Protein 2ZG6 (pdb70)

Structure (mmCIF, N/CA/C/O backbone):
data_2ZG6
#
_entry.id   2ZG6
#
_cell.length_a   104.790
_cell.length_b   104.790
_cell.length_c   70.260
_cell.angle_alpha   90.00
_cell.angle_beta   90.00
_cell.angle_gamma   120.00
#
_symmetry.space_group_name_H-M   'P 32'
#
loop_
_entity.id
_entity.type
_entity.pdbx_description
1 polymer 'Putative uncharacterized protein ST2620'
2 water water
#
loop_
_atom_site.group_PDB
_atom_site.id
_atom_site.type_symbol
_atom_site.label_atom_id
_atom_site.label_alt_id
_atom_site.label_comp_id
_atom_site.label_asym_id
_atom_site.label_entity_id
_atom_site.label_seq_id
_atom_site.pdbx_PDB_ins_code
_atom_site.Cartn_x
_atom_site.Cartn_y
_atom_site.Cartn_z
_atom_site.occupancy
_atom_site.B_iso_or_equiv
_atom_site.auth_seq_id
_atom_site.auth_comp_id
_atom_site.auth_asym_id
_atom_site.auth_atom_id
_atom_site.pdbx_PDB_model_num
ATOM 9 N N . LYS A 1 2 ? 11.966 21.967 57.506 1.00 72.62 2 LYS A N 1
ATOM 10 C CA . LYS A 1 2 ? 11.377 23.212 57.069 1.00 69.28 2 LYS A CA 1
ATOM 11 C C . LYS A 1 2 ? 9.911 22.977 56.564 1.00 66.98 2 LYS A C 1
ATOM 12 O O . LYS A 1 2 ? 8.979 23.639 57.025 1.00 65.84 2 LYS A O 1
ATOM 18 N N . TYR A 1 3 ? 9.711 22.014 55.665 1.00 63.82 3 TYR A N 1
ATOM 19 C CA . TYR A 1 3 ? 8.404 21.817 55.020 1.00 61.54 3 TYR A CA 1
ATOM 20 C C . TYR A 1 3 ? 7.616 20.679 55.638 1.00 61.62 3 TYR A C 1
ATOM 21 O O . TYR A 1 3 ? 8.007 19.513 55.562 1.00 62.14 3 TYR A O 1
ATOM 30 N N . LYS A 1 4 ? 6.488 21.021 56.236 1.00 60.39 4 LYS A N 1
ATOM 31 C CA . LYS A 1 4 ? 5.658 20.042 56.894 1.00 59.64 4 LYS A CA 1
ATOM 32 C C . LYS A 1 4 ? 4.779 19.209 55.960 1.00 57.12 4 LYS A C 1
ATOM 33 O O . LYS A 1 4 ? 4.310 18.127 56.349 1.00 57.86 4 LYS A O 1
ATOM 39 N N . ALA A 1 5 ? 4.492 19.757 54.783 1.00 53.62 5 ALA A N 1
ATOM 40 C CA . ALA A 1 5 ? 3.360 19.338 53.971 1.00 51.43 5 ALA A CA 1
ATOM 41 C C . ALA A 1 5 ? 3.629 19.561 52.486 1.00 50.11 5 ALA A C 1
ATOM 42 O O . ALA A 1 5 ? 4.346 20.452 52.092 1.00 50.35 5 ALA A O 1
ATOM 44 N N . VAL A 1 6 ? 3.036 18.726 51.675 1.00 49.28 6 VAL A N 1
ATOM 45 C CA . VAL A 1 6 ? 3.102 18.808 50.237 1.00 48.67 6 VAL A CA 1
ATOM 46 C C . VAL A 1 6 ? 1.678 18.815 49.736 1.00 49.28 6 VAL A C 1
ATOM 47 O O . VAL A 1 6 ? 0.870 17.963 50.146 1.00 49.36 6 VAL A O 1
ATOM 51 N N . LEU A 1 7 ? 1.385 19.806 48.889 1.00 47.92 7 LEU A N 1
ATOM 52 C CA . LEU A 1 7 ? 0.142 19.891 48.187 1.00 48.23 7 LEU A CA 1
ATOM 53 C C . LEU A 1 7 ? 0.358 19.471 46.762 1.00 47.85 7 LEU A C 1
ATOM 54 O O . LEU A 1 7 ? 1.301 19.885 46.141 1.00 47.66 7 LEU A O 1
ATOM 59 N N . VAL A 1 8 ? -0.545 18.663 46.235 1.00 47.81 8 VAL A N 1
ATOM 60 C CA . VAL A 1 8 ? -0.358 18.135 44.918 1.00 48.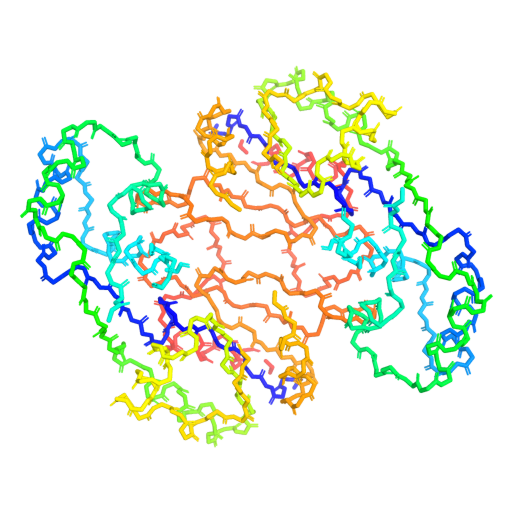91 8 VAL A CA 1
ATOM 61 C C . VAL A 1 8 ? -1.646 18.342 44.108 1.00 49.46 8 VAL A C 1
ATOM 62 O O . VAL A 1 8 ? -2.769 18.170 44.624 1.00 49.27 8 VAL A O 1
ATOM 66 N N . ASP A 1 9 ? -1.457 18.714 42.841 1.00 49.84 9 ASP A N 1
ATOM 67 C CA . ASP A 1 9 ? -2.530 18.789 41.871 1.00 50.80 9 ASP A CA 1
ATOM 68 C C . ASP A 1 9 ? -2.928 17.383 41.414 1.00 51.01 9 ASP A C 1
ATOM 69 O O . ASP A 1 9 ? -2.297 16.393 41.783 1.00 51.56 9 ASP A O 1
ATOM 74 N N . PHE A 1 10 ? -3.955 17.291 40.572 1.00 50.91 10 PHE A N 1
ATOM 75 C CA . PHE A 1 10 ? -4.473 16.002 40.152 1.00 49.77 10 PHE A CA 1
ATOM 76 C C . PHE A 1 10 ? -4.098 15.776 38.689 1.00 49.97 10 PHE A C 1
ATOM 77 O O . PHE A 1 10 ? -3.135 15.049 38.414 1.00 50.80 10 PHE A O 1
ATOM 85 N N . GLY A 1 11 ? -4.780 16.420 37.750 1.00 49.81 11 GLY A N 1
ATOM 86 C CA . GLY A 1 11 ? -4.469 16.204 36.328 1.00 50.16 11 GLY A CA 1
ATOM 87 C C . GLY A 1 11 ? -3.067 16.636 35.954 1.00 51.43 11 GLY A C 1
ATOM 88 O O . GLY A 1 11 ? -2.546 17.621 36.502 1.00 52.58 11 GLY A O 1
ATOM 89 N N . ASN A 1 12 ? -2.452 15.889 35.034 1.00 51.30 12 ASN A N 1
ATOM 90 C CA . ASN A 1 12 ? -1.082 16.085 34.603 1.00 50.46 12 ASN A CA 1
ATOM 91 C C . ASN A 1 12 ? -0.071 15.972 35.727 1.00 50.03 12 ASN A C 1
ATOM 92 O O . ASN A 1 12 ? 1.134 16.092 35.499 1.00 49.76 12 ASN A O 1
ATOM 97 N N . THR A 1 13 ? -0.551 15.683 36.929 1.00 49.48 13 THR A N 1
ATOM 98 C CA . THR A 1 13 ? 0.347 15.493 38.067 1.00 49.34 13 THR A CA 1
ATOM 99 C C . THR A 1 13 ? 0.376 14.048 38.552 1.00 48.45 13 THR A C 1
ATOM 100 O O . THR A 1 13 ? 1.355 13.343 38.393 1.00 47.80 13 THR A O 1
ATOM 104 N N . LEU A 1 14 ? -0.739 13.610 39.105 1.00 48.70 14 LEU A N 1
ATOM 105 C CA . LEU A 1 14 ? -0.915 12.264 39.575 1.00 47.87 14 LEU A CA 1
ATOM 106 C C . LEU A 1 14 ? -1.509 11.395 38.479 1.00 48.01 14 LEU A C 1
ATOM 107 O O . LEU A 1 14 ? -1.084 10.274 38.286 1.00 48.89 14 LEU A O 1
ATOM 112 N N . VAL A 1 15 ? -2.502 11.928 37.782 1.00 47.67 15 VAL A N 1
ATOM 113 C CA . VAL A 1 15 ? -3.314 11.197 36.829 1.00 48.19 15 VAL A CA 1
ATOM 114 C C . VAL A 1 15 ? -3.321 11.984 35.478 1.00 48.89 15 VAL A C 1
ATOM 115 O O . VAL A 1 15 ? -3.430 13.209 35.462 1.00 47.82 15 VAL A O 1
ATOM 119 N N . GLY A 1 16 ? -3.160 11.258 34.371 1.00 49.74 16 GLY A N 1
ATOM 120 C CA . GLY A 1 16 ? -3.258 11.794 33.011 1.00 49.00 16 GLY A CA 1
ATOM 121 C C . GLY A 1 16 ? -4.589 11.463 32.377 1.00 49.39 16 GLY A C 1
ATOM 122 O O . GLY A 1 16 ? -5.337 10.611 32.856 1.00 49.93 16 GLY A O 1
ATOM 123 N N . PHE A 1 17 ? -4.888 12.146 31.291 1.00 49.22 17 PHE A N 1
ATOM 124 C CA . PHE A 1 17 ? -6.078 11.924 30.515 1.00 48.91 17 PHE A CA 1
ATOM 125 C C . PHE A 1 17 ? -5.664 11.976 29.058 1.00 49.42 17 PHE A C 1
ATOM 126 O O . PHE A 1 17 ? -4.793 12.788 28.650 1.00 49.19 17 PHE A O 1
ATOM 134 N N . LYS A 1 18 ? -6.306 11.131 28.273 1.00 48.02 18 LYS A N 1
ATOM 135 C CA . LYS A 1 18 ? -6.129 11.159 26.867 1.00 48.70 18 LYS A CA 1
ATOM 136 C C . LYS A 1 18 ? -7.442 10.829 26.164 1.00 49.09 18 LYS A C 1
ATOM 137 O O . LYS A 1 18 ? -8.278 10.110 26.730 1.00 50.01 18 LYS A O 1
ATOM 143 N N . PRO A 1 19 ? -7.596 11.276 24.903 1.00 48.48 19 PRO A N 1
ATOM 144 C CA . PRO A 1 19 ? -8.782 10.774 24.210 1.00 48.60 19 PRO A CA 1
ATOM 145 C C . PRO A 1 19 ? -8.630 9.240 23.989 1.00 48.58 19 PRO A C 1
ATOM 146 O O . PRO A 1 19 ? -7.493 8.707 23.871 1.00 47.27 19 PRO A O 1
ATOM 150 N N . VAL A 1 20 ? -9.767 8.524 23.995 1.00 48.68 20 VAL A N 1
ATOM 151 C CA . VAL A 1 20 ? -9.716 7.060 23.846 1.00 47.06 20 VAL A CA 1
ATOM 152 C C . VAL A 1 20 ? -9.074 6.764 22.492 1.00 47.49 20 VAL A C 1
ATOM 153 O O . VAL A 1 20 ? -8.192 5.951 22.408 1.00 47.81 20 VAL A O 1
ATOM 157 N N . PHE A 1 21 ? -9.503 7.461 21.448 1.00 47.51 21 PHE A N 1
ATOM 158 C CA . PHE A 1 21 ? -8.896 7.301 20.148 1.00 49.33 21 PHE A CA 1
ATOM 159 C C . PHE A 1 21 ? -7.858 8.382 19.851 1.00 50.33 21 PHE A C 1
ATOM 160 O O . PHE A 1 21 ? -8.015 9.159 18.937 1.00 49.50 21 PHE A O 1
ATOM 168 N N . TYR A 1 22 ? -6.791 8.394 20.648 1.00 52.10 22 TYR A N 1
ATOM 169 C CA . TYR A 1 22 ? -5.741 9.410 20.597 1.00 53.06 22 TYR A CA 1
ATOM 170 C C . TYR A 1 22 ? -4.975 9.413 19.286 1.00 54.06 22 TYR A C 1
ATOM 171 O O . TYR A 1 22 ? -4.534 10.452 18.835 1.00 53.87 22 TYR A O 1
ATOM 180 N N . GLU A 1 23 ? -4.831 8.254 18.660 1.00 55.48 23 GLU A N 1
ATOM 181 C CA . GLU A 1 23 ? -4.039 8.184 17.444 1.00 56.42 23 GLU A CA 1
ATOM 182 C C . GLU A 1 23 ? -4.831 8.813 16.306 1.00 55.79 23 GLU A C 1
ATOM 183 O O . GLU A 1 23 ? -4.289 9.481 15.463 1.00 55.82 23 GLU A O 1
ATOM 189 N N . LYS A 1 24 ? -6.143 8.674 16.372 1.00 55.58 24 LYS A N 1
ATOM 190 C CA . LYS A 1 24 ? -7.056 9.317 15.463 1.00 54.97 24 LYS A CA 1
ATOM 191 C C . LYS A 1 24 ? -7.111 10.837 15.644 1.00 55.23 24 LYS A C 1
ATOM 192 O O . LYS A 1 24 ? -7.112 11.577 14.670 1.00 56.71 24 LYS A O 1
ATOM 198 N N . VAL A 1 25 ? -7.198 11.306 16.882 1.00 54.76 25 VAL A N 1
ATOM 199 C CA . VAL A 1 25 ? -7.102 12.731 17.205 1.00 53.50 25 VAL A CA 1
ATOM 200 C C . VAL A 1 25 ? -5.751 13.295 16.705 1.00 54.25 25 VAL A C 1
ATOM 201 O O . VAL A 1 25 ? -5.694 14.330 16.055 1.00 52.79 25 VAL A O 1
ATOM 205 N N . TYR A 1 26 ? -4.682 12.557 16.967 1.00 55.45 26 TYR A N 1
ATOM 206 C CA . TYR A 1 26 ? -3.365 12.916 16.490 1.00 57.16 26 TYR A CA 1
ATOM 207 C C . TYR A 1 26 ? -3.375 13.081 14.965 1.00 58.28 26 TYR A C 1
ATOM 208 O O . TYR A 1 26 ? -2.824 14.070 14.423 1.00 58.65 26 TYR A O 1
ATOM 217 N N . GLN A 1 27 ? -4.003 12.128 14.276 1.00 58.10 27 GLN A N 1
ATOM 218 C CA . GLN A 1 27 ? -4.006 12.131 12.828 1.00 58.25 27 GLN A CA 1
ATOM 219 C C . GLN A 1 27 ? -4.847 13.277 12.258 1.00 57.17 27 GLN A C 1
ATOM 220 O O . GLN A 1 27 ? -4.522 13.825 11.191 1.00 57.07 27 GLN A O 1
ATOM 226 N N . VAL A 1 28 ? -5.891 13.670 12.970 1.00 55.30 28 VAL A N 1
ATOM 227 C CA . VAL A 1 28 ? -6.727 14.774 12.520 1.00 54.71 28 VAL A CA 1
ATOM 228 C C . VAL A 1 28 ? -6.014 16.142 12.618 1.00 55.89 28 VAL A C 1
ATOM 229 O O . VAL A 1 28 ? -6.096 16.973 11.717 1.00 56.18 28 VAL A O 1
ATOM 233 N N . LEU A 1 29 ? -5.320 16.371 13.724 1.00 55.63 29 LEU A N 1
ATOM 234 C CA . LEU A 1 29 ? -4.551 17.566 13.912 1.00 55.58 29 LEU A CA 1
ATOM 235 C C . LEU A 1 29 ? -3.494 17.683 12.807 1.00 56.94 29 LEU A C 1
ATOM 236 O O . LEU A 1 29 ? -3.364 18.722 12.163 1.00 55.03 29 LEU A O 1
ATOM 241 N N . LYS A 1 30 ? -2.743 16.594 12.626 1.00 57.84 30 LYS A N 1
ATOM 242 C CA . LYS A 1 30 ? -1.730 16.529 11.632 1.00 59.37 30 LYS A CA 1
ATOM 243 C C . LYS A 1 30 ? -2.316 16.822 10.247 1.00 61.32 30 LYS A C 1
ATOM 244 O O . LYS A 1 30 ? -1.800 17.696 9.553 1.00 62.15 30 LYS A O 1
ATOM 250 N N . ASP A 1 31 ? -3.404 16.146 9.868 1.00 62.10 31 ASP A N 1
ATOM 251 C CA . ASP A 1 31 ? -4.048 16.430 8.598 1.00 63.42 31 ASP A CA 1
ATOM 252 C C . ASP A 1 31 ? -4.401 17.882 8.399 1.00 63.47 31 ASP A C 1
ATOM 253 O O . ASP A 1 31 ? -4.420 18.348 7.254 1.00 64.58 31 ASP A O 1
ATOM 258 N N . ASN A 1 32 ? -4.715 18.602 9.468 1.00 63.08 32 ASN A N 1
ATOM 259 C CA . ASN A 1 32 ? -5.048 20.028 9.334 1.00 62.58 32 ASN A CA 1
ATOM 260 C C . ASN A 1 32 ? -3.822 20.904 9.530 1.00 61.93 32 ASN A C 1
ATOM 261 O O . ASN A 1 32 ? -3.950 22.064 9.829 1.00 62.19 32 ASN A O 1
ATOM 266 N N . GLY A 1 33 ? -2.637 20.334 9.383 1.00 62.01 33 GLY A N 1
ATOM 267 C CA . GLY A 1 33 ? -1.394 21.087 9.525 1.00 63.29 33 GLY A CA 1
ATOM 268 C C . GLY A 1 33 ? -0.835 21.339 10.928 1.00 64.54 33 GLY A C 1
ATOM 269 O O . GLY A 1 33 ? -0.019 22.241 11.113 1.00 65.13 33 GLY A O 1
ATOM 270 N N . TYR A 1 34 ? -1.229 20.553 11.928 1.00 64.60 34 TYR A N 1
ATOM 271 C CA . TYR A 1 34 ? -0.597 20.678 13.231 1.00 64.46 34 TYR A CA 1
ATOM 272 C C . TYR A 1 34 ? -0.015 19.348 13.569 1.00 65.02 34 TYR A C 1
ATOM 273 O O . TYR A 1 34 ? -0.724 18.480 14.065 1.00 66.10 34 TYR A O 1
ATOM 282 N N . ASP A 1 35 ? 1.268 19.173 13.319 1.00 65.46 35 ASP A N 1
ATOM 283 C CA . ASP A 1 35 ? 1.917 17.933 13.687 1.00 66.70 35 ASP A CA 1
ATOM 284 C C . ASP A 1 35 ? 2.463 18.120 15.102 1.00 66.30 35 ASP A C 1
ATOM 285 O O . ASP A 1 35 ? 3.494 18.805 15.335 1.00 66.92 35 ASP A O 1
ATOM 290 N N . LEU A 1 36 ? 1.743 17.524 16.046 1.00 64.66 36 LEU A N 1
ATOM 291 C CA . LEU A 1 36 ? 2.082 17.559 17.465 1.00 62.28 36 LEU A CA 1
ATOM 292 C C . LEU A 1 36 ? 2.215 16.134 17.845 1.00 61.03 36 LEU A C 1
ATOM 293 O O . LEU A 1 36 ? 1.426 15.289 17.406 1.00 61.65 36 LEU A O 1
ATOM 298 N N . ASP A 1 37 ? 3.161 15.838 18.697 1.00 58.55 37 ASP A N 1
ATOM 299 C CA . ASP A 1 37 ? 3.192 14.504 19.161 1.00 57.20 37 ASP A CA 1
ATOM 300 C C . ASP A 1 37 ? 2.144 14.245 20.305 1.00 55.93 37 ASP A C 1
ATOM 301 O O . ASP A 1 37 ? 1.407 15.150 20.742 1.00 55.60 37 ASP A O 1
ATOM 306 N N . LEU A 1 38 ? 2.071 13.008 20.762 1.00 53.76 38 LEU A N 1
ATOM 307 C CA . LEU A 1 38 ? 0.971 12.550 21.584 1.00 51.98 38 LEU A CA 1
ATOM 308 C C . LEU A 1 38 ? 1.029 13.111 23.023 1.00 51.81 38 LEU A C 1
ATOM 309 O O . LEU A 1 38 ? -0.022 13.284 23.663 1.00 51.43 38 LEU A O 1
ATOM 314 N N . ARG A 1 39 ? 2.242 13.401 23.517 1.00 50.67 39 ARG A N 1
ATOM 315 C CA . ARG A 1 39 ? 2.439 14.092 24.784 1.00 51.20 39 ARG A CA 1
ATOM 316 C C . ARG A 1 39 ? 1.697 15.427 24.779 1.00 50.64 39 ARG A C 1
ATOM 317 O O . ARG A 1 39 ? 1.076 15.796 25.783 1.00 49.88 39 ARG A O 1
ATOM 325 N N . LYS A 1 40 ? 1.749 16.139 23.641 1.00 49.22 40 LYS A N 1
ATOM 326 C CA . LYS A 1 40 ? 1.112 17.458 23.533 1.00 47.91 40 LYS A CA 1
ATOM 327 C C . LYS A 1 40 ? -0.397 17.342 23.496 1.00 47.84 40 LYS A C 1
ATOM 328 O O . LYS A 1 40 ? -1.123 18.173 24.044 1.00 47.00 40 LYS A O 1
ATOM 334 N N . VAL A 1 41 ? -0.865 16.294 22.828 1.00 47.55 41 VAL A N 1
ATOM 335 C CA . VAL A 1 41 ? -2.273 15.967 22.816 1.00 47.10 41 VAL A CA 1
ATOM 336 C C . VAL A 1 41 ? -2.744 15.680 24.228 1.00 46.50 41 VAL A C 1
ATOM 337 O O . VAL A 1 41 ? -3.741 16.232 24.643 1.00 47.56 41 VAL A O 1
ATOM 341 N N . PHE A 1 42 ? -2.020 14.846 24.961 1.00 46.08 42 PHE A N 1
ATOM 342 C CA . PHE A 1 42 ? -2.458 14.419 26.292 1.00 46.12 42 PHE A CA 1
ATOM 343 C C . PHE A 1 42 ? -2.434 15.594 27.250 1.00 46.81 42 PHE A C 1
ATOM 344 O O . PHE A 1 42 ? -3.287 15.671 28.115 1.00 47.40 42 PHE A O 1
ATOM 352 N N . ARG A 1 43 ? -1.427 16.475 27.132 1.00 46.99 43 ARG A N 1
ATOM 353 C CA . ARG A 1 43 ? -1.349 17.633 28.014 1.00 47.03 43 ARG A CA 1
ATOM 354 C C . ARG A 1 43 ? -2.614 18.472 27.957 1.00 46.22 43 ARG A C 1
ATOM 355 O O . ARG A 1 43 ? -3.226 18.776 29.000 1.00 45.89 43 ARG A O 1
ATOM 363 N N . ALA A 1 44 ? -2.994 18.818 26.729 1.00 45.83 44 ALA A N 1
ATOM 364 C CA . ALA A 1 44 ? -4.129 19.692 26.421 1.00 45.85 44 ALA A CA 1
ATOM 365 C C . ALA A 1 44 ? -5.435 19.041 26.772 1.00 47.03 44 ALA A C 1
ATOM 366 O O . ALA A 1 44 ? -6.393 19.700 27.225 1.00 48.76 44 ALA A O 1
ATOM 368 N N . TYR A 1 45 ? -5.513 17.742 26.521 1.00 47.50 45 TYR A N 1
ATOM 369 C CA . TYR A 1 45 ? -6.734 17.035 26.786 1.00 47.38 45 TYR A CA 1
ATOM 370 C C . TYR A 1 45 ? -7.033 16.969 28.292 1.00 48.07 45 TYR A C 1
ATOM 371 O O . TYR A 1 45 ? -8.206 17.096 28.697 1.00 48.05 45 TYR A O 1
ATOM 380 N N . ALA A 1 46 ? -6.018 16.772 29.129 1.00 48.01 46 ALA A N 1
ATOM 381 C CA . ALA A 1 46 ? -6.281 16.824 30.581 1.00 49.75 46 ALA A CA 1
ATOM 382 C C . ALA A 1 46 ? -6.753 18.234 31.012 1.00 51.67 46 ALA A C 1
ATOM 383 O O . ALA A 1 46 ? -7.639 18.351 31.842 1.00 52.39 46 ALA A O 1
ATOM 385 N N . LYS A 1 47 ? -6.197 19.304 30.421 1.00 53.43 47 LYS A N 1
ATOM 386 C CA . LYS A 1 47 ? -6.690 20.669 30.700 1.00 55.31 47 LYS A CA 1
ATOM 387 C C . LYS A 1 47 ? -8.112 20.853 30.208 1.00 56.81 47 LYS A C 1
ATOM 388 O O . LYS A 1 47 ? -8.928 21.449 30.887 1.00 57.05 47 LYS A O 1
ATOM 394 N N . ALA A 1 48 ? -8.423 20.361 29.009 1.00 59.12 48 ALA A N 1
ATOM 395 C CA . ALA A 1 48 ? -9.790 20.444 28.535 1.00 60.93 48 ALA A CA 1
ATOM 396 C C . ALA A 1 48 ? -10.755 19.715 29.487 1.00 63.51 48 ALA A C 1
ATOM 397 O O . ALA A 1 48 ? -11.909 20.141 29.648 1.00 63.15 48 ALA A O 1
ATOM 407 N N . GLY A 1 50 ? -11.075 19.916 32.499 1.00 75.95 50 GLY A N 1
ATOM 408 C CA . GLY A 1 50 ? -11.517 20.862 33.556 1.00 79.14 50 GLY A CA 1
ATOM 409 C C . GLY A 1 50 ? -12.548 21.930 33.168 1.00 81.97 50 GLY A C 1
ATOM 410 O O . GLY A 1 50 ? -13.118 22.618 34.024 1.00 82.34 50 GLY A O 1
ATOM 419 N N . ILE A 1 52 ? -15.350 21.312 31.341 1.00 88.83 52 ILE A N 1
ATOM 420 C CA . ILE A 1 52 ? -16.585 20.625 30.907 1.00 90.14 52 ILE A CA 1
ATOM 421 C C . ILE A 1 52 ? -17.679 20.868 31.956 1.00 91.03 52 ILE A C 1
ATOM 422 O O . ILE A 1 52 ? -17.467 20.572 33.135 1.00 91.67 52 ILE A O 1
ATOM 424 N N . ASN A 1 53 ? -18.831 21.411 31.553 1.00 91.79 53 ASN A N 1
ATOM 425 C CA . ASN A 1 53 ? -19.825 21.889 32.533 1.00 92.85 53 ASN A CA 1
ATOM 426 C C . ASN A 1 53 ? -20.581 20.745 33.224 1.00 93.55 53 ASN A C 1
ATOM 427 O O . ASN A 1 53 ? -21.817 20.773 33.297 1.00 93.88 53 ASN A O 1
ATOM 429 N N . TYR A 1 54 ? -19.819 19.793 33.784 1.00 94.19 54 TYR A N 1
ATOM 430 C CA . TYR A 1 54 ? -20.295 18.436 34.142 1.00 94.70 54 TYR A CA 1
ATOM 431 C C . TYR A 1 54 ? -21.451 17.968 33.245 1.00 95.22 54 TYR A C 1
ATOM 432 O O . TYR A 1 54 ? -22.636 18.309 33.508 1.00 95.86 54 TYR A O 1
ATOM 434 N N . LEU A 1 60 ? -19.833 10.527 32.936 1.00 89.59 60 LEU A N 1
ATOM 435 C CA . LEU A 1 60 ? -20.254 11.726 32.215 1.00 89.41 60 LEU A CA 1
ATOM 436 C C . LEU A 1 60 ? -19.145 12.784 32.303 1.00 89.12 60 LEU A C 1
ATOM 437 O O . LEU A 1 60 ? -19.317 13.855 32.899 1.00 89.93 60 LEU A O 1
ATOM 439 N N . GLU A 1 61 ? -17.998 12.470 31.714 1.00 88.33 61 GLU A N 1
ATOM 440 C CA . GLU A 1 61 ? -16.822 13.349 31.753 1.00 86.61 61 GLU A CA 1
ATOM 441 C C . GLU A 1 61 ? -16.753 14.216 30.486 1.00 85.80 61 GLU A C 1
ATOM 442 O O . GLU A 1 61 ? -16.985 15.439 30.539 1.00 86.92 61 GLU A O 1
ATOM 448 N N . HIS A 1 62 ? -16.389 13.582 29.371 1.00 83.31 62 HIS A N 1
ATOM 449 C CA . HIS A 1 62 ? -16.645 14.049 27.980 1.00 81.09 62 HIS A CA 1
ATOM 450 C C . HIS A 1 62 ? -16.226 15.434 27.445 1.00 78.79 62 HIS A C 1
ATOM 451 O O . HIS A 1 62 ? -17.081 16.314 27.257 1.00 77.79 62 HIS A O 1
ATOM 458 N N . VAL A 1 63 ? -14.928 15.598 27.124 1.00 75.19 63 VAL A N 1
ATOM 459 C CA . VAL A 1 63 ? -14.447 16.914 26.695 1.00 72.12 63 VAL A CA 1
ATOM 460 C C . VAL A 1 63 ? -15.100 17.480 25.416 1.00 70.19 63 VAL A C 1
ATOM 461 O O . VAL A 1 63 ? -15.450 16.761 24.491 1.00 69.09 63 VAL A O 1
ATOM 465 N N . ASP A 1 64 ? -15.223 18.801 25.392 1.00 68.11 64 ASP A N 1
ATOM 466 C CA . ASP A 1 64 ? -15.659 19.534 24.228 1.00 65.92 64 ASP A CA 1
ATOM 467 C C . ASP A 1 64 ? -14.443 19.822 23.340 1.00 63.70 64 ASP A C 1
ATOM 468 O O . ASP A 1 64 ? -13.412 20.280 23.834 1.00 63.05 64 ASP A O 1
ATOM 473 N N . PRO A 1 65 ? -14.553 19.576 22.024 1.00 62.24 65 PRO A N 1
ATOM 474 C CA . PRO A 1 65 ? -13.392 19.762 21.118 1.00 61.51 65 PRO A CA 1
ATOM 475 C C . PRO A 1 65 ? -12.920 21.211 20.938 1.00 61.07 65 PRO A C 1
ATOM 476 O O . PRO A 1 65 ? -11.770 21.433 20.546 1.00 60.57 65 PRO A O 1
ATOM 480 N N . LYS A 1 66 ? -13.797 22.178 21.200 1.00 60.61 66 LYS A N 1
ATOM 481 C CA . LYS A 1 66 ? -13.406 23.577 21.105 1.00 60.30 66 LYS A CA 1
ATOM 482 C C . LYS A 1 66 ? -12.542 23.969 22.293 1.00 59.66 66 LYS A C 1
ATOM 483 O O . LYS A 1 66 ? -11.564 24.698 22.112 1.00 59.78 66 LYS A O 1
ATOM 489 N N . ASP A 1 67 ? -12.903 23.507 23.499 1.00 58.25 67 ASP A N 1
ATOM 490 C CA . ASP A 1 67 ? -12.027 23.643 24.664 1.00 57.84 67 ASP A CA 1
ATOM 491 C C . ASP A 1 67 ? -10.641 23.032 24.429 1.00 56.49 67 ASP A C 1
ATOM 492 O O . ASP A 1 67 ? -9.638 23.584 24.847 1.00 57.12 67 ASP A O 1
ATOM 497 N N . PHE A 1 68 ? -10.577 21.904 23.737 1.00 53.94 68 PHE A N 1
ATOM 498 C CA . PHE A 1 68 ? -9.298 21.246 23.545 1.00 52.75 68 PHE A CA 1
ATOM 499 C C . PHE A 1 68 ? -8.412 22.052 22.577 1.00 52.30 68 PHE A C 1
ATOM 500 O O . PHE A 1 68 ? -7.238 22.232 22.819 1.00 51.71 68 PHE A O 1
ATOM 508 N N . LEU A 1 69 ? -9.006 22.568 21.517 1.00 53.45 69 LEU A N 1
ATOM 509 C CA . LEU A 1 69 ? -8.343 23.508 20.591 1.00 54.82 69 LEU A CA 1
ATOM 510 C C . LEU A 1 69 ? -7.922 24.833 21.257 1.00 55.03 69 LEU A C 1
ATOM 511 O O . LEU A 1 69 ? -6.823 25.321 21.049 1.00 56.08 69 LEU A O 1
ATOM 516 N N . TYR A 1 70 ? -8.797 25.385 22.082 1.00 55.47 70 TYR A N 1
ATOM 517 C CA . TYR A 1 70 ? -8.506 26.578 22.858 1.00 56.33 70 TYR A CA 1
ATOM 518 C C . TYR A 1 70 ? -7.235 26.357 23.653 1.00 56.24 70 TYR A C 1
ATOM 519 O O . TYR A 1 70 ? -6.308 27.117 23.559 1.00 57.10 70 TYR A O 1
ATOM 528 N N . ILE A 1 71 ? -7.173 25.294 24.440 1.00 55.86 71 ILE A N 1
ATOM 529 C CA . ILE A 1 71 ? -5.967 25.050 25.223 1.00 54.66 71 ILE A CA 1
ATOM 530 C C . ILE A 1 71 ? -4.747 24.909 24.313 1.00 54.39 71 ILE A C 1
ATOM 531 O O . ILE A 1 71 ? -3.620 25.234 24.690 1.00 54.31 71 ILE A O 1
ATOM 536 N N . LEU A 1 72 ? -4.974 24.431 23.102 1.00 54.31 72 LEU A N 1
ATOM 537 C CA . LEU A 1 72 ? -3.864 24.193 22.217 1.00 54.71 72 LEU A CA 1
ATOM 538 C C . LEU A 1 72 ? -3.442 25.505 21.530 1.00 55.36 72 LEU A C 1
ATOM 539 O O . LEU A 1 72 ? -2.382 25.580 20.959 1.00 56.15 72 LEU A O 1
ATOM 544 N N . GLY A 1 73 ? -4.266 26.544 21.613 1.00 56.28 73 GLY A N 1
ATOM 545 C CA . GLY A 1 73 ? -3.968 27.782 20.930 1.00 57.07 73 GLY A CA 1
ATOM 546 C C . GLY A 1 73 ? -4.328 27.699 19.457 1.00 58.64 73 GLY A C 1
ATOM 547 O O . GLY A 1 73 ? -3.801 28.468 18.649 1.00 58.20 73 GLY A O 1
ATOM 548 N N . ILE A 1 74 ? -5.262 26.801 19.113 1.00 59.37 74 ILE A N 1
ATOM 549 C CA . ILE A 1 74 ? -5.617 26.540 17.723 1.00 60.44 74 ILE A CA 1
ATOM 550 C C . ILE A 1 74 ? -7.028 27.025 17.448 1.00 63.41 74 ILE A C 1
ATOM 551 O O . ILE A 1 74 ? -7.954 26.899 18.296 1.00 64.53 74 ILE A O 1
ATOM 556 N N . TYR A 1 75 ? -7.212 27.560 16.250 1.00 65.56 75 TYR A N 1
ATOM 557 C CA . TYR A 1 75 ? -8.470 28.188 15.938 1.00 68.01 75 TYR A CA 1
ATOM 558 C C . TYR A 1 75 ? -9.500 27.118 15.557 1.00 67.78 75 TYR A C 1
ATOM 559 O O . TYR A 1 75 ? -9.222 26.269 14.722 1.00 67.81 75 TYR A O 1
ATOM 568 N N . PRO A 1 76 ? -10.693 27.169 16.161 1.00 68.22 76 PRO A N 1
ATOM 569 C CA . PRO A 1 76 ? -11.769 26.212 15.906 1.00 69.18 76 PRO A CA 1
ATOM 570 C C . PRO A 1 76 ? -12.337 26.109 14.465 1.00 70.16 76 PRO A C 1
ATOM 571 O O . PRO A 1 76 ? -13.560 26.198 14.302 1.00 70.29 76 PRO A O 1
ATOM 575 N N . SER A 1 77 ? -11.497 25.889 13.446 1.00 71.09 77 SER A N 1
ATOM 576 C CA . SER A 1 77 ? -11.987 25.558 12.108 1.00 72.53 77 SER A CA 1
ATOM 577 C C . SER A 1 77 ? -13.296 24.793 12.195 1.00 73.72 77 SER A C 1
ATOM 578 O O . SER A 1 77 ? -13.380 23.721 12.827 1.00 73.88 77 SER A O 1
ATOM 581 N N . GLU A 1 78 ? -14.317 25.358 11.570 1.00 74.28 78 GLU A N 1
ATOM 582 C CA . GLU A 1 78 ? -15.505 24.618 11.127 1.00 74.30 78 GLU A CA 1
ATOM 583 C C . GLU A 1 78 ? -15.190 23.111 10.984 1.00 73.43 78 GLU A C 1
ATOM 584 O O . GLU A 1 78 ? -15.775 22.266 11.673 1.00 72.68 78 GLU A O 1
ATOM 590 N N . ARG A 1 79 ? -14.205 22.817 10.131 1.00 72.85 79 ARG A N 1
ATOM 591 C CA . ARG A 1 79 ? -13.804 21.460 9.730 1.00 72.26 79 ARG A CA 1
ATOM 592 C C . ARG A 1 79 ? -13.055 20.679 10.806 1.00 71.02 79 ARG A C 1
ATOM 593 O O . ARG A 1 79 ? -13.397 19.520 11.067 1.00 72.01 79 ARG A O 1
ATOM 601 N N . LEU A 1 80 ? -12.014 21.277 11.386 1.00 68.54 80 LEU A N 1
ATOM 602 C CA . LEU A 1 80 ? -11.269 20.636 12.476 1.00 66.50 80 LEU A CA 1
ATOM 603 C C . LEU A 1 80 ? -12.215 20.120 13.551 1.00 65.12 80 LEU A C 1
ATOM 604 O O . LEU A 1 80 ? -12.107 18.985 13.984 1.00 63.87 80 LEU A O 1
ATOM 609 N N . VAL A 1 81 ? -13.135 20.973 13.981 1.00 64.18 81 VAL A N 1
ATOM 610 C CA . VAL A 1 81 ? -14.075 20.601 15.004 1.00 64.48 81 VAL A CA 1
ATOM 611 C C . VAL A 1 81 ? -14.921 19.416 14.554 1.00 65.47 81 VAL A C 1
ATOM 612 O O . VAL A 1 81 ? -15.190 18.513 15.346 1.00 66.20 81 VAL A O 1
ATOM 616 N N . LYS A 1 82 ? -15.280 19.386 13.273 1.00 65.81 82 LYS A N 1
ATOM 617 C CA . LYS A 1 82 ? -16.098 18.308 12.726 1.00 66.49 82 LYS A CA 1
ATOM 618 C C . LYS A 1 82 ? -15.311 17.022 12.762 1.00 64.52 82 LYS A C 1
ATOM 619 O O . LYS A 1 82 ? -15.792 16.006 13.202 1.00 63.53 82 LYS A O 1
ATOM 625 N N . GLU A 1 83 ? -14.088 17.079 12.284 1.00 63.64 83 GLU A N 1
ATOM 626 C CA . GLU A 1 83 ? -13.279 15.900 12.221 1.00 63.96 83 GLU A CA 1
ATOM 627 C C . GLU A 1 83 ? -12.916 15.355 13.620 1.00 62.13 83 GLU A C 1
ATOM 628 O O . GLU A 1 83 ? -12.756 14.162 13.783 1.00 62.72 83 GLU A O 1
ATOM 634 N N . LEU A 1 84 ? -12.830 16.222 14.621 1.00 60.98 84 LEU A N 1
ATOM 635 C CA . LEU A 1 84 ? -12.493 15.826 15.993 1.00 59.47 84 LEU A CA 1
ATOM 636 C C . LEU A 1 84 ? -13.671 15.138 16.649 1.00 59.62 84 LEU A C 1
ATOM 637 O O . LEU A 1 84 ? -13.484 14.147 17.389 1.00 58.89 84 LEU A O 1
ATOM 642 N N . LYS A 1 85 ? -14.875 15.685 16.415 1.00 59.47 85 LYS A N 1
ATOM 643 C CA . LYS A 1 85 ? -16.129 15.009 16.784 1.00 60.19 85 LYS A CA 1
ATOM 644 C C . LYS A 1 85 ? -16.197 13.620 16.134 1.00 60.23 85 LYS A C 1
ATOM 645 O O . LYS A 1 85 ? -16.556 12.647 16.804 1.00 59.90 85 LYS A O 1
ATOM 651 N N . GLU A 1 86 ? -15.811 13.520 14.865 1.00 60.25 86 GLU A N 1
ATOM 652 C CA . GLU A 1 86 ? -15.822 12.230 14.188 1.00 62.85 86 GLU A CA 1
AT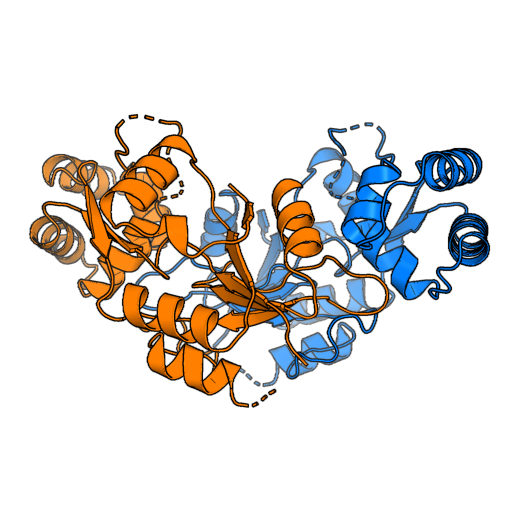OM 653 C C . GLU A 1 86 ? -14.854 11.284 14.851 1.00 62.34 86 GLU A C 1
ATOM 654 O O . GLU A 1 86 ? -15.113 10.080 14.955 1.00 63.06 86 GLU A O 1
ATOM 660 N N . ALA A 1 87 ? -13.745 11.852 15.321 1.00 61.65 87 ALA A N 1
ATOM 661 C CA . ALA A 1 87 ? -12.666 11.121 15.963 1.00 60.49 87 ALA A CA 1
ATOM 662 C C . ALA A 1 87 ? -13.061 10.725 17.391 1.00 60.04 87 ALA A C 1
ATOM 663 O O . ALA A 1 87 ? -12.278 10.098 18.097 1.00 58.92 87 ALA A O 1
ATOM 665 N N . ASP A 1 88 ? -14.262 11.126 17.810 1.00 59.71 88 ASP A N 1
ATOM 666 C CA . ASP A 1 88 ? -14.815 10.753 19.114 1.00 60.27 88 ASP A CA 1
ATOM 667 C C . ASP A 1 88 ? -14.044 11.393 20.264 1.00 59.70 88 ASP A C 1
ATOM 668 O O . ASP A 1 88 ? -13.924 10.823 21.355 1.00 59.85 88 ASP A O 1
ATOM 673 N N . ILE A 1 89 ? -13.555 12.613 20.041 1.00 59.45 89 ILE A N 1
ATOM 674 C CA . ILE A 1 89 ? -12.715 13.278 21.042 1.00 57.86 89 ILE A CA 1
ATOM 675 C C . ILE A 1 89 ? -13.380 13.430 22.414 1.00 57.08 89 ILE A C 1
ATOM 676 O O . ILE A 1 89 ? -12.692 13.473 23.439 1.00 57.95 89 ILE A O 1
ATOM 681 N N . ARG A 1 90 ? -14.704 13.469 22.449 1.00 55.45 90 ARG A N 1
ATOM 682 C CA . ARG A 1 90 ? -15.375 13.618 23.718 1.00 54.95 90 ARG A CA 1
ATOM 683 C C . ARG A 1 90 ? -15.164 12.419 24.658 1.00 53.09 90 ARG A C 1
ATOM 684 O O . ARG A 1 90 ? -15.403 12.527 25.874 1.00 52.66 90 ARG A O 1
ATOM 692 N N . ASP A 1 91 ? -14.754 11.275 24.118 1.00 51.45 91 ASP A N 1
ATOM 693 C CA . ASP A 1 91 ? -14.517 10.084 24.963 1.00 50.46 91 ASP A CA 1
ATOM 694 C C . ASP A 1 91 ? -13.078 10.010 25.422 1.00 48.65 91 ASP A C 1
ATOM 695 O O . ASP A 1 91 ? -12.156 9.808 24.623 1.00 48.22 91 ASP A O 1
ATOM 700 N N . GLY A 1 92 ? -12.882 10.142 26.707 1.00 47.63 92 GLY A N 1
ATOM 701 C CA . GLY A 1 92 ? -11.544 10.106 27.231 1.00 49.01 92 GLY A CA 1
ATOM 702 C C . GLY A 1 92 ? -11.303 8.956 28.160 1.00 49.47 92 GLY A C 1
ATOM 703 O O . GLY A 1 92 ? -12.221 8.225 28.466 1.00 49.56 92 GLY A O 1
ATOM 704 N N . GLU A 1 93 ? -10.065 8.832 28.632 1.00 49.23 93 GLU A N 1
ATOM 705 C CA . GLU A 1 93 ? -9.747 7.912 29.709 1.00 49.08 93 GLU A CA 1
ATOM 706 C C . GLU A 1 93 ? -8.709 8.518 30.682 1.00 49.59 93 GLU A C 1
ATOM 707 O O . GLU A 1 93 ? -7.881 9.333 30.276 1.00 50.42 93 GLU A O 1
ATOM 713 N N . ALA A 1 94 ? -8.753 8.094 31.938 1.00 47.66 94 ALA A N 1
ATOM 714 C CA . ALA A 1 94 ? -7.740 8.423 32.897 1.00 48.71 94 ALA A CA 1
ATOM 715 C C . ALA A 1 94 ? -6.676 7.348 32.951 1.00 48.93 94 ALA A C 1
ATOM 716 O O . ALA A 1 94 ? -6.951 6.193 32.821 1.00 50.83 94 ALA A O 1
ATOM 718 N N . PHE A 1 95 ? -5.440 7.717 33.167 1.00 50.08 95 PHE A N 1
ATOM 719 C CA . PHE A 1 95 ? -4.414 6.705 33.431 1.00 49.90 95 PHE A CA 1
ATOM 720 C C . PHE A 1 95 ? -3.547 7.188 34.599 1.00 49.48 95 PHE A C 1
ATOM 721 O O . PHE A 1 95 ? -3.380 8.365 34.750 1.00 51.20 95 PHE A O 1
ATOM 729 N N . LEU A 1 96 ? -3.029 6.293 35.424 1.00 49.78 96 LEU A N 1
ATOM 730 C CA . LEU A 1 96 ? -2.162 6.671 36.529 1.00 50.08 96 LEU A CA 1
ATOM 731 C C . LEU A 1 96 ? -0.711 6.743 36.060 1.00 50.54 96 LEU A C 1
ATOM 732 O O . LEU A 1 96 ? -0.274 5.874 35.334 1.00 51.46 96 LEU A O 1
ATOM 737 N N . TYR A 1 97 ? 0.040 7.794 36.418 1.00 50.78 97 TYR A N 1
ATOM 738 C CA . TYR A 1 97 ? 1.460 7.804 36.081 1.00 49.63 97 TYR A CA 1
ATOM 739 C C . TYR A 1 97 ? 2.128 6.688 36.880 1.00 50.18 97 TYR A C 1
ATOM 740 O O . TYR A 1 97 ? 1.718 6.377 37.989 1.00 50.45 97 TYR A O 1
ATOM 749 N N . ASP A 1 98 ? 3.114 6.059 36.262 1.00 50.91 98 ASP A N 1
ATOM 750 C CA . ASP A 1 98 ? 4.034 5.068 36.868 1.00 51.58 98 ASP A CA 1
ATOM 751 C C . ASP A 1 98 ? 4.605 5.359 38.210 1.00 50.15 98 ASP A C 1
ATOM 752 O O . ASP A 1 98 ? 4.978 4.455 38.929 1.00 48.53 98 ASP A O 1
ATOM 757 N N . ASP A 1 99 ? 4.768 6.638 38.498 1.00 48.17 99 ASP A N 1
ATOM 758 C CA . ASP A 1 99 ? 5.576 7.013 39.626 1.00 47.00 99 ASP A CA 1
ATOM 759 C C . ASP A 1 99 ? 4.674 7.522 40.737 1.00 45.81 99 ASP A C 1
ATOM 760 O O . ASP A 1 99 ? 5.113 7.732 41.853 1.00 46.00 99 ASP A O 1
ATOM 765 N N . THR A 1 100 ? 3.381 7.579 40.463 1.00 45.52 100 THR A N 1
ATOM 766 C CA . THR A 1 100 ? 2.448 8.203 41.427 1.00 46.22 100 THR A CA 1
ATOM 767 C C . THR A 1 100 ? 2.343 7.538 42.806 1.00 47.63 100 THR A C 1
ATOM 768 O O . THR A 1 100 ? 2.539 8.225 43.806 1.00 48.89 100 THR A O 1
ATOM 772 N N . LEU A 1 101 ? 1.941 6.256 42.862 1.00 48.26 101 LEU A N 1
ATOM 773 C CA . LEU A 1 101 ? 1.850 5.522 44.144 1.00 49.59 101 LEU A CA 1
ATOM 774 C C . LEU A 1 101 ? 3.179 5.613 44.923 1.00 49.83 101 LEU A C 1
ATOM 775 O O . LEU A 1 101 ? 3.189 5.917 46.129 1.00 50.01 101 LEU A O 1
ATOM 780 N N . GLU A 1 102 ? 4.291 5.408 44.210 1.00 49.28 102 GLU A N 1
ATOM 781 C CA . GLU A 1 102 ? 5.607 5.419 44.830 1.00 49.83 102 GLU A CA 1
ATOM 782 C C . GLU A 1 102 ? 5.896 6.755 45.438 1.00 49.29 102 GLU A C 1
ATOM 783 O O . GLU A 1 102 ? 6.432 6.813 46.533 1.00 50.76 102 GLU A O 1
ATOM 789 N N . PHE A 1 103 ? 5.523 7.831 44.737 1.00 48.50 103 PHE A N 1
ATOM 790 C CA . PHE A 1 103 ? 5.799 9.186 45.182 1.00 46.63 103 PHE A CA 1
ATOM 791 C C . PHE A 1 103 ? 5.029 9.481 46.464 1.00 45.84 103 PHE A C 1
ATOM 792 O O . PHE A 1 103 ? 5.595 9.996 47.427 1.00 44.54 103 PHE A O 1
ATOM 800 N N . LEU A 1 104 ? 3.741 9.145 46.454 1.00 45.20 104 LEU A N 1
ATOM 801 C CA . LEU A 1 104 ? 2.833 9.485 47.528 1.00 46.08 104 LEU A CA 1
ATOM 802 C C . LEU A 1 104 ? 3.213 8.710 48.768 1.00 47.61 104 LEU A C 1
ATOM 803 O O . LEU A 1 104 ? 3.470 9.296 49.806 1.00 48.34 104 LEU A O 1
ATOM 808 N N . GLU A 1 105 ? 3.340 7.397 48.624 1.00 48.83 105 GLU A N 1
ATOM 809 C CA . GLU A 1 105 ? 3.862 6.521 49.697 1.00 51.61 105 GLU A CA 1
ATOM 810 C C . GLU A 1 105 ? 5.190 7.027 50.276 1.00 50.52 105 GLU A C 1
ATOM 811 O O . GLU A 1 105 ? 5.350 7.057 51.486 1.00 51.33 105 GLU A O 1
ATOM 817 N N . GLY A 1 106 ? 6.101 7.465 49.414 1.00 50.23 106 GLY A N 1
ATOM 818 C CA . GLY A 1 106 ? 7.396 7.941 49.844 1.00 50.55 106 GLY A CA 1
ATOM 819 C C . GLY A 1 106 ? 7.334 9.165 50.700 1.00 51.79 106 GLY A C 1
ATOM 820 O O . GLY A 1 106 ? 7.994 9.246 51.721 1.00 53.08 106 GLY A O 1
ATOM 821 N N . LEU A 1 107 ? 6.530 10.137 50.284 1.00 52.38 107 LEU A N 1
ATOM 822 C CA . LEU A 1 107 ? 6.380 11.372 51.022 1.00 52.36 107 LEU A CA 1
ATOM 823 C C . LEU A 1 107 ? 5.723 11.097 52.388 1.00 52.57 107 LEU A C 1
ATOM 824 O O . LEU A 1 107 ? 6.212 11.539 53.428 1.00 51.37 107 LEU A O 1
ATOM 829 N N . LYS A 1 108 ? 4.629 10.339 52.347 1.00 52.52 108 LYS A N 1
ATOM 830 C CA . LYS A 1 108 ? 3.875 9.963 53.522 1.00 54.57 108 LYS A CA 1
ATOM 831 C C . LYS A 1 108 ? 4.743 9.227 54.527 1.00 55.18 108 LYS A C 1
ATOM 832 O O . LYS A 1 108 ? 4.733 9.495 55.713 1.00 56.28 108 LYS A O 1
ATOM 838 N N . SER A 1 109 ? 5.536 8.300 54.051 1.00 55.57 109 SER A N 1
ATOM 839 C CA . SER A 1 109 ? 6.273 7.501 54.993 1.00 56.20 109 SER A CA 1
ATOM 840 C C . SER A 1 109 ? 7.562 8.236 55.421 1.00 55.96 109 SER A C 1
ATOM 841 O O . SER A 1 109 ? 8.285 7.754 56.261 1.00 57.03 109 SER A O 1
ATOM 844 N N . ASN A 1 110 ? 7.805 9.427 54.876 1.00 56.08 110 ASN A N 1
ATOM 845 C CA . ASN A 1 110 ? 8.948 10.264 55.274 1.00 55.88 110 ASN A CA 1
ATOM 846 C C . ASN A 1 110 ? 8.507 11.512 56.020 1.00 54.96 110 ASN A C 1
ATOM 847 O O . ASN A 1 110 ? 9.250 12.483 56.152 1.00 55.11 110 ASN A O 1
ATOM 852 N N . GLY A 1 111 ? 7.273 11.469 56.493 1.00 54.32 111 GLY A N 1
ATOM 853 C CA . GLY A 1 111 ? 6.800 12.399 57.481 1.00 54.42 111 GLY A CA 1
ATOM 854 C C . GLY A 1 111 ? 6.079 13.617 56.978 1.00 55.11 111 GLY A C 1
ATOM 855 O O . GLY A 1 111 ? 5.888 14.549 57.737 1.00 55.78 111 GLY A O 1
ATOM 856 N N . TYR A 1 112 ? 5.687 13.641 55.702 1.00 54.81 112 TYR A N 1
ATOM 857 C CA . TYR A 1 112 ? 4.996 14.799 55.119 1.00 53.22 112 TYR A CA 1
ATOM 858 C C . TYR A 1 112 ? 3.540 14.572 55.300 1.00 52.60 112 TYR A C 1
ATOM 859 O O . TYR A 1 112 ? 3.108 13.439 55.171 1.00 53.31 112 TYR A O 1
ATOM 868 N N . LYS A 1 113 ? 2.778 15.617 55.597 1.00 51.61 113 LYS A N 1
ATOM 869 C CA . LYS A 1 113 ? 1.311 15.537 55.438 1.00 52.35 113 LYS A CA 1
ATOM 870 C C . LYS A 1 113 ? 0.985 15.898 53.969 1.00 51.53 113 LYS A C 1
ATOM 871 O O . LYS A 1 113 ? 1.722 16.670 53.359 1.00 50.65 113 LYS A O 1
ATOM 877 N N . LEU A 1 114 ? -0.088 15.337 53.417 1.00 49.89 114 LEU A N 1
ATOM 878 C CA . LEU A 1 114 ? -0.410 15.520 52.009 1.00 49.41 114 LEU A CA 1
ATOM 879 C C . LEU A 1 114 ? -1.815 16.002 51.835 1.00 49.41 114 LEU A C 1
ATOM 880 O O . LEU A 1 114 ? -2.702 15.468 52.433 1.00 49.48 114 LEU A O 1
ATOM 885 N N . ALA A 1 115 ? -1.991 17.005 50.979 1.00 50.14 115 ALA A N 1
ATOM 886 C CA . ALA A 1 115 ? -3.288 17.485 50.541 1.00 49.86 115 ALA A CA 1
ATOM 887 C C . ALA A 1 115 ? -3.411 17.361 49.043 1.00 49.73 115 ALA A C 1
ATOM 888 O O . ALA A 1 115 ? -2.459 17.588 48.297 1.00 49.56 115 ALA A O 1
ATOM 890 N N . LEU A 1 116 ? -4.604 17.020 48.611 1.00 50.47 116 LEU A N 1
ATOM 891 C CA . LEU A 1 116 ? -4.918 17.002 47.217 1.00 53.23 116 LEU A CA 1
ATOM 892 C C . LEU A 1 116 ? -5.712 18.291 46.871 1.00 55.92 116 LEU A C 1
ATOM 893 O O . LEU A 1 116 ? -6.616 18.706 47.618 1.00 55.96 116 LEU A O 1
ATOM 898 N N . VAL A 1 117 ? -5.330 18.931 45.770 1.00 58.30 117 VAL A N 1
ATOM 899 C CA . VAL A 1 117 ? -5.948 20.169 45.340 1.00 61.42 117 VAL A CA 1
ATOM 900 C C . VAL A 1 117 ? -6.536 19.920 43.951 1.00 62.75 117 VAL A C 1
ATOM 901 O O . VAL A 1 117 ? -5.803 19.609 43.015 1.00 62.57 117 VAL A O 1
ATOM 905 N N . SER A 1 118 ? -7.856 20.050 43.820 1.00 65.29 118 SER A N 1
ATOM 906 C CA . SER A 1 118 ? -8.533 19.626 42.601 1.00 68.03 118 SER A CA 1
ATOM 907 C C . SER A 1 118 ? -9.902 20.259 42.386 1.00 69.19 118 SER A C 1
ATOM 908 O O . SER A 1 118 ? -10.472 20.784 43.311 1.00 68.61 118 SER A O 1
ATOM 911 N N . ASN A 1 119 ? -10.444 20.154 41.167 1.00 72.49 119 ASN A N 1
ATOM 912 C CA . ASN A 1 119 ? -11.832 20.596 40.871 1.00 75.57 119 ASN A CA 1
ATOM 913 C C . ASN A 1 119 ? -12.937 19.563 41.045 1.00 76.64 119 ASN A C 1
ATOM 914 O O . ASN A 1 119 ? -13.395 19.338 42.169 1.00 78.22 119 ASN A O 1
ATOM 919 N N . ALA A 1 120 ? -13.343 18.933 39.941 1.00 77.69 120 ALA A N 1
ATOM 920 C CA . ALA A 1 120 ? -14.672 18.277 39.773 1.00 78.18 120 ALA A CA 1
ATOM 921 C C . ALA A 1 120 ? -14.938 17.124 40.729 1.00 78.62 120 ALA A C 1
ATOM 922 O O . ALA A 1 120 ? -14.730 15.959 40.347 1.00 79.19 120 ALA A O 1
ATOM 924 N N . SER A 1 121 ? -15.420 17.404 41.942 1.00 78.60 121 SER A N 1
ATOM 925 C CA . SER A 1 121 ? -15.289 16.382 42.995 1.00 79.18 121 SER A CA 1
ATOM 926 C C . SER A 1 121 ? -15.879 14.969 42.689 1.00 78.83 121 SER A C 1
ATOM 927 O O . SER A 1 121 ? -15.184 13.962 42.928 1.00 78.97 121 SER A O 1
ATOM 930 N N . PRO A 1 122 ? -17.120 14.873 42.131 1.00 78.28 122 PRO A N 1
ATOM 931 C CA . PRO A 1 122 ? -17.627 13.491 41.918 1.00 77.44 122 PRO A CA 1
ATOM 932 C C . PRO A 1 122 ? -16.691 12.639 41.020 1.00 76.40 122 PRO A C 1
ATOM 933 O O . PRO A 1 122 ? -16.259 11.550 41.450 1.00 76.53 122 PRO A O 1
ATOM 937 N N . ARG A 1 123 ? -16.342 13.132 39.824 1.00 74.38 123 ARG A N 1
ATOM 938 C CA . ARG A 1 123 ? -15.342 12.441 38.962 1.00 72.78 123 ARG A CA 1
ATOM 939 C C . ARG A 1 123 ? -13.990 12.154 39.640 1.00 71.37 123 ARG A C 1
ATOM 940 O O . ARG A 1 123 ? -13.420 11.051 39.520 1.00 70.93 123 ARG A O 1
ATOM 948 N N . VAL A 1 124 ? -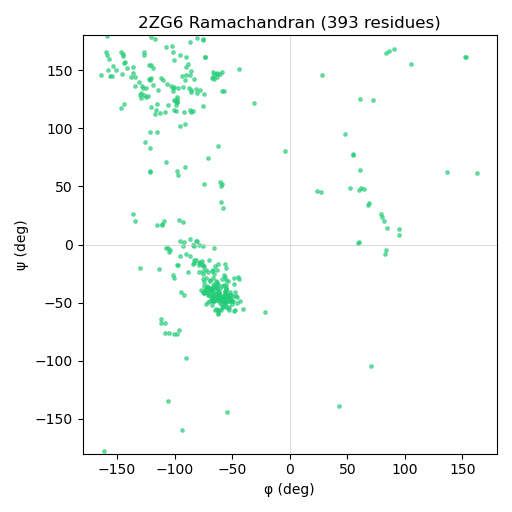13.474 13.152 40.341 1.00 69.65 124 VAL A N 1
ATOM 949 C CA . VAL A 1 124 ? -12.176 13.024 40.953 1.00 68.50 124 VAL A CA 1
ATOM 950 C C . VAL A 1 124 ? -12.240 12.004 42.077 1.00 68.87 124 VAL A C 1
ATOM 951 O O . VAL A 1 124 ? -11.298 11.196 42.225 1.00 69.01 124 VAL A O 1
ATOM 955 N N . LYS A 1 125 ? -13.362 11.991 42.827 1.00 68.87 125 LYS A N 1
ATOM 956 C CA . LYS A 1 125 ? -13.612 10.980 43.899 1.00 68.64 125 LYS A CA 1
ATOM 957 C C . LYS A 1 125 ? -13.605 9.538 43.380 1.00 67.38 125 LYS A C 1
ATOM 958 O O . LYS A 1 125 ? -12.861 8.674 43.876 1.00 66.32 125 LYS A O 1
ATOM 964 N N . THR A 1 126 ? -14.420 9.297 42.361 1.00 66.60 126 THR A N 1
ATOM 965 C CA . THR A 1 126 ? -14.384 8.026 41.627 1.00 66.21 126 THR A CA 1
ATOM 966 C C . THR A 1 126 ? -12.951 7.571 41.347 1.00 64.99 126 THR A C 1
ATOM 967 O O . THR A 1 126 ? -12.620 6.402 41.606 1.00 65.28 126 THR A O 1
ATOM 971 N N . LEU A 1 127 ? -12.114 8.486 40.829 1.00 63.04 127 LEU A N 1
ATOM 972 C CA . LEU A 1 127 ? -10.783 8.107 40.318 1.00 61.29 127 LEU A CA 1
ATOM 973 C C . LEU A 1 127 ? -9.818 7.888 41.442 1.00 60.00 127 LEU A C 1
ATOM 974 O O . LEU A 1 127 ? -8.994 7.008 41.382 1.00 59.58 127 LEU A O 1
ATOM 979 N N . LEU A 1 128 ? -9.905 8.728 42.455 1.00 59.83 128 LEU A N 1
ATOM 980 C CA . LEU A 1 128 ? -9.270 8.466 43.758 1.00 60.23 128 LEU A CA 1
ATOM 981 C C . LEU A 1 128 ? -9.578 7.043 44.312 1.00 60.65 128 LEU A C 1
ATOM 982 O O . LEU A 1 128 ? -8.680 6.320 44.771 1.00 59.93 128 LEU A O 1
ATOM 987 N N . GLU A 1 129 ? -10.846 6.647 44.220 1.00 61.86 129 GLU A N 1
ATOM 988 C CA . GLU A 1 129 ? -11.291 5.289 44.589 1.00 63.80 129 GLU A CA 1
ATOM 989 C C . GLU A 1 129 ? -10.650 4.274 43.672 1.00 62.90 129 GLU A C 1
ATOM 990 O O . GLU A 1 129 ? -9.964 3.355 44.118 1.00 63.19 129 GLU A O 1
ATOM 996 N N . LYS A 1 130 ? -10.859 4.474 42.373 1.00 61.13 130 LYS A N 1
ATOM 997 C CA . LYS A 1 130 ? -10.346 3.570 41.382 1.00 59.24 130 LYS A CA 1
ATOM 998 C C . LYS A 1 130 ? -8.853 3.316 41.515 1.00 58.34 130 LYS A C 1
ATOM 999 O O . LYS A 1 130 ? -8.455 2.182 41.541 1.00 58.04 130 LYS A O 1
ATOM 1005 N N . PHE A 1 131 ? -8.025 4.352 41.657 1.00 57.36 131 PHE A N 1
ATOM 1006 C CA . PHE A 1 131 ? -6.569 4.138 41.680 1.00 56.50 131 PHE A CA 1
ATOM 1007 C C . PHE A 1 131 ? -6.021 3.934 43.102 1.00 57.64 131 PHE A C 1
ATOM 1008 O O . PHE A 1 131 ? -4.821 3.743 43.331 1.00 56.02 131 PHE A O 1
ATOM 1016 N N . ASP A 1 132 ? -6.939 3.937 44.057 1.00 59.41 132 ASP A N 1
ATOM 1017 C CA . ASP A 1 132 ? -6.590 3.668 45.434 1.00 60.94 132 ASP A CA 1
ATOM 1018 C C . ASP A 1 132 ? -5.619 4.749 45.922 1.00 60.40 132 ASP A C 1
ATOM 1019 O O . ASP A 1 132 ? -4.580 4.451 46.523 1.00 61.32 132 ASP A O 1
ATOM 1024 N N . LEU A 1 133 ? -5.972 6.005 45.665 1.00 59.67 133 LEU A N 1
ATOM 1025 C CA . LEU A 1 133 ? -5.099 7.127 46.020 1.00 58.61 133 LEU A CA 1
ATOM 1026 C C . LEU A 1 133 ? -5.552 7.841 47.290 1.00 57.79 133 LEU A C 1
ATOM 1027 O O . LEU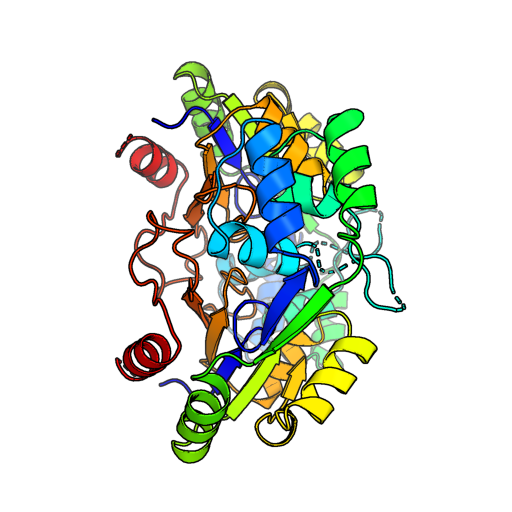 A 1 133 ? -4.759 8.449 47.999 1.00 56.93 133 LEU A O 1
ATOM 1032 N N . LYS A 1 134 ? -6.834 7.761 47.565 1.00 57.26 134 LYS A N 1
ATOM 1033 C CA . LYS A 1 134 ? -7.398 8.400 48.736 1.00 58.78 134 LYS A CA 1
ATOM 1034 C C . LYS A 1 134 ? -6.648 8.202 50.072 1.00 58.25 134 LYS A C 1
ATOM 1035 O O . LYS A 1 134 ? -6.497 9.148 50.814 1.00 58.08 134 LYS A O 1
ATOM 1041 N N . LYS A 1 135 ? -6.212 6.979 50.375 1.00 57.75 135 LYS A N 1
ATOM 1042 C CA . LYS A 1 135 ? -5.550 6.665 51.649 1.00 57.90 135 LYS A CA 1
ATOM 1043 C C . LYS A 1 135 ? -4.330 7.531 51.943 1.00 56.28 135 LYS A C 1
ATOM 1044 O O . LYS A 1 135 ? -3.893 7.653 53.071 1.00 55.60 135 LYS A O 1
ATOM 1050 N N . TYR A 1 136 ? -3.768 8.141 50.922 1.00 55.30 136 TYR A N 1
ATOM 1051 C CA . TYR A 1 136 ? -2.542 8.874 51.151 1.00 54.51 136 TYR A CA 1
ATOM 1052 C C . TYR A 1 136 ? -2.769 10.293 51.675 1.00 53.16 136 TYR A C 1
ATOM 1053 O O . TYR A 1 136 ? -1.861 10.886 52.181 1.00 51.94 136 TYR A O 1
ATOM 1062 N N . PHE A 1 137 ? -3.982 10.819 51.550 1.00 52.54 137 PHE A N 1
ATOM 1063 C CA . PHE A 1 137 ? -4.204 12.241 51.743 1.00 52.76 137 PHE A CA 1
ATOM 1064 C C . PHE A 1 137 ? -4.725 12.619 53.118 1.00 54.04 137 PHE A C 1
ATOM 1065 O O . PHE A 1 137 ? -5.734 12.115 53.564 1.00 54.79 137 PHE A O 1
ATOM 1073 N N . ASP A 1 138 ? -4.035 13.517 53.798 1.00 54.94 138 ASP A N 1
ATOM 1074 C CA . ASP A 1 138 ? -4.585 14.100 55.009 1.00 56.11 138 ASP A CA 1
ATOM 1075 C C . ASP A 1 138 ? -5.662 15.154 54.763 1.00 56.38 138 ASP A C 1
ATOM 1076 O O . ASP A 1 138 ? -6.417 15.490 55.677 1.00 56.56 138 ASP A O 1
ATOM 1081 N N . ALA A 1 139 ? -5.745 15.678 53.547 1.00 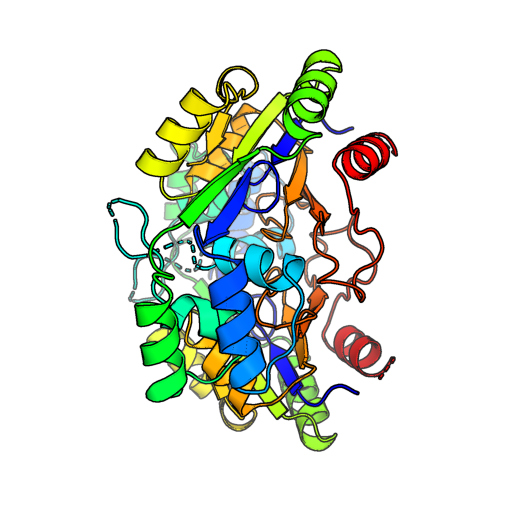56.47 139 ALA A N 1
ATOM 1082 C CA . ALA A 1 139 ? -6.807 16.646 53.226 1.00 57.41 139 ALA A CA 1
ATOM 1083 C C . ALA A 1 139 ? -7.018 16.603 51.754 1.00 58.10 139 ALA A C 1
ATOM 1084 O O . ALA A 1 139 ? -6.070 16.384 51.005 1.00 57.45 139 ALA A O 1
ATOM 1086 N N . LEU A 1 140 ? -8.278 16.777 51.371 1.00 59.97 140 LEU A N 1
ATOM 1087 C CA . LEU A 1 140 ? -8.724 16.934 49.999 1.00 62.20 140 LEU A CA 1
ATOM 1088 C C . LEU A 1 140 ? -9.315 18.327 49.865 1.00 63.10 140 LEU A C 1
ATOM 1089 O O . LEU A 1 140 ? -10.315 18.636 50.514 1.00 64.00 140 LEU A O 1
ATOM 1094 N N . ALA A 1 141 ? -8.694 19.175 49.052 1.00 63.11 141 ALA A N 1
ATOM 1095 C CA . ALA A 1 141 ? -9.243 20.502 48.779 1.00 62.98 141 ALA A CA 1
ATOM 1096 C C . ALA A 1 141 ? -10.103 20.449 47.512 1.00 63.15 141 ALA A C 1
ATOM 1097 O O . ALA A 1 141 ? -9.608 20.746 46.404 1.00 63.07 141 ALA A O 1
ATOM 1099 N N . PRO A 1 153 ? -10.970 29.035 44.133 1.00 84.94 153 PRO A N 1
ATOM 1100 C CA . PRO A 1 153 ? -11.439 28.093 45.149 1.00 85.00 153 PRO A CA 1
ATOM 1101 C C . PRO A 1 153 ? -10.879 28.390 46.583 1.00 84.86 153 PRO A C 1
ATOM 1102 O O . PRO A 1 153 ? -9.816 29.034 46.744 1.00 85.82 153 PRO A O 1
ATOM 1104 N N . LYS A 1 154 ? -11.610 27.945 47.607 1.00 83.20 154 LYS A N 1
ATOM 1105 C CA . LYS A 1 154 ? -11.424 28.420 48.991 1.00 81.73 154 LYS A CA 1
ATOM 1106 C C . LYS A 1 154 ? -11.289 27.278 50.026 1.00 80.07 154 LYS A C 1
ATOM 1107 O O . LYS A 1 154 ? -10.779 27.473 51.150 1.00 79.37 154 LYS A O 1
ATOM 1113 N N . ILE A 1 155 ? -11.757 26.089 49.655 1.00 78.43 155 ILE A N 1
ATOM 1114 C CA . ILE A 1 155 ? -11.431 24.898 50.436 1.00 77.15 155 ILE A CA 1
ATOM 1115 C C . ILE A 1 155 ? -9.895 24.781 50.513 1.00 74.87 155 ILE A C 1
ATOM 1116 O O . ILE A 1 155 ? -9.380 24.132 51.412 1.00 75.64 155 ILE A O 1
ATOM 1121 N N . PHE A 1 156 ? -9.188 25.497 49.634 1.00 72.31 156 PHE A N 1
ATOM 1122 C CA . PHE A 1 156 ? -7.720 25.601 49.634 1.00 69.76 156 PHE A CA 1
ATOM 1123 C C . PHE A 1 156 ? -7.064 25.909 50.954 1.00 68.45 156 PHE A C 1
ATOM 1124 O O . PHE A 1 156 ? -6.186 25.171 51.414 1.00 68.50 156 PHE A O 1
ATOM 1132 N N . GLY A 1 157 ? -7.446 27.014 51.552 1.00 67.06 157 GLY A N 1
ATOM 1133 C CA . GLY A 1 157 ? -6.833 27.419 52.808 1.00 65.72 157 GLY A CA 1
ATOM 1134 C C . GLY A 1 157 ? -7.301 26.613 53.991 1.00 65.42 157 GLY A C 1
ATOM 1135 O O . GLY A 1 157 ? -6.664 26.619 55.047 1.00 65.70 157 GLY A O 1
ATOM 1136 N N . PHE A 1 158 ? -8.432 25.928 53.867 1.00 65.29 158 PHE A N 1
ATOM 1137 C CA . PHE A 1 158 ? -8.809 25.061 54.965 1.00 65.69 158 PHE A CA 1
ATOM 1138 C C . PHE A 1 158 ? -7.828 23.902 54.945 1.00 63.89 158 PHE A C 1
ATOM 1139 O O . PHE A 1 158 ? -7.222 23.607 55.968 1.00 64.19 158 PHE A O 1
ATOM 1147 N N . ALA A 1 159 ? -7.638 23.306 53.761 1.00 62.37 159 ALA A N 1
ATOM 1148 C CA . ALA A 1 159 ? -6.721 22.189 53.535 1.00 61.32 159 ALA A CA 1
ATOM 1149 C C . ALA A 1 159 ? -5.302 22.502 54.001 1.00 61.63 159 ALA A C 1
ATOM 1150 O O . ALA A 1 159 ? -4.656 21.722 54.727 1.00 61.10 159 ALA A O 1
ATOM 1152 N N . LEU A 1 160 ? -4.829 23.669 53.584 1.00 61.65 160 LEU A N 1
ATOM 1153 C CA . LEU A 1 160 ? -3.531 24.160 53.970 1.00 61.12 160 LEU A CA 1
ATOM 1154 C C . LEU A 1 160 ? -3.385 24.281 55.461 1.00 61.25 160 LEU A C 1
ATOM 1155 O O . LEU A 1 160 ? -2.385 23.846 56.023 1.00 62.35 160 LEU A O 1
ATOM 1160 N N . ALA A 1 161 ? -4.364 24.902 56.104 1.00 61.01 161 ALA A N 1
ATOM 1161 C CA . ALA A 1 161 ? -4.350 25.056 57.562 1.00 61.41 161 ALA A CA 1
ATOM 1162 C C . ALA A 1 161 ? -4.261 23.667 58.234 1.00 61.30 161 ALA A C 1
ATOM 1163 O O . ALA A 1 161 ? -3.396 23.451 59.095 1.00 61.96 161 ALA A O 1
ATOM 1165 N N . LYS A 1 162 ? -5.105 22.732 57.800 1.00 60.33 162 LYS A N 1
ATOM 1166 C CA . LYS A 1 162 ? -5.028 21.338 58.249 1.00 60.29 162 LYS A CA 1
ATOM 1167 C C . LYS A 1 162 ? -3.648 20.686 58.096 1.00 60.06 162 LYS A C 1
ATOM 1168 O O . LYS A 1 162 ? -3.082 20.203 59.080 1.00 61.62 162 LYS A O 1
ATOM 1174 N N . VAL A 1 163 ? -3.071 20.663 56.900 1.00 57.97 163 VAL A N 1
ATOM 1175 C CA . VAL A 1 163 ? -1.814 19.922 56.729 1.00 55.33 163 VAL A CA 1
ATOM 1176 C C . VAL A 1 163 ? -0.584 20.672 57.261 1.00 55.43 163 VAL A C 1
ATOM 1177 O O . VAL A 1 163 ? 0.491 20.092 57.421 1.00 54.80 163 VAL A O 1
ATOM 1181 N N . GLY A 1 164 ? -0.735 21.964 57.509 1.00 55.17 164 GLY A N 1
ATOM 1182 C CA . GLY A 1 164 ? 0.343 22.765 58.052 1.00 55.44 164 GLY A CA 1
ATOM 1183 C C . GLY A 1 164 ? 1.232 23.408 56.992 1.00 56.29 164 GLY A C 1
ATOM 1184 O O . GLY A 1 164 ? 1.176 23.062 55.811 1.00 56.39 164 GLY A O 1
ATOM 1185 N N . TYR A 1 165 ? 2.070 24.339 57.423 1.00 56.14 165 TYR A N 1
ATOM 1186 C CA . TYR A 1 165 ? 2.951 25.078 56.538 1.00 56.75 165 TYR A CA 1
ATOM 1187 C C . TYR A 1 165 ? 4.256 25.380 57.302 1.00 56.47 165 TYR A C 1
ATOM 1188 O O . TYR A 1 165 ? 4.323 25.202 58.510 1.00 56.47 165 TYR A O 1
ATOM 1197 N N . PRO A 1 166 ? 5.315 25.786 56.599 1.00 56.21 166 PRO A N 1
ATOM 1198 C CA . PRO A 1 166 ? 5.386 25.983 55.136 1.00 55.78 166 PRO A CA 1
ATOM 1199 C C . PRO A 1 166 ? 5.058 24.672 54.392 1.00 55.72 166 PRO A C 1
ATOM 1200 O O . PRO A 1 166 ? 5.310 23.552 54.923 1.00 56.16 166 PRO A O 1
ATOM 1204 N N . ALA A 1 167 ? 4.459 24.809 53.215 1.00 53.45 167 ALA A N 1
ATOM 1205 C CA . ALA A 1 167 ? 4.171 23.675 52.388 1.00 52.97 167 ALA A CA 1
ATOM 1206 C C . ALA A 1 167 ? 4.740 23.868 50.960 1.00 53.27 167 ALA A C 1
ATOM 1207 O O . ALA A 1 167 ? 5.091 25.000 50.543 1.00 53.50 167 ALA A O 1
ATOM 1209 N N . VAL A 1 168 ? 4.837 22.758 50.235 1.00 51.90 168 VAL A N 1
ATOM 1210 C CA . VAL A 1 168 ? 5.310 22.742 48.861 1.00 50.81 168 VAL A CA 1
ATOM 1211 C C . VAL A 1 168 ? 4.146 22.308 48.005 1.00 49.63 168 VAL A C 1
ATOM 1212 O O . VAL A 1 168 ? 3.461 21.335 48.326 1.00 49.90 168 VAL A O 1
ATOM 1216 N N . HIS A 1 169 ? 3.930 23.031 46.922 1.00 48.49 169 HIS A N 1
ATOM 1217 C CA . HIS A 1 169 ? 2.880 22.749 45.984 1.00 47.36 169 HIS A CA 1
ATOM 1218 C C . HIS A 1 169 ? 3.526 22.208 44.721 1.00 46.71 169 HIS A C 1
ATOM 1219 O O . HIS A 1 169 ? 4.274 22.884 44.038 1.00 46.97 169 HIS A O 1
ATOM 1226 N N . VAL A 1 170 ? 3.257 20.950 44.443 1.00 46.85 170 VAL A N 1
ATOM 1227 C CA . VAL A 1 170 ? 3.690 20.303 43.224 1.00 45.87 170 VAL A CA 1
ATOM 1228 C C . VAL A 1 170 ? 2.511 20.335 42.266 1.00 46.72 170 VAL A C 1
ATOM 1229 O O . VAL A 1 170 ? 1.434 19.827 42.576 1.00 46.07 170 VAL A O 1
ATOM 1233 N N . GLY A 1 171 ? 2.739 20.929 41.107 1.00 47.51 171 GLY A N 1
ATOM 1234 C CA . GLY A 1 171 ? 1.688 21.099 40.136 1.00 50.46 171 GLY A CA 1
ATOM 1235 C C . GLY A 1 171 ? 2.161 21.302 38.733 1.00 52.16 171 GLY A C 1
ATOM 1236 O O . GLY A 1 171 ? 3.326 21.562 38.469 1.00 52.18 171 GLY A O 1
ATOM 1237 N N . ASP A 1 172 ? 1.248 21.112 37.820 1.00 55.14 172 ASP A N 1
ATOM 1238 C CA . ASP A 1 172 ? 1.596 21.074 36.423 1.00 59.63 172 ASP A CA 1
ATOM 1239 C C . ASP A 1 172 ? 1.382 22.446 35.837 1.00 62.10 172 ASP A C 1
ATOM 1240 O O . ASP A 1 172 ? 1.756 22.678 34.699 1.00 63.64 172 ASP A O 1
ATOM 1245 N N . ILE A 1 173 ? 0.746 23.317 36.631 1.00 64.72 173 ILE A N 1
ATOM 1246 C CA . ILE A 1 173 ? 0.382 24.692 36.314 1.00 67.71 173 ILE A CA 1
ATOM 1247 C C . ILE A 1 173 ? -0.677 25.093 37.349 1.00 69.86 173 ILE A C 1
ATOM 1248 O O . ILE A 1 173 ? -1.834 25.344 36.979 1.00 70.11 173 ILE A O 1
ATOM 1250 N N . TYR A 1 174 ? -0.298 25.082 38.634 1.00 72.25 174 TYR A N 1
ATOM 1251 C CA . TYR A 1 174 ? -1.107 25.665 39.759 1.00 73.76 174 TYR A CA 1
ATOM 1252 C C . TYR A 1 174 ? -0.297 26.875 40.307 1.00 74.58 174 TYR A C 1
ATOM 1253 O O . TYR A 1 174 ? -0.813 27.805 40.955 1.00 73.94 174 TYR A O 1
ATOM 1255 N N . GLU A 1 175 ? 1.002 26.807 40.000 1.00 75.25 175 GLU A N 1
ATOM 1256 C CA . GLU A 1 175 ? 1.852 27.960 39.870 1.00 75.14 175 GLU A CA 1
ATOM 1257 C C . GLU A 1 175 ? 2.085 28.581 41.232 1.00 75.26 175 GLU A C 1
ATOM 1258 O O . GLU A 1 175 ? 2.871 28.038 41.992 1.00 77.39 175 GLU A O 1
ATOM 1264 N N . LEU A 1 176 ? 1.457 29.704 41.583 1.00 73.82 176 LEU A N 1
ATOM 1265 C CA . LEU A 1 176 ? 1.888 30.431 42.831 1.00 71.69 176 LEU A CA 1
ATOM 1266 C C . LEU A 1 176 ? 0.739 30.752 43.742 1.00 69.22 176 LEU A C 1
ATOM 1267 O O . LEU A 1 176 ? -0.229 31.325 43.289 1.00 69.65 176 LEU A O 1
ATOM 1272 N N . ASP A 1 177 ? 0.825 30.350 45.003 1.00 66.77 177 ASP A N 1
ATOM 1273 C CA . ASP A 1 177 ? -0.288 30.531 45.918 1.00 64.90 177 ASP A CA 1
ATOM 1274 C C . ASP A 1 177 ? -0.071 31.717 46.809 1.00 63.44 177 ASP A C 1
ATOM 1275 O O . ASP A 1 177 ? 1.059 32.203 46.998 1.00 62.38 177 ASP A O 1
ATOM 1280 N N . TYR A 1 178 ? -1.176 32.213 47.336 1.00 62.12 178 TYR A N 1
ATOM 1281 C CA . TYR A 1 178 ? -1.157 33.550 47.894 1.00 61.06 178 TYR A CA 1
ATOM 1282 C C . TYR A 1 178 ? -1.832 33.692 49.270 1.00 58.82 178 TYR A C 1
ATOM 1283 O O . TYR A 1 178 ? -2.188 34.810 49.686 1.00 58.29 178 TYR A O 1
ATOM 1292 N N . ILE A 1 179 ? -1.984 32.570 49.971 1.00 55.66 179 ILE A N 1
ATOM 1293 C CA . ILE A 1 179 ? -2.297 32.602 51.382 1.00 54.28 179 ILE A CA 1
ATOM 1294 C C . ILE A 1 179 ? -1.049 32.929 52.245 1.00 53.85 179 ILE A C 1
ATOM 1295 O O . ILE A 1 179 ? 0.035 32.334 52.039 1.00 54.06 179 ILE A O 1
ATOM 1300 N N . GLY A 1 180 ? -1.174 33.852 53.199 1.00 52.52 180 GLY A N 1
ATOM 1301 C CA . GLY A 1 180 ? -0.049 34.096 54.112 1.00 52.44 180 GLY A CA 1
ATOM 1302 C C . GLY A 1 180 ? -0.087 35.489 54.631 1.00 52.86 180 GLY A C 1
ATOM 1303 O O . GLY A 1 180 ? -0.754 36.336 54.061 1.00 53.08 180 GLY A O 1
ATOM 1304 N N . ALA A 1 181 ? 0.618 35.742 55.725 1.00 53.15 181 ALA A N 1
ATOM 1305 C CA . ALA A 1 181 ? 0.640 37.083 56.328 1.00 51.87 181 ALA A CA 1
ATOM 1306 C C . ALA A 1 181 ? 1.862 37.859 55.899 1.00 52.08 181 ALA A C 1
ATOM 1307 O O . ALA A 1 181 ? 1.748 38.731 55.050 1.00 53.25 181 ALA A O 1
ATOM 1309 N N . LYS A 1 182 ? 3.039 37.581 56.455 1.00 51.95 182 LYS A N 1
ATOM 1310 C CA . LYS A 1 182 ? 4.239 38.256 55.941 1.00 51.48 182 LYS A CA 1
ATOM 1311 C C . LYS A 1 182 ? 4.797 37.694 54.651 1.00 50.97 182 LYS A C 1
ATOM 1312 O O . LYS A 1 182 ? 5.615 38.348 54.017 1.00 51.28 182 LYS A O 1
ATOM 1318 N N . ARG A 1 183 ? 4.385 36.494 54.273 1.00 51.06 183 ARG A N 1
ATOM 1319 C CA . ARG A 1 183 ? 5.150 35.667 53.350 1.00 52.35 183 ARG A CA 1
ATOM 1320 C C . ARG A 1 183 ? 4.228 34.612 52.873 1.00 51.75 183 ARG A C 1
ATOM 1321 O O . ARG A 1 183 ? 3.373 34.133 53.632 1.00 51.26 183 ARG A O 1
ATOM 1329 N N . SER A 1 184 ? 4.412 34.215 51.623 1.00 51.81 184 SER A N 1
ATOM 1330 C CA . SER A 1 184 ? 3.668 33.067 51.097 1.00 52.24 184 SER A CA 1
ATOM 1331 C C . SER A 1 184 ? 3.909 31.813 51.956 1.00 51.94 184 SER A C 1
ATOM 1332 O O . SER A 1 184 ? 5.042 31.495 52.290 1.00 51.62 184 SER A O 1
ATOM 1335 N N . TYR A 1 185 ? 2.836 31.128 52.320 1.00 52.92 185 TYR A N 1
ATOM 1336 C CA . TYR A 1 185 ? 2.936 29.837 53.054 1.00 54.19 185 TYR A CA 1
ATOM 1337 C C . TYR A 1 185 ? 3.232 28.577 52.214 1.00 53.55 185 TYR A C 1
ATOM 1338 O O . TYR A 1 185 ? 3.241 27.475 52.762 1.00 54.14 185 TYR A O 1
ATOM 1347 N N . VAL A 1 186 ? 3.444 28.736 50.910 1.00 52.75 186 VAL A N 1
ATOM 1348 C CA . VAL A 1 186 ? 3.468 27.635 49.965 1.00 52.31 186 VAL A CA 1
ATOM 1349 C C . VAL A 1 186 ? 4.471 27.976 48.895 1.00 52.87 186 VAL A C 1
ATOM 1350 O O . VAL A 1 186 ? 4.290 28.970 48.204 1.00 53.70 186 VAL A O 1
ATOM 1354 N N . ASP A 1 187 ? 5.527 27.170 48.782 1.00 51.79 187 ASP A N 1
ATOM 1355 C CA . ASP A 1 187 ? 6.482 27.274 47.718 1.00 51.75 187 ASP A CA 1
ATOM 1356 C C . ASP A 1 187 ? 6.173 26.271 46.588 1.00 51.12 187 ASP A C 1
ATOM 1357 O O . ASP A 1 187 ? 5.862 25.131 46.843 1.00 51.31 187 ASP A O 1
ATOM 1362 N N . PRO A 1 188 ? 6.214 26.711 45.333 1.00 49.93 188 PRO A N 1
ATOM 1363 C CA . PRO A 1 188 ? 5.862 25.795 44.247 1.00 49.14 188 PRO A CA 1
ATOM 1364 C C . PRO A 1 188 ? 6.994 24.940 43.652 1.00 48.78 188 PRO A C 1
ATOM 1365 O O . PRO A 1 188 ? 8.171 25.307 43.682 1.00 48.77 188 PRO A O 1
ATOM 1369 N N . ILE A 1 189 ? 6.603 23.817 43.080 1.00 47.92 189 ILE A N 1
ATOM 1370 C CA . ILE A 1 189 ? 7.450 23.085 42.163 1.00 47.87 189 ILE A CA 1
ATOM 1371 C C . ILE A 1 189 ? 6.641 22.917 40.897 1.00 46.55 189 ILE A C 1
ATOM 1372 O O . ILE A 1 189 ? 5.526 22.483 40.924 1.00 48.42 189 ILE A O 1
ATOM 1377 N N . LEU A 1 190 ? 7.189 23.299 39.777 1.00 46.24 190 LEU A N 1
ATOM 1378 C CA . LEU A 1 190 ? 6.538 23.032 38.528 1.00 44.59 190 LEU A CA 1
ATOM 1379 C C . LEU A 1 190 ? 6.899 21.659 38.006 1.00 44.05 190 LEU A C 1
ATOM 1380 O O . LEU A 1 190 ? 8.067 21.389 37.661 1.00 43.48 190 LEU A O 1
ATOM 1385 N N . LEU A 1 191 ? 5.898 20.793 37.918 1.00 43.76 191 LEU A N 1
ATOM 1386 C CA . LEU A 1 191 ? 6.129 19.482 37.292 1.00 43.10 191 LEU A CA 1
ATOM 1387 C C . LEU A 1 191 ? 5.595 19.521 35.858 1.00 44.24 191 LEU A C 1
ATOM 1388 O O . LEU A 1 191 ? 4.417 19.812 35.625 1.00 44.51 191 LEU A O 1
ATOM 1393 N N . ASP A 1 192 ? 6.453 19.215 34.907 1.00 45.99 192 ASP A N 1
ATOM 1394 C CA . ASP A 1 192 ? 6.169 19.401 33.497 1.00 47.81 192 ASP A CA 1
ATOM 1395 C C . ASP A 1 192 ? 6.394 18.068 32.804 1.00 49.08 192 ASP A C 1
ATOM 1396 O O . ASP A 1 192 ? 7.510 17.787 32.357 1.00 48.33 192 ASP A O 1
ATOM 1401 N N . ARG A 1 193 ? 5.371 17.217 32.743 1.00 49.67 193 ARG A N 1
ATOM 1402 C CA . ARG A 1 193 ? 5.662 15.852 32.271 1.00 50.97 193 ARG A CA 1
ATOM 1403 C C . ARG A 1 193 ? 5.874 15.842 30.761 1.00 52.05 193 ARG A C 1
ATOM 1404 O O . ARG A 1 193 ? 6.546 14.972 30.220 1.00 51.43 193 ARG A O 1
ATOM 1412 N N . TYR A 1 194 ? 5.277 16.824 30.085 1.00 52.69 194 TYR A N 1
ATOM 1413 C CA . TYR A 1 194 ? 5.191 16.752 28.649 1.00 53.27 194 TYR A CA 1
ATOM 1414 C C . TYR A 1 194 ? 6.097 17.762 27.917 1.00 53.24 194 TYR A C 1
ATOM 1415 O O . TYR A 1 194 ? 5.872 18.061 26.750 1.00 53.37 194 TYR A O 1
ATOM 1424 N N . ASP A 1 195 ? 7.124 18.265 28.595 1.00 52.82 195 ASP A N 1
ATOM 1425 C CA . ASP A 1 195 ? 8.079 19.215 27.982 1.00 52.76 195 ASP A CA 1
ATOM 1426 C C . ASP A 1 195 ? 7.384 20.407 27.338 1.00 51.91 195 ASP A C 1
ATOM 1427 O O . ASP A 1 195 ? 7.634 20.758 26.189 1.00 52.71 195 ASP A O 1
ATOM 1432 N N . PHE A 1 196 ? 6.470 21.008 28.092 1.00 51.00 196 PHE A N 1
ATOM 1433 C CA . PHE A 1 196 ? 5.707 22.129 27.649 1.00 48.83 196 PHE A CA 1
ATOM 1434 C C . PHE A 1 196 ? 6.252 23.491 28.118 1.00 49.42 196 PHE A C 1
ATOM 1435 O O . PHE A 1 196 ? 5.843 24.542 27.625 1.00 49.38 196 PHE A O 1
ATOM 1443 N N . TYR A 1 197 ? 7.098 23.474 29.132 1.00 50.35 197 TYR A N 1
ATOM 1444 C CA . TYR A 1 197 ? 7.606 24.695 29.722 1.00 52.41 197 TYR A CA 1
ATOM 1445 C C . TYR A 1 197 ? 9.115 24.708 29.640 1.00 54.46 197 TYR A C 1
ATOM 1446 O O . TYR A 1 197 ? 9.794 24.747 30.669 1.00 54.87 197 TYR A O 1
ATOM 1455 N N . PRO A 1 198 ? 9.647 24.705 28.413 1.00 56.59 198 PRO A N 1
ATOM 1456 C CA . PRO A 1 198 ? 11.095 24.649 28.326 1.00 58.76 198 PRO A CA 1
ATOM 1457 C C . PRO A 1 198 ? 11.733 25.942 28.853 1.00 60.81 198 PRO A C 1
ATOM 1458 O O . PRO A 1 198 ? 12.892 25.889 29.237 1.00 62.42 198 PRO A O 1
ATOM 1462 N N . ASP A 1 199 ? 11.017 27.069 28.882 1.00 62.09 199 ASP A N 1
ATOM 1463 C CA . ASP A 1 199 ? 11.636 28.321 29.347 1.00 64.28 199 ASP A CA 1
ATOM 1464 C C . ASP A 1 199 ? 11.556 28.519 30.869 1.00 65.45 199 ASP A C 1
ATOM 1465 O O . ASP A 1 199 ? 11.942 29.569 31.375 1.00 65.30 199 ASP A O 1
ATOM 1470 N N . VAL A 1 200 ? 11.049 27.535 31.609 1.00 67.24 200 VAL A N 1
ATOM 1471 C CA . VAL A 1 200 ? 11.077 27.584 33.089 1.00 68.46 200 VAL A CA 1
ATOM 1472 C C . VAL A 1 200 ? 12.137 26.603 33.540 1.00 69.57 200 VAL A C 1
ATOM 1473 O O . VAL A 1 200 ? 12.056 25.426 33.208 1.00 70.38 200 VAL A O 1
ATOM 1477 N N . ARG A 1 201 ? 13.169 27.052 34.250 1.00 71.35 201 ARG A N 1
ATOM 1478 C CA . ARG A 1 201 ? 14.055 26.030 34.881 1.00 71.84 201 ARG A CA 1
ATOM 1479 C C . ARG A 1 201 ? 13.843 25.991 36.389 1.00 70.33 201 ARG A C 1
ATOM 1480 O O . ARG A 1 201 ? 13.131 26.836 36.968 1.00 69.94 201 ARG A O 1
ATOM 1488 N N . ASP A 1 202 ? 14.423 24.988 37.029 1.00 69.43 202 ASP A N 1
ATOM 1489 C CA . ASP A 1 202 ? 13.979 24.644 38.378 1.00 68.41 202 ASP A CA 1
ATOM 1490 C C . ASP A 1 202 ? 12.752 23.731 38.177 1.00 65.56 202 ASP A C 1
ATOM 1491 O O . ASP A 1 202 ? 12.202 23.232 39.158 1.00 66.21 202 ASP A O 1
ATOM 1496 N N . ARG A 1 203 ? 12.295 23.519 36.931 1.00 61.83 203 ARG A N 1
ATOM 1497 C CA . ARG A 1 203 ? 11.190 22.564 36.728 1.00 58.63 203 ARG A CA 1
ATOM 1498 C C . ARG A 1 203 ? 11.660 21.110 36.888 1.00 56.24 203 ARG A C 1
ATOM 1499 O O . ARG A 1 203 ? 12.859 20.844 36.835 1.00 56.20 203 ARG A O 1
ATOM 1507 N N . VAL A 1 204 ? 10.729 20.192 37.116 1.00 53.30 204 VAL A N 1
ATOM 1508 C CA . VAL A 1 204 ? 11.053 18.765 37.170 1.00 49.61 204 VAL A CA 1
ATOM 1509 C C . VAL A 1 204 ? 10.258 18.052 36.116 1.00 49.66 204 VAL A C 1
ATOM 1510 O O . VAL A 1 204 ? 9.191 18.536 35.721 1.00 49.36 204 VAL A O 1
ATOM 1514 N N . LYS A 1 205 ? 10.735 16.913 35.633 1.00 48.43 205 LYS A N 1
ATOM 1515 C CA . LYS A 1 205 ? 9.953 16.246 34.598 1.00 49.08 205 LYS A CA 1
ATOM 1516 C C . LYS A 1 205 ? 9.156 14.987 35.045 1.00 48.06 205 LYS A C 1
ATOM 1517 O O . LYS A 1 205 ? 8.326 14.489 34.327 1.00 48.44 205 LYS A O 1
ATOM 1523 N N . ASN A 1 206 ? 9.338 14.534 36.266 1.00 46.88 206 ASN A N 1
ATOM 1524 C CA . ASN A 1 206 ? 8.592 13.400 36.763 1.00 46.27 206 ASN A CA 1
ATOM 1525 C C . ASN A 1 206 ? 8.636 13.478 38.277 1.00 45.80 206 ASN A C 1
ATOM 1526 O O . ASN A 1 206 ? 9.273 14.370 38.806 1.00 46.16 206 ASN A O 1
ATOM 1531 N N . LEU A 1 207 ? 7.996 12.544 38.973 1.00 46.15 207 LEU A N 1
ATOM 1532 C CA . LEU A 1 207 ? 7.887 12.676 40.429 1.00 46.82 207 LEU A CA 1
ATOM 1533 C C . LEU A 1 207 ? 9.132 12.161 41.188 1.00 48.28 207 LEU A C 1
ATOM 1534 O O . LEU A 1 207 ? 9.274 12.422 42.370 1.00 48.22 207 LEU A O 1
ATOM 1539 N N . ARG A 1 208 ? 10.015 11.434 40.502 1.00 48.59 208 ARG A N 1
ATOM 1540 C CA . ARG A 1 208 ? 11.343 11.148 41.030 1.00 50.56 208 ARG A CA 1
ATOM 1541 C C . ARG A 1 208 ? 12.104 12.428 41.218 1.00 50.29 208 ARG A C 1
ATOM 1542 O O . ARG A 1 208 ? 12.576 12.697 42.313 1.00 51.06 208 ARG A O 1
ATOM 1550 N N . GLU A 1 209 ? 12.240 13.207 40.141 1.00 50.37 209 GLU A N 1
ATOM 1551 C CA . GLU A 1 209 ? 12.808 14.552 40.227 1.00 50.51 209 GLU A CA 1
ATOM 1552 C C . GLU A 1 209 ? 12.097 15.433 41.226 1.00 50.80 209 GLU A C 1
ATOM 1553 O O . GLU A 1 209 ? 12.776 16.106 42.033 1.00 51.35 209 GLU A O 1
ATOM 1559 N N . ALA A 1 210 ? 10.752 15.396 41.218 1.00 49.73 210 ALA A N 1
ATOM 1560 C CA . ALA A 1 210 ? 9.982 16.186 42.195 1.00 49.23 210 ALA A CA 1
ATOM 1561 C C . ALA A 1 210 ? 10.372 15.803 43.620 1.00 49.65 210 ALA A C 1
ATOM 1562 O O . ALA A 1 210 ? 10.562 16.682 44.445 1.00 49.34 210 ALA A O 1
ATOM 1564 N N . LEU A 1 211 ? 10.501 14.504 43.912 1.00 50.46 211 LEU A N 1
ATOM 1565 C CA . LEU A 1 211 ? 10.892 14.105 45.258 1.00 51.85 211 LEU A CA 1
ATOM 1566 C C . LEU A 1 211 ? 12.303 14.611 45.589 1.00 52.52 211 LEU A C 1
ATOM 1567 O O . LEU A 1 211 ? 12.561 15.025 46.698 1.00 52.94 211 LEU A O 1
ATOM 1572 N N . GLN A 1 212 ? 13.212 14.611 44.621 1.00 53.02 212 GLN A N 1
ATOM 1573 C CA . GLN A 1 212 ? 14.578 15.090 44.917 1.00 54.03 212 GLN A CA 1
ATOM 1574 C C . GLN A 1 212 ? 14.613 16.563 45.172 1.00 53.59 212 GLN A C 1
ATOM 1575 O O . GLN A 1 212 ? 15.349 16.991 46.061 1.00 55.04 212 GLN A O 1
ATOM 1581 N N . LYS A 1 213 ? 13.847 17.331 44.401 1.00 52.44 213 LYS A N 1
ATOM 1582 C CA . LYS A 1 213 ? 13.722 18.766 44.652 1.00 52.75 213 LYS A CA 1
ATOM 1583 C C . LYS A 1 213 ? 13.092 19.018 46.034 1.00 51.80 213 LYS A C 1
ATOM 1584 O O . LYS A 1 213 ? 13.581 19.841 46.811 1.00 51.08 213 LYS A O 1
ATOM 1590 N N . ILE A 1 214 ? 12.040 18.293 46.360 1.00 51.30 214 ILE A N 1
ATOM 1591 C CA . ILE A 1 214 ? 11.473 18.449 47.710 1.00 52.40 214 ILE A CA 1
ATOM 1592 C C . ILE A 1 214 ? 12.554 18.231 48.770 1.00 54.13 214 ILE A C 1
ATOM 1593 O O . ILE A 1 214 ? 12.675 18.985 49.732 1.00 54.03 214 ILE A O 1
ATOM 1598 N N . GLU A 1 215 ? 13.373 17.214 48.566 1.00 56.33 215 GLU A N 1
ATOM 1599 C CA . GLU A 1 215 ? 14.351 16.869 49.583 1.00 58.12 215 GLU A CA 1
ATOM 1600 C C . GLU A 1 215 ? 15.453 17.898 49.677 1.00 58.62 215 GLU A C 1
ATOM 1601 O O . GLU A 1 215 ? 15.893 18.229 50.766 1.00 57.75 215 GLU A O 1
ATOM 1607 N N . GLU A 1 216 ? 15.858 18.432 48.531 1.00 60.31 216 GLU A N 1
ATOM 1608 C CA . GLU A 1 216 ? 16.761 19.541 48.510 1.00 62.50 216 GLU A CA 1
ATOM 1609 C C . GLU A 1 216 ? 16.146 20.751 49.257 1.00 63.43 216 GLU A C 1
ATOM 1610 O O . GLU A 1 216 ? 16.769 21.287 50.159 1.00 63.55 216 GLU A O 1
ATOM 1624 N N . ASN A 1 218 ? 14.320 21.197 51.817 1.00 65.82 218 ASN A N 1
ATOM 1625 C CA . ASN A 1 218 ? 14.665 21.348 53.219 1.00 66.59 218 ASN A CA 1
ATOM 1626 C C . ASN A 1 218 ? 15.830 20.488 53.690 1.00 67.07 218 ASN A C 1
ATOM 1627 O O . ASN A 1 218 ? 17.007 20.718 53.316 1.00 66.85 218 ASN A O 1
ATOM 1640 N N . LYS B 1 2 ? 11.976 38.477 19.977 1.00 74.45 2 LYS B N 1
ATOM 1641 C CA . LYS B 1 2 ? 11.370 37.252 20.437 1.00 70.56 2 LYS B CA 1
ATOM 1642 C C . LYS B 1 2 ? 9.926 37.517 20.926 1.00 68.00 2 LYS B C 1
ATOM 1643 O O . LYS B 1 2 ? 8.996 36.899 20.430 1.00 66.88 2 LYS B O 1
ATOM 1649 N N . TYR B 1 3 ? 9.739 38.457 21.853 1.00 65.09 3 TYR B N 1
ATOM 1650 C CA . TYR B 1 3 ? 8.433 38.663 22.487 1.00 62.75 3 TYR B CA 1
ATOM 1651 C C . TYR B 1 3 ? 7.701 39.814 21.876 1.00 62.45 3 TYR B C 1
ATOM 1652 O O . TYR B 1 3 ? 8.200 40.927 21.841 1.00 63.29 3 TYR B O 1
ATOM 1661 N N . LYS B 1 4 ? 6.497 39.535 21.399 1.00 61.19 4 LYS B N 1
ATOM 1662 C CA . LYS B 1 4 ? 5.696 40.483 20.694 1.00 59.59 4 LYS B CA 1
ATOM 1663 C C . LYS B 1 4 ? 4.840 41.285 21.642 1.00 57.50 4 LYS B C 1
ATOM 1664 O O . LYS B 1 4 ? 4.350 42.364 21.295 1.00 57.52 4 LYS B O 1
ATOM 1670 N N . ALA B 1 5 ? 4.574 40.718 22.814 1.00 54.67 5 ALA B N 1
ATOM 1671 C CA . ALA B 1 5 ? 3.438 41.162 23.593 1.00 52.18 5 ALA B CA 1
ATOM 1672 C C . ALA B 1 5 ? 3.632 40.912 25.066 1.00 50.72 5 ALA B C 1
ATOM 1673 O O . ALA B 1 5 ? 4.326 40.003 25.470 1.00 50.68 5 ALA B O 1
ATOM 1675 N N . VAL B 1 6 ? 2.974 41.721 25.863 1.00 50.06 6 VAL B N 1
ATOM 1676 C CA . VAL B 1 6 ? 3.040 41.654 27.316 1.00 49.05 6 VAL B CA 1
ATOM 1677 C C . VAL B 1 6 ? 1.629 41.658 27.839 1.00 49.79 6 VAL B C 1
ATOM 1678 O O . VAL B 1 6 ? 0.826 42.500 27.433 1.00 50.29 6 VAL B O 1
ATOM 1682 N N . LEU B 1 7 ? 1.336 40.681 28.700 1.00 48.54 7 LEU B N 1
ATOM 1683 C CA . LEU B 1 7 ? 0.087 40.603 29.377 1.00 48.26 7 LEU B CA 1
ATOM 1684 C C . LEU B 1 7 ? 0.341 40.995 30.792 1.00 47.63 7 LEU B C 1
ATOM 1685 O O . LEU B 1 7 ? 1.303 40.586 31.366 1.00 47.35 7 LEU B O 1
ATOM 1690 N N . VAL B 1 8 ? -0.556 41.784 31.356 1.00 47.76 8 VAL B N 1
ATOM 1691 C CA . VAL B 1 8 ? -0.340 42.342 32.651 1.00 48.74 8 VAL B CA 1
ATOM 1692 C C . VAL B 1 8 ? -1.627 42.182 33.467 1.00 49.45 8 VAL B C 1
ATOM 1693 O O . VAL B 1 8 ? -2.747 42.366 32.945 1.00 48.97 8 VAL B O 1
ATOM 1697 N N . ASP B 1 9 ? -1.453 41.776 34.729 1.00 49.27 9 ASP B N 1
ATOM 1698 C CA . ASP B 1 9 ? -2.545 41.699 35.683 1.00 50.38 9 ASP B CA 1
ATOM 1699 C C . ASP B 1 9 ? -2.935 43.100 36.160 1.00 50.39 9 ASP B C 1
ATOM 1700 O O . ASP B 1 9 ? -2.286 44.072 35.815 1.00 51.16 9 ASP B O 1
ATOM 1705 N N . PHE B 1 10 ? -3.981 43.203 36.969 1.00 50.04 10 PHE B N 1
ATOM 1706 C CA . PHE B 1 10 ? -4.484 44.489 37.398 1.00 49.62 10 PHE B CA 1
ATOM 1707 C C . PHE B 1 10 ? -4.059 44.718 38.835 1.00 49.78 10 PHE B C 1
ATOM 1708 O O . PHE B 1 10 ? -3.096 45.468 39.094 1.00 50.63 10 PHE B O 1
ATOM 1716 N N . GLY B 1 11 ? -4.728 44.049 39.770 1.00 50.15 11 GLY B N 1
ATOM 1717 C CA . GLY B 1 11 ? -4.469 44.264 41.203 1.00 50.96 11 GLY B CA 1
ATOM 1718 C C . GLY B 1 11 ? -3.081 43.825 41.620 1.00 52.22 11 GLY B C 1
ATOM 1719 O O . GLY B 1 11 ? -2.569 42.829 41.118 1.00 53.64 11 GLY B O 1
ATOM 1720 N N . ASN B 1 12 ? -2.465 44.586 42.520 1.00 52.08 12 ASN B N 1
ATOM 1721 C CA . ASN B 1 12 ? -1.095 44.394 42.955 1.00 51.07 12 ASN B CA 1
ATOM 1722 C C . ASN B 1 12 ? -0.056 44.489 41.861 1.00 50.68 12 ASN B C 1
ATOM 1723 O O . ASN B 1 12 ? 1.149 44.381 42.127 1.00 51.06 12 ASN B O 1
ATOM 1728 N N . THR B 1 13 ? -0.512 44.772 40.650 1.00 50.28 13 THR B N 1
ATOM 1729 C CA . THR B 1 13 ? 0.401 45.026 39.530 1.00 50.37 13 THR B CA 1
ATOM 1730 C C . THR B 1 13 ? 0.396 46.481 39.027 1.00 49.35 13 THR B C 1
ATOM 1731 O O . THR B 1 13 ? 1.376 47.188 39.121 1.00 48.98 13 THR B O 1
ATOM 1735 N N . LEU B 1 14 ? -0.737 46.906 38.502 1.00 49.36 14 LEU B N 1
ATOM 1736 C CA . LEU B 1 14 ? -0.929 48.260 38.017 1.00 48.45 14 LEU B CA 1
ATOM 1737 C C . LEU B 1 14 ? -1.558 49.159 39.080 1.00 48.72 14 LEU B C 1
ATOM 1738 O O . LEU B 1 14 ? -1.188 50.319 39.217 1.00 48.99 14 LEU B O 1
ATOM 1743 N N . VAL B 1 15 ? -2.527 48.603 39.806 1.00 48.42 15 VAL B N 1
ATOM 1744 C CA . VAL B 1 15 ? -3.344 49.325 40.775 1.00 49.23 15 VAL B CA 1
ATOM 1745 C C . VAL B 1 15 ? -3.345 48.554 42.115 1.00 49.32 15 VAL B C 1
ATOM 1746 O O . VAL B 1 15 ? -3.550 47.353 42.142 1.00 49.21 15 VAL B O 1
ATOM 1750 N N . GLY B 1 16 ? -3.078 49.256 43.203 1.00 49.83 16 GLY B N 1
ATOM 1751 C CA . GLY B 1 16 ? -3.203 48.716 44.560 1.00 48.98 16 GLY B CA 1
ATOM 1752 C C . GLY B 1 16 ? -4.538 49.049 45.170 1.00 49.15 16 GLY B C 1
ATOM 1753 O O . GLY B 1 16 ? -5.252 49.927 44.691 1.00 50.38 16 GLY B O 1
ATOM 1754 N N . PHE B 1 17 ? -4.894 48.331 46.219 1.00 48.96 17 PHE B N 1
ATOM 1755 C CA . PHE B 1 17 ? -6.087 48.580 46.977 1.00 48.36 17 PHE B CA 1
ATOM 1756 C C . PHE B 1 17 ? -5.673 48.512 48.439 1.00 49.41 17 PHE B C 1
ATOM 1757 O O . PHE B 1 17 ? -4.827 47.675 48.841 1.00 48.71 17 PHE B O 1
ATOM 1765 N N . LYS B 1 18 ? -6.296 49.373 49.233 1.00 48.57 18 LYS B N 1
ATOM 1766 C CA . LYS B 1 18 ? -6.139 49.343 50.649 1.00 49.30 18 LYS B CA 1
ATOM 1767 C C . LYS B 1 18 ? -7.457 49.674 51.334 1.00 49.53 18 LYS B C 1
ATOM 1768 O O . LYS B 1 18 ? -8.308 50.365 50.758 1.00 49.99 18 LYS B O 1
ATOM 1774 N N . PRO B 1 19 ? -7.603 49.240 52.593 1.00 49.26 19 PRO B N 1
ATOM 1775 C CA . PRO B 1 19 ? -8.776 49.731 53.321 1.00 49.18 19 PRO B CA 1
ATOM 1776 C C . PRO B 1 19 ? -8.595 51.255 53.557 1.00 48.51 19 PRO B C 1
ATOM 1777 O O . PRO B 1 19 ? -7.455 51.750 53.732 1.00 47.94 19 PRO B O 1
ATOM 1781 N N . VAL B 1 20 ? -9.706 51.990 53.476 1.00 48.13 20 VAL B N 1
ATOM 1782 C CA . VAL B 1 20 ? -9.668 53.433 53.697 1.00 47.23 20 VAL B CA 1
ATOM 1783 C C . VAL B 1 20 ? -9.053 53.708 55.074 1.00 47.59 20 VAL B C 1
ATOM 1784 O O . VAL B 1 20 ? -8.161 54.519 55.204 1.00 47.18 20 VAL B O 1
ATOM 1788 N N . PHE B 1 21 ? -9.506 52.998 56.096 1.00 48.27 21 PHE B N 1
ATOM 1789 C CA . PHE B 1 21 ? -8.909 53.184 57.389 1.00 49.88 21 PHE B CA 1
ATOM 1790 C C . PHE B 1 21 ? -7.855 52.124 57.681 1.00 51.47 21 PHE B C 1
ATOM 1791 O O . PHE B 1 21 ? -7.947 51.403 58.656 1.00 52.63 21 PHE B O 1
ATOM 1799 N N . TYR B 1 22 ? -6.828 52.069 56.831 1.00 53.19 22 TYR B N 1
ATOM 1800 C CA . TYR B 1 22 ? -5.743 51.090 56.892 1.00 53.78 22 TYR B CA 1
ATOM 1801 C C . TYR B 1 22 ? -4.999 51.083 58.214 1.00 54.37 22 TYR B C 1
ATOM 1802 O O . TYR B 1 22 ? -4.623 50.049 58.703 1.00 54.97 22 TYR B O 1
ATOM 1811 N N . GLU B 1 23 ? -4.850 52.229 58.839 1.00 55.80 23 GLU B N 1
ATOM 1812 C CA . GLU B 1 23 ? -4.049 52.306 60.044 1.00 56.45 23 GLU B CA 1
ATOM 1813 C C . GLU B 1 23 ? -4.834 51.702 61.214 1.00 55.60 23 GLU B C 1
ATOM 1814 O O . GLU B 1 23 ? -4.272 51.071 62.086 1.00 55.64 23 GLU B O 1
ATOM 1820 N N . LYS B 1 24 ? -6.152 51.804 61.149 1.00 55.08 24 LYS B N 1
ATOM 1821 C CA . LYS B 1 24 ? -7.046 51.157 62.085 1.00 54.25 24 LYS B CA 1
ATOM 1822 C C . LYS B 1 24 ? -7.129 49.635 61.883 1.00 54.36 24 LYS B C 1
ATOM 1823 O O . LYS B 1 24 ? -7.249 48.873 62.845 1.00 55.06 24 LYS B O 1
ATOM 1829 N N . VAL B 1 25 ? -7.121 49.190 60.630 1.00 54.24 25 VAL B N 1
ATOM 1830 C CA . VAL B 1 25 ? -7.011 47.773 60.314 1.00 53.48 25 VAL B CA 1
ATOM 1831 C C . VAL B 1 25 ? -5.676 47.219 60.817 1.00 53.83 25 VAL B C 1
ATOM 1832 O O . VAL B 1 25 ? -5.633 46.199 61.477 1.00 52.63 25 VAL B O 1
ATOM 1836 N N . TYR B 1 26 ? -4.599 47.944 60.545 1.00 55.27 26 TYR B N 1
ATOM 1837 C CA . TYR B 1 26 ? -3.300 47.611 61.074 1.00 56.73 26 TYR B CA 1
ATOM 1838 C C . TYR B 1 26 ? -3.387 47.444 62.591 1.00 57.35 26 TYR B C 1
ATOM 1839 O O . TYR B 1 26 ? -2.925 46.454 63.149 1.00 58.02 26 TYR B O 1
ATOM 1848 N N . GLN B 1 27 ? -4.004 48.398 63.261 1.00 57.65 27 GLN B N 1
ATOM 1849 C CA . GLN B 1 27 ? -4.062 48.370 64.715 1.00 57.70 27 GLN B CA 1
ATOM 1850 C C . GLN B 1 27 ? -4.882 47.211 65.282 1.00 56.43 27 GLN B C 1
ATOM 1851 O O . GLN B 1 27 ? -4.540 46.670 66.336 1.00 55.66 27 GLN B O 1
ATOM 1857 N N . VAL B 1 28 ? -5.934 46.820 64.576 1.00 55.25 28 VAL B N 1
ATOM 1858 C CA . VAL B 1 28 ? -6.802 45.749 65.030 1.00 54.77 28 VAL B CA 1
ATOM 1859 C C . VAL B 1 28 ? -6.113 44.391 64.938 1.00 56.39 28 VAL B C 1
ATOM 1860 O O . VAL B 1 28 ? -6.203 43.574 65.859 1.00 56.85 28 VAL B O 1
ATOM 1864 N N . LEU B 1 29 ? -5.416 44.154 63.826 1.00 56.59 29 LEU B N 1
ATOM 1865 C CA . LEU B 1 29 ? -4.662 42.943 63.627 1.00 56.41 29 LEU B CA 1
ATOM 1866 C C . LEU B 1 29 ? -3.570 42.866 64.677 1.00 57.62 29 LEU B C 1
ATOM 1867 O O . LEU B 1 29 ? -3.364 41.827 65.289 1.00 57.09 29 LEU B O 1
ATOM 1872 N N . LYS B 1 30 ? -2.870 43.979 64.875 1.00 58.43 30 LYS B N 1
ATOM 1873 C CA . LYS B 1 30 ? -1.831 44.010 65.854 1.00 59.80 30 LYS B CA 1
ATOM 1874 C C . LYS B 1 30 ? -2.411 43.745 67.245 1.00 61.90 30 LYS B C 1
ATOM 1875 O O . LYS B 1 30 ? -1.866 42.920 67.980 1.00 62.93 30 LYS B O 1
ATOM 1881 N N . ASP B 1 31 ? -3.529 44.385 67.587 1.00 62.46 31 ASP B N 1
ATOM 1882 C CA . ASP B 1 31 ? -4.094 44.166 68.897 1.00 63.87 31 ASP B 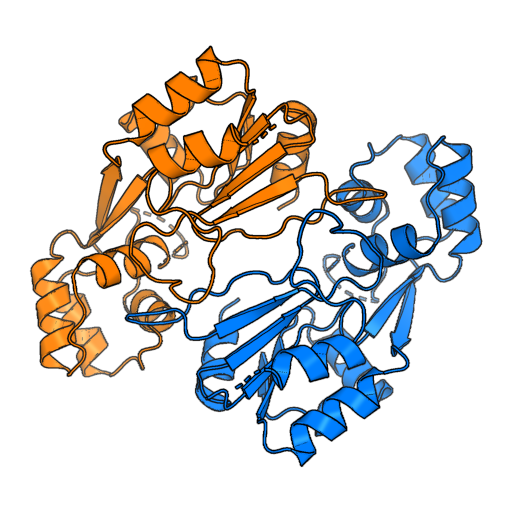CA 1
ATOM 1883 C C . ASP B 1 31 ? -4.355 42.697 69.168 1.00 63.83 31 ASP B C 1
ATOM 1884 O O . ASP B 1 31 ? -4.263 42.276 70.326 1.00 64.49 31 ASP B O 1
ATOM 1889 N N . ASN B 1 32 ? -4.657 41.929 68.121 1.00 63.08 32 ASN B N 1
ATOM 1890 C CA . ASN B 1 32 ? -4.984 40.500 68.243 1.00 62.55 32 ASN B CA 1
ATOM 1891 C C . ASN B 1 32 ? -3.761 39.634 67.981 1.00 62.25 32 ASN B C 1
ATOM 1892 O O . ASN B 1 32 ? -3.897 38.478 67.641 1.00 62.43 32 ASN B O 1
ATOM 1897 N N . GLY B 1 33 ? -2.570 40.197 68.123 1.00 62.57 33 GLY B N 1
ATOM 1898 C CA . GLY B 1 33 ? -1.341 39.413 68.024 1.00 63.80 33 GLY B CA 1
ATOM 1899 C C . GLY B 1 33 ? -0.793 39.169 66.621 1.00 64.93 33 GLY B C 1
ATOM 1900 O O . GLY B 1 33 ? 0.081 38.337 66.432 1.00 65.53 33 GLY B O 1
ATOM 1901 N N . TYR B 1 34 ? -1.268 39.897 65.623 1.00 65.25 34 TYR B N 1
ATOM 1902 C CA . TYR B 1 34 ? -0.663 39.801 64.304 1.00 65.40 34 TYR B CA 1
ATOM 1903 C C . TYR B 1 34 ? -0.042 41.129 63.966 1.00 65.93 34 TYR B C 1
ATOM 1904 O O . TYR B 1 34 ? -0.724 42.027 63.496 1.00 67.52 34 TYR B O 1
ATOM 1913 N N . ASP B 1 35 ? 1.245 41.278 64.193 1.00 65.96 35 ASP B N 1
ATOM 1914 C CA . ASP B 1 35 ? 1.880 42.531 63.867 1.00 66.60 35 ASP B CA 1
ATOM 1915 C C . ASP B 1 35 ? 2.504 42.379 62.465 1.00 65.95 35 ASP B C 1
ATOM 1916 O O . ASP B 1 35 ? 3.587 41.755 62.273 1.00 66.35 35 ASP B O 1
ATOM 1921 N N . LEU B 1 36 ? 1.794 42.940 61.492 1.00 64.13 36 LEU B N 1
ATOM 1922 C CA . LEU B 1 36 ? 2.188 42.925 60.079 1.00 62.19 36 LEU B CA 1
ATOM 1923 C C . LEU B 1 36 ? 2.350 44.338 59.677 1.00 60.46 36 LEU B C 1
ATOM 1924 O O . LEU B 1 36 ? 1.656 45.209 60.177 1.00 61.73 36 LEU B O 1
ATOM 1929 N N . ASP B 1 37 ? 3.195 44.609 58.725 1.00 57.79 37 ASP B N 1
ATOM 1930 C CA . ASP B 1 37 ? 3.173 45.949 58.266 1.00 55.84 37 ASP B CA 1
ATOM 1931 C C . ASP B 1 37 ? 2.110 46.211 57.130 1.00 54.76 37 ASP B C 1
ATOM 1932 O O . ASP B 1 37 ? 1.419 45.279 56.636 1.00 53.78 37 ASP B O 1
ATOM 1937 N N . LEU B 1 38 ? 1.986 47.480 56.761 1.00 52.02 38 LEU B N 1
ATOM 1938 C CA . LEU B 1 38 ? 0.934 47.965 55.904 1.00 50.86 38 LEU B CA 1
ATOM 1939 C C . LEU B 1 38 ? 1.015 47.387 54.474 1.00 50.65 38 LEU B C 1
ATOM 1940 O O . LEU B 1 38 ? -0.022 47.122 53.846 1.00 49.88 38 LEU B O 1
ATOM 1945 N N . ARG B 1 39 ? 2.236 47.196 53.969 1.00 49.74 39 ARG B N 1
ATOM 1946 C CA . ARG B 1 39 ? 2.482 46.398 52.768 1.00 51.50 39 ARG B CA 1
ATOM 1947 C C . ARG B 1 39 ? 1.709 45.071 52.785 1.00 50.22 39 ARG B C 1
ATOM 1948 O O . ARG B 1 39 ? 1.077 44.709 51.799 1.00 50.14 39 ARG B O 1
ATOM 1956 N N . LYS B 1 40 ? 1.733 44.370 53.917 1.00 48.97 40 LYS B N 1
ATOM 1957 C CA . LYS B 1 40 ? 1.110 43.064 54.019 1.00 47.94 40 LYS B CA 1
ATOM 1958 C C . LYS B 1 40 ? -0.391 43.177 54.030 1.00 48.01 40 LYS B C 1
ATOM 1959 O O . LYS B 1 40 ? -1.115 42.316 53.496 1.00 48.23 40 LYS B O 1
ATOM 1965 N N . VAL B 1 41 ? -0.875 44.236 54.669 1.00 47.48 41 VAL B N 1
ATOM 1966 C CA . VAL B 1 41 ? -2.297 44.534 54.696 1.00 45.64 41 VAL B CA 1
ATOM 1967 C C . VAL B 1 41 ? -2.778 44.820 53.289 1.00 45.27 41 VAL B C 1
ATOM 1968 O O . VAL B 1 41 ? -3.780 44.266 52.863 1.00 45.77 41 VAL B O 1
ATOM 1972 N N . PHE B 1 42 ? -2.064 45.658 52.557 1.00 44.96 42 PHE B N 1
ATOM 1973 C CA . PHE B 1 42 ? -2.529 46.073 51.226 1.00 45.90 42 PHE B CA 1
ATOM 1974 C C . PHE B 1 42 ? -2.482 44.909 50.269 1.00 47.01 42 PHE B C 1
ATOM 1975 O O . PHE B 1 42 ? -3.345 44.801 49.407 1.00 48.12 42 PHE B O 1
ATOM 1983 N N . ARG B 1 43 ? -1.443 44.068 50.380 1.00 46.93 43 ARG B N 1
ATOM 1984 C CA . ARG B 1 43 ? -1.356 42.897 49.530 1.00 46.92 43 ARG B CA 1
ATOM 1985 C C . ARG B 1 43 ? -2.592 42.038 49.654 1.00 46.76 43 ARG B C 1
ATOM 1986 O O . ARG B 1 43 ? -3.186 41.662 48.637 1.00 46.87 43 ARG B O 1
ATOM 1994 N N . ALA B 1 44 ? -2.988 41.737 50.896 1.00 46.48 44 ALA B N 1
ATOM 1995 C CA . ALA B 1 44 ? -4.128 40.841 51.178 1.00 46.73 44 ALA B CA 1
ATOM 1996 C C . ALA B 1 44 ? -5.458 41.457 50.816 1.00 47.61 44 ALA B C 1
ATOM 1997 O O . ALA B 1 44 ? -6.384 40.767 50.355 1.00 49.64 44 ALA B O 1
ATOM 1999 N N . TYR B 1 45 ? -5.573 42.757 51.053 1.00 48.04 45 TYR B N 1
ATOM 2000 C CA . TYR B 1 45 ? -6.766 43.495 50.719 1.00 47.99 45 TYR B CA 1
ATOM 2001 C C . TYR B 1 45 ? -7.059 43.533 49.202 1.00 48.31 45 TYR B C 1
ATOM 2002 O O . TYR B 1 45 ? -8.211 43.374 48.800 1.00 48.38 45 TYR B O 1
ATOM 2011 N N . ALA B 1 46 ? -6.055 43.730 48.351 1.00 48.72 46 ALA B N 1
ATOM 2012 C CA . ALA B 1 46 ? -6.304 43.643 46.894 1.00 49.71 46 ALA B CA 1
ATOM 2013 C C . ALA B 1 46 ? -6.787 42.257 46.499 1.00 51.47 46 ALA B C 1
ATOM 2014 O O . ALA B 1 46 ? -7.715 42.149 45.715 1.00 51.96 46 ALA B O 1
ATOM 2016 N N . LYS B 1 47 ? -6.182 41.196 47.062 1.00 53.21 47 LYS B N 1
ATOM 2017 C CA . LYS B 1 47 ? -6.662 39.822 46.835 1.00 54.94 47 LYS B CA 1
ATOM 2018 C C . LYS B 1 47 ? -8.063 39.613 47.339 1.00 56.14 47 LYS B C 1
ATOM 2019 O O . LYS B 1 47 ? -8.859 39.008 46.651 1.00 57.04 47 LYS B O 1
ATOM 2025 N N . ALA B 1 48 ? -8.394 40.096 48.529 1.00 58.10 48 ALA B N 1
ATOM 2026 C CA . ALA B 1 48 ? -9.780 39.996 48.966 1.00 60.73 48 ALA B CA 1
ATOM 2027 C C . ALA B 1 48 ? -10.764 40.709 48.007 1.00 63.45 48 ALA B C 1
ATOM 2028 O O . ALA B 1 48 ? -11.943 40.320 47.912 1.00 62.84 48 ALA B O 1
ATOM 2038 N N . GLY B 1 50 ? -11.062 40.358 44.797 1.00 75.59 50 GLY B N 1
ATOM 2039 C CA . GLY B 1 50 ? -11.602 39.358 43.833 1.00 76.42 50 GLY B CA 1
ATOM 2040 C C . GLY B 1 50 ? -12.676 38.387 44.352 1.00 79.43 50 GLY B C 1
ATOM 2041 O O . GLY B 1 50 ? -13.322 37.649 43.595 1.00 79.24 50 GLY B O 1
ATOM 2050 N N . ILE B 1 52 ? -15.503 39.079 46.275 1.00 86.28 52 ILE B N 1
ATOM 2051 C CA . ILE B 1 52 ? -16.766 39.721 46.709 1.00 87.33 52 ILE B CA 1
ATOM 2052 C C . ILE B 1 52 ? -17.888 39.544 45.655 1.00 88.25 52 ILE B C 1
ATOM 2053 O O . ILE B 1 52 ? -17.708 39.912 44.487 1.00 88.21 52 ILE B O 1
ATOM 2055 N N . ASN B 1 53 ? -19.041 39.001 46.068 1.00 89.36 53 ASN B N 1
ATOM 2056 C CA . ASN B 1 53 ? -20.095 38.575 45.115 1.00 90.58 53 ASN B CA 1
ATOM 2057 C C . ASN B 1 53 ? -20.790 39.706 44.300 1.00 91.41 53 ASN B C 1
ATOM 2058 O O . ASN B 1 53 ? -21.634 39.428 43.428 1.00 92.32 53 ASN B O 1
ATOM 2060 N N . TYR B 1 54 ? -20.428 40.959 44.578 1.00 91.89 54 TYR B N 1
ATOM 2061 C CA . TYR B 1 54 ? -20.813 42.102 43.743 1.00 92.36 54 TYR B CA 1
ATOM 2062 C C . TYR B 1 54 ? -20.392 41.882 42.278 1.00 92.54 54 TYR B C 1
ATOM 2063 O O . TYR B 1 54 ? -20.710 42.688 41.390 1.00 92.34 54 TYR B O 1
ATOM 2065 N N . LEU B 1 60 ? -19.586 50.092 44.369 1.00 84.99 60 LEU B N 1
ATOM 2066 C CA . LEU B 1 60 ? -19.899 49.139 45.433 1.00 85.16 60 LEU B CA 1
ATOM 2067 C C . LEU B 1 60 ? -18.930 47.956 45.302 1.00 85.09 60 LEU B C 1
ATOM 2068 O O . LEU B 1 60 ? -19.141 47.009 44.511 1.00 85.56 60 LEU B O 1
ATOM 2070 N N . GLU B 1 61 ? -17.844 48.036 46.065 1.00 84.75 61 GLU B N 1
ATOM 2071 C CA . GLU B 1 61 ? -16.714 47.114 45.948 1.00 83.23 61 GLU B CA 1
ATOM 2072 C C . GLU B 1 61 ? -16.727 46.191 47.169 1.00 83.07 61 GLU B C 1
ATOM 2073 O O . GLU B 1 61 ? -16.940 44.957 47.056 1.00 84.26 61 GLU B O 1
ATOM 2079 N N . HIS B 1 62 ? -16.459 46.808 48.320 1.00 80.84 62 HIS B N 1
ATOM 2080 C CA . HIS B 1 62 ? -16.782 46.308 49.670 1.00 78.91 62 HIS B CA 1
ATOM 2081 C C . HIS B 1 62 ? -16.328 44.934 50.146 1.00 76.56 62 HIS B C 1
ATOM 2082 O O . HIS B 1 62 ? -17.119 43.992 50.220 1.00 75.90 62 HIS B O 1
ATOM 2089 N N . VAL B 1 63 ? -15.044 44.838 50.508 1.00 72.95 63 VAL B N 1
ATOM 2090 C CA . VAL B 1 63 ? -14.501 43.565 50.914 1.00 69.88 63 VAL B CA 1
ATOM 2091 C C . VAL B 1 63 ? -15.139 42.982 52.186 1.00 67.92 63 VAL B C 1
ATOM 2092 O O . VAL B 1 63 ? -15.530 43.694 53.112 1.00 66.65 63 VAL B O 1
ATOM 2096 N N . ASP B 1 64 ? -15.211 41.658 52.203 1.00 65.91 64 ASP B N 1
ATOM 2097 C CA . ASP B 1 64 ? -15.620 40.914 53.364 1.00 64.06 64 ASP B CA 1
ATOM 2098 C C . ASP B 1 64 ? -14.415 40.671 54.268 1.00 62.33 64 ASP B C 1
ATOM 2099 O O . ASP B 1 64 ? -13.399 40.152 53.821 1.00 61.85 64 ASP B O 1
ATOM 2104 N N . PRO B 1 65 ? -14.547 40.945 55.565 1.00 61.22 65 PRO B N 1
ATOM 2105 C CA . PRO B 1 65 ? -13.389 40.707 56.449 1.00 60.91 65 PRO B CA 1
ATOM 2106 C C . PRO B 1 65 ? -12.959 39.230 56.603 1.00 60.37 65 PRO B C 1
ATOM 2107 O O . PRO B 1 65 ? -11.796 38.978 56.900 1.00 59.79 65 PRO B O 1
ATOM 2111 N N . LYS B 1 66 ? -13.864 38.270 56.416 1.00 60.26 66 LYS B N 1
ATOM 2112 C CA . LYS B 1 66 ? -13.457 36.851 56.452 1.00 60.06 66 LYS B CA 1
ATOM 2113 C C . LYS B 1 66 ? -12.551 36.506 55.261 1.00 59.59 66 LYS B C 1
ATOM 2114 O O . LYS B 1 66 ? -11.541 35.835 55.452 1.00 59.28 66 LYS B O 1
ATOM 2120 N N . ASP B 1 67 ? -12.904 36.954 54.043 1.00 59.10 67 ASP B N 1
ATOM 2121 C CA . ASP B 1 67 ? -12.017 36.811 52.863 1.00 58.87 67 ASP B CA 1
ATOM 2122 C C . ASP B 1 67 ? -10.647 37.429 53.097 1.00 57.76 67 ASP B C 1
ATOM 2123 O O . ASP B 1 67 ? -9.648 36.929 52.622 1.00 57.96 67 ASP B O 1
ATOM 2128 N N . PHE B 1 68 ? -10.602 38.523 53.840 1.00 55.64 68 PHE B N 1
ATOM 2129 C CA . PHE B 1 68 ? -9.350 39.215 54.035 1.00 54.77 68 PHE B CA 1
ATOM 2130 C C . PHE B 1 68 ? -8.470 38.426 54.986 1.00 53.57 68 PHE B C 1
ATOM 2131 O O . PHE B 1 68 ? -7.299 38.298 54.765 1.00 53.75 68 PHE B O 1
ATOM 2139 N N . LEU B 1 69 ? -9.065 37.879 56.018 1.00 54.32 69 LEU B N 1
ATOM 2140 C CA . LEU B 1 69 ? -8.390 36.954 56.954 1.00 55.43 69 LEU B CA 1
ATOM 2141 C C . LEU B 1 69 ? -7.976 35.622 56.305 1.00 55.03 69 LEU B C 1
ATOM 2142 O O . LEU B 1 69 ? -6.881 35.119 56.529 1.00 55.24 69 LEU B O 1
ATOM 2147 N N . TYR B 1 70 ? -8.860 35.075 55.480 1.00 55.64 70 TYR B N 1
ATOM 2148 C CA . TYR B 1 70 ? -8.569 33.878 54.685 1.00 56.34 70 TYR B CA 1
ATOM 2149 C C . TYR B 1 70 ? -7.291 34.126 53.917 1.00 55.96 70 TYR B C 1
ATOM 2150 O O . TYR B 1 70 ? -6.354 33.393 54.057 1.00 57.14 70 TYR B O 1
ATOM 2159 N N . ILE B 1 71 ? -7.220 35.215 53.162 1.00 55.68 71 ILE B N 1
ATOM 2160 C CA . ILE B 1 71 ? -6.018 35.504 52.395 1.00 54.18 71 ILE B CA 1
ATOM 2161 C C . ILE B 1 71 ? -4.780 35.634 53.303 1.00 54.30 71 ILE B C 1
ATOM 2162 O O . ILE B 1 71 ? -3.677 35.258 52.943 1.00 54.08 71 ILE B O 1
ATOM 2167 N N . LEU B 1 72 ? -4.968 36.185 54.484 1.00 54.07 72 LEU B N 1
ATOM 2168 C CA . LEU B 1 72 ? -3.843 36.404 55.366 1.00 54.31 72 LEU B CA 1
ATOM 2169 C C . LEU B 1 72 ? -3.424 35.056 56.021 1.00 55.44 72 LEU B C 1
ATOM 2170 O O . LEU B 1 72 ? -2.355 34.943 56.607 1.00 55.87 72 LEU B O 1
ATOM 2175 N N . GLY B 1 73 ? -4.279 34.042 55.917 1.00 56.58 73 GLY B N 1
ATOM 2176 C CA . GLY B 1 73 ? -4.023 32.777 56.566 1.00 57.82 73 GLY B CA 1
ATOM 2177 C C . GLY B 1 73 ? -4.358 32.835 58.043 1.00 59.25 73 GLY B C 1
ATOM 2178 O O . GLY B 1 73 ? -3.819 32.051 58.816 1.00 59.31 73 GLY B O 1
ATOM 2179 N N . ILE B 1 74 ? -5.282 33.719 58.427 1.00 59.80 74 ILE B N 1
ATOM 2180 C CA . ILE B 1 74 ? -5.597 33.940 59.829 1.00 60.95 74 ILE B CA 1
ATOM 2181 C C . ILE B 1 74 ? -6.985 33.402 60.121 1.00 63.39 74 ILE B C 1
ATOM 2182 O O . ILE B 1 74 ? -7.922 33.535 59.316 1.00 63.82 74 ILE B O 1
ATOM 2187 N N . TYR B 1 75 ? -7.122 32.809 61.297 1.00 65.51 75 TYR B N 1
ATOM 2188 C CA . TYR B 1 75 ? -8.389 32.246 61.682 1.00 67.47 75 TYR B CA 1
ATOM 2189 C C . TYR B 1 75 ? -9.355 33.373 62.049 1.00 67.36 75 TYR B C 1
ATOM 2190 O O . TYR B 1 75 ? -9.022 34.223 62.861 1.00 66.56 75 TYR B O 1
ATOM 2199 N N . PRO B 1 76 ? -10.565 33.353 61.473 1.00 68.03 76 PRO B N 1
ATOM 2200 C CA . PRO B 1 76 ? -11.580 34.389 61.756 1.00 69.34 76 PRO B CA 1
ATOM 2201 C C . PRO B 1 76 ? -12.263 34.414 63.152 1.00 70.21 76 PRO B C 1
ATOM 2202 O O . PRO B 1 76 ? -13.433 34.063 63.244 1.00 70.30 76 PRO B O 1
ATOM 2206 N N . SER B 1 77 ? -11.577 34.865 64.207 1.00 71.55 77 SER B N 1
ATOM 2207 C CA . SER B 1 77 ? -12.211 35.044 65.538 1.00 73.36 77 SER B CA 1
ATOM 2208 C C . SER B 1 77 ? -13.573 35.709 65.420 1.00 74.83 77 SER B C 1
ATOM 2209 O O . SER B 1 77 ? -13.775 36.532 64.525 1.00 75.54 77 SER B O 1
ATOM 2212 N N . GLU B 1 78 ? -14.482 35.408 66.353 1.00 76.16 78 GLU B N 1
ATOM 2213 C CA . GLU B 1 78 ? -15.707 36.208 66.542 1.00 76.77 78 GLU B CA 1
ATOM 2214 C C . GLU B 1 78 ? -15.280 37.653 66.568 1.00 75.75 78 GLU B C 1
ATOM 2215 O O . GLU B 1 78 ? -15.736 38.451 65.756 1.00 75.56 78 GLU B O 1
ATOM 2221 N N . ARG B 1 79 ? -14.357 37.935 67.491 1.00 75.10 79 ARG B N 1
ATOM 2222 C CA . ARG B 1 79 ? -13.866 39.273 67.852 1.00 74.67 79 ARG B CA 1
ATOM 2223 C C . ARG B 1 79 ? -13.061 39.945 66.740 1.00 73.33 79 ARG B C 1
ATOM 2224 O O . ARG B 1 79 ? -13.303 41.126 66.460 1.00 74.14 79 ARG B O 1
ATOM 2232 N N . LEU B 1 80 ? -12.119 39.219 66.125 1.00 70.81 80 LEU B N 1
ATOM 2233 C CA . LEU B 1 80 ? -11.307 39.784 65.044 1.00 68.93 80 LEU B CA 1
ATOM 2234 C C . LEU B 1 80 ? -12.229 40.319 63.982 1.00 67.51 80 LEU B C 1
ATOM 2235 O O . LEU B 1 80 ? -12.130 41.478 63.627 1.00 67.61 80 LEU B O 1
ATOM 2240 N N . VAL B 1 81 ? -13.141 39.478 63.507 1.00 65.89 81 VAL B N 1
ATOM 2241 C CA . VAL B 1 81 ? -14.127 39.878 62.526 1.00 65.39 81 VAL B CA 1
ATOM 2242 C C . VAL B 1 81 ? -14.967 41.092 62.972 1.00 66.18 81 VAL B C 1
ATOM 2243 O O . VAL B 1 81 ? -15.251 41.978 62.174 1.00 66.57 81 VAL B O 1
ATOM 2247 N N . LYS B 1 82 ? -15.327 41.142 64.252 1.00 66.55 82 LYS B N 1
ATOM 2248 C CA . LYS B 1 82 ? -16.127 42.243 64.806 1.00 67.07 82 LYS B CA 1
ATOM 2249 C C . LYS B 1 82 ? -15.334 43.540 64.796 1.00 65.13 82 LYS B C 1
ATOM 2250 O O . LYS B 1 82 ? -15.811 44.556 64.369 1.00 63.84 82 LYS B O 1
ATOM 2256 N N . GLU B 1 83 ? -14.105 43.472 65.271 1.00 64.56 83 GLU B N 1
ATOM 2257 C CA . GLU B 1 83 ? -13.223 44.608 65.285 1.00 64.79 83 GLU B CA 1
ATOM 2258 C C . GLU B 1 83 ? -12.865 45.161 63.897 1.00 63.24 83 GLU B C 1
ATOM 2259 O O . GLU B 1 83 ? -12.688 46.363 63.762 1.00 63.97 83 GLU B O 1
ATOM 2265 N N . LEU B 1 84 ? -12.795 44.301 62.885 1.00 61.98 84 LEU B N 1
ATOM 2266 C CA . LEU B 1 84 ? -12.525 44.701 61.512 1.00 61.18 84 LEU B CA 1
ATOM 2267 C C . LEU B 1 84 ? -13.701 45.423 60.890 1.00 60.88 84 LEU B C 1
ATOM 2268 O O . LEU B 1 84 ? -13.516 46.380 60.099 1.00 60.10 84 LEU B O 1
ATOM 2273 N N . LYS B 1 85 ? -14.907 44.940 61.203 1.00 61.13 85 LYS B N 1
ATOM 2274 C CA . LYS B 1 85 ? -16.142 45.605 60.785 1.00 61.61 85 LYS B CA 1
ATOM 2275 C C . LYS B 1 85 ? -16.206 46.980 61.427 1.00 62.06 85 LYS B C 1
ATOM 2276 O O . LYS B 1 85 ? -16.509 47.971 60.749 1.00 61.58 85 LYS B O 1
ATOM 2282 N N . GLU B 1 86 ? -15.851 47.060 62.708 1.00 62.06 86 GLU B N 1
ATOM 2283 C CA . GLU B 1 86 ? -15.834 48.342 63.394 1.00 63.67 86 GLU B CA 1
ATOM 2284 C C . GLU B 1 86 ? -14.839 49.265 62.746 1.00 63.05 86 GLU B C 1
ATOM 2285 O O . GLU B 1 86 ? -15.056 50.488 62.696 1.00 63.68 86 GLU B O 1
ATOM 2291 N N . ALA B 1 87 ? -13.748 48.683 62.240 1.00 61.99 87 ALA B N 1
ATOM 2292 C CA . ALA B 1 87 ? -12.666 49.442 61.605 1.00 60.50 87 ALA B CA 1
ATOM 2293 C C . ALA B 1 87 ? -13.054 49.830 60.177 1.00 59.73 87 ALA B C 1
ATOM 2294 O O . ALA B 1 87 ? -12.285 50.482 59.466 1.00 58.39 87 ALA B O 1
ATOM 2296 N N . ASP B 1 88 ? -14.254 49.421 59.768 1.00 59.41 88 ASP B N 1
ATOM 2297 C CA . ASP B 1 88 ? -14.821 49.802 58.465 1.00 59.46 88 ASP B CA 1
ATOM 2298 C C . ASP B 1 88 ? -14.050 49.129 57.329 1.00 58.82 88 ASP B C 1
ATOM 2299 O O . ASP B 1 88 ? -13.891 49.700 56.236 1.00 59.10 88 ASP B O 1
ATOM 2304 N N . ILE B 1 89 ? -13.595 47.894 57.568 1.00 57.73 89 ILE B N 1
ATOM 2305 C CA . ILE B 1 89 ? -12.751 47.208 56.595 1.00 56.20 89 ILE B CA 1
ATOM 2306 C C . ILE B 1 89 ? -13.377 47.079 55.200 1.00 55.66 89 ILE B C 1
ATOM 2307 O O . ILE B 1 89 ? -12.643 47.031 54.197 1.00 56.05 89 ILE B O 1
ATOM 2312 N N . ARG B 1 90 ? -14.711 47.048 55.133 1.00 54.73 90 ARG B N 1
ATOM 2313 C CA . ARG B 1 90 ? -15.409 46.944 53.852 1.00 54.48 90 ARG B CA 1
ATOM 2314 C C . ARG B 1 90 ? -15.187 48.141 52.916 1.00 52.46 90 ARG B C 1
ATOM 2315 O O . ARG B 1 90 ? -15.369 48.026 51.696 1.00 52.37 90 ARG B O 1
ATOM 2323 N N . ASP B 1 91 ? -14.811 49.281 53.474 1.00 50.75 91 ASP B N 1
ATOM 2324 C CA . ASP B 1 91 ? -14.477 50.468 52.661 1.00 50.15 91 ASP B CA 1
ATOM 2325 C C . ASP B 1 91 ? -13.050 50.490 52.187 1.00 48.80 91 ASP B C 1
ATOM 2326 O O . ASP B 1 91 ? -12.109 50.662 52.974 1.00 48.56 91 ASP B O 1
ATOM 2331 N N . GLY B 1 92 ? -12.884 50.392 50.891 1.00 48.14 92 GLY B N 1
ATOM 2332 C CA . GLY B 1 92 ? -11.536 50.426 50.347 1.00 49.89 92 GLY B CA 1
ATOM 2333 C C . GLY B 1 92 ? -11.286 51.547 49.383 1.00 50.48 92 GLY B C 1
ATOM 2334 O O . GLY B 1 92 ? -12.196 52.290 49.070 1.00 51.89 92 GLY B O 1
ATOM 2335 N N . GLU B 1 93 ? -10.057 51.650 48.875 1.00 50.44 93 GLU B N 1
ATOM 2336 C CA . GLU B 1 93 ? -9.746 52.617 47.821 1.00 49.58 93 GLU B CA 1
ATOM 2337 C C . GLU B 1 93 ? -8.69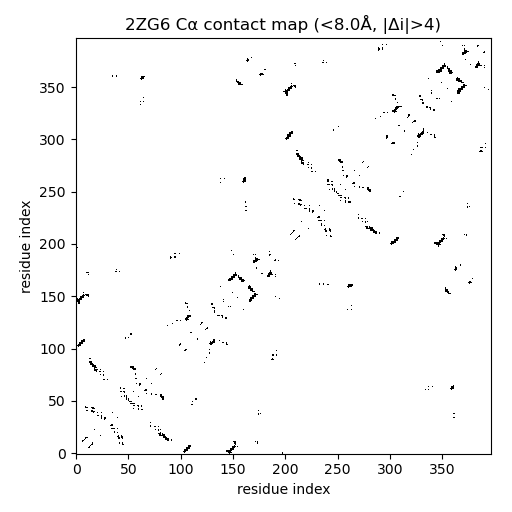4 52.054 46.861 1.00 50.14 93 GLU B C 1
ATOM 2338 O O . GLU B 1 93 ? -7.825 51.298 47.273 1.00 51.17 93 GLU B O 1
ATOM 2344 N N . ALA B 1 94 ? -8.779 52.421 45.592 1.00 49.11 94 ALA B N 1
ATOM 2345 C CA . ALA B 1 94 ? -7.769 52.060 44.632 1.00 50.11 94 ALA B CA 1
ATOM 2346 C C . ALA B 1 94 ? -6.708 53.133 44.604 1.00 49.86 94 ALA B C 1
ATOM 2347 O O . ALA B 1 94 ? -7.002 54.270 44.764 1.00 52.03 94 ALA B O 1
ATOM 2349 N N . PHE B 1 95 ? -5.467 52.783 44.385 1.00 50.41 95 PHE B N 1
ATOM 2350 C CA . PHE B 1 95 ? -4.462 53.792 44.083 1.00 50.11 95 PHE B CA 1
ATOM 2351 C C . PHE B 1 95 ? -3.590 53.313 42.929 1.00 50.00 95 PHE B C 1
ATOM 2352 O O . PHE B 1 95 ? -3.441 52.123 42.759 1.00 51.26 95 PHE B O 1
ATOM 2360 N N . LEU B 1 96 ? -3.012 54.221 42.151 1.00 49.87 96 LEU B N 1
ATOM 2361 C CA . LEU B 1 96 ? -2.143 53.817 41.055 1.00 50.32 96 LEU B CA 1
ATOM 2362 C C . LEU B 1 96 ? -0.673 53.758 41.502 1.00 50.63 96 LEU B C 1
ATOM 2363 O O . LEU B 1 96 ? -0.196 54.640 42.197 1.00 51.80 96 LEU B O 1
ATOM 2368 N N . TYR B 1 97 ? 0.064 52.711 41.139 1.00 50.44 97 TYR B N 1
ATOM 2369 C CA . TYR B 1 97 ? 1.483 52.722 41.457 1.00 48.75 97 TYR B CA 1
ATOM 2370 C C . TYR B 1 97 ? 2.115 53.842 40.635 1.00 49.57 97 TYR B C 1
ATOM 2371 O O . TYR B 1 97 ? 1.685 54.153 39.532 1.00 49.59 97 TYR B O 1
ATOM 2380 N N . ASP B 1 98 ? 3.120 54.458 41.226 1.00 50.74 98 ASP B N 1
ATOM 2381 C CA . ASP B 1 98 ? 4.020 55.442 40.613 1.00 51.79 98 ASP B CA 1
ATOM 2382 C C . ASP B 1 98 ? 4.626 55.135 39.289 1.00 50.34 98 ASP B C 1
ATOM 2383 O O . ASP B 1 98 ? 5.028 56.032 38.568 1.00 49.47 98 ASP B O 1
ATOM 2388 N N . ASP B 1 99 ? 4.808 53.862 39.023 1.00 48.61 99 ASP B N 1
ATOM 2389 C CA . ASP B 1 99 ? 5.583 53.483 37.869 1.00 47.63 99 ASP B CA 1
ATOM 2390 C C . ASP B 1 99 ? 4.663 52.969 36.765 1.00 46.33 99 ASP B C 1
ATOM 2391 O O . ASP B 1 99 ? 5.101 52.728 35.667 1.00 47.11 99 ASP B O 1
ATOM 2396 N N . THR B 1 100 ? 3.369 52.886 37.035 1.00 45.52 100 THR B N 1
ATOM 2397 C CA . THR B 1 100 ? 2.426 52.244 36.091 1.00 45.95 100 THR B CA 1
ATOM 2398 C C . THR B 1 100 ? 2.316 52.917 34.706 1.00 47.87 100 THR B C 1
ATOM 2399 O O . THR B 1 100 ? 2.522 52.249 33.699 1.00 48.60 100 THR B O 1
ATOM 2403 N N . LEU B 1 101 ? 1.930 54.200 34.672 1.00 48.79 101 LEU B N 1
ATOM 2404 C CA . LEU B 1 101 ? 1.876 54.996 33.416 1.00 50.50 101 LEU B CA 1
ATOM 2405 C C . LEU B 1 101 ? 3.169 54.915 32.592 1.00 50.38 101 LEU B C 1
ATOM 2406 O O . LEU B 1 101 ? 3.131 54.558 31.399 1.00 49.98 101 LEU B O 1
ATOM 2411 N N . GLU B 1 102 ? 4.295 55.182 33.262 1.00 50.59 102 GLU B N 1
ATOM 2412 C CA . GLU B 1 102 ? 5.628 55.113 32.656 1.00 51.22 102 GLU B CA 1
ATOM 2413 C C . GLU B 1 102 ? 5.927 53.770 32.064 1.00 50.73 102 GLU B C 1
ATOM 2414 O O . GLU B 1 102 ? 6.452 53.710 30.950 1.00 52.48 102 GLU B O 1
ATOM 2420 N N . PHE B 1 103 ? 5.601 52.693 32.793 1.00 49.65 103 PHE B N 1
ATOM 2421 C CA . PHE B 1 103 ? 5.854 51.328 32.344 1.00 47.26 103 PHE B CA 1
ATOM 2422 C C . PHE B 1 103 ? 5.020 51.002 31.100 1.00 46.76 103 PHE B C 1
ATOM 2423 O O . PHE B 1 103 ? 5.546 50.468 30.120 1.00 46.27 103 PHE B O 1
ATOM 2431 N N . LEU B 1 104 ? 3.737 51.334 31.135 1.00 45.48 104 LEU B N 1
ATOM 2432 C CA . LEU B 1 104 ? 2.842 50.983 30.053 1.00 46.15 104 LEU B CA 1
ATOM 2433 C C . LEU B 1 104 ? 3.215 51.744 28.789 1.00 47.69 104 LEU B C 1
ATOM 2434 O O . LEU B 1 104 ? 3.419 51.149 27.722 1.00 47.36 104 LEU B O 1
ATOM 2439 N N . GLU B 1 105 ? 3.392 53.056 28.945 1.00 49.52 105 GLU B N 1
ATOM 2440 C CA . GLU B 1 105 ? 3.902 53.941 27.862 1.00 52.14 105 GLU B CA 1
ATOM 2441 C C . GLU B 1 105 ? 5.237 53.462 27.294 1.00 51.46 105 GLU B C 1
ATOM 2442 O O . GLU B 1 105 ? 5.395 53.424 26.100 1.00 52.67 105 GLU B O 1
ATOM 2448 N N . GLY B 1 106 ? 6.180 53.083 28.144 1.00 51.79 106 GLY B N 1
ATOM 2449 C CA . GLY B 1 106 ? 7.454 52.555 27.669 1.00 52.00 106 GLY B CA 1
ATOM 2450 C C . GLY B 1 106 ? 7.357 51.286 26.866 1.00 52.93 106 GLY B C 1
ATOM 2451 O O . GLY B 1 106 ? 8.077 51.094 25.909 1.00 54.26 106 GLY B O 1
ATOM 2452 N N . LEU B 1 107 ? 6.470 50.380 27.260 1.00 53.51 107 LEU B N 1
ATOM 2453 C CA . LEU B 1 107 ? 6.314 49.135 26.539 1.00 52.89 107 LEU B CA 1
ATOM 2454 C C . LEU B 1 107 ? 5.686 49.414 25.167 1.00 52.78 107 LEU B C 1
ATOM 2455 O O . LEU B 1 107 ? 6.173 48.960 24.130 1.00 52.37 107 LEU B O 1
ATOM 2460 N N . LYS B 1 108 ? 4.615 50.191 25.183 1.00 52.56 108 LYS B N 1
ATOM 2461 C CA . LYS B 1 108 ? 3.893 50.562 23.990 1.00 54.26 108 LYS B CA 1
ATOM 2462 C C . LYS B 1 108 ? 4.790 51.270 22.992 1.00 55.32 108 LYS B C 1
ATOM 2463 O O . LYS B 1 108 ? 4.799 50.971 21.807 1.00 55.37 108 LYS B O 1
ATOM 2469 N N . SER B 1 109 ? 5.585 52.201 23.473 1.00 56.01 109 SER B N 1
ATOM 2470 C CA . SER B 1 109 ? 6.330 52.997 22.534 1.00 56.75 109 SER B CA 1
ATOM 2471 C C . SER B 1 109 ? 7.625 52.270 22.123 1.00 56.21 109 SER B C 1
ATOM 2472 O O . SER B 1 109 ? 8.353 52.754 21.289 1.00 57.68 109 SER B O 1
ATOM 2475 N N . ASN B 1 110 ? 7.869 51.080 22.661 1.00 55.78 110 ASN B N 1
ATOM 2476 C CA . ASN B 1 110 ? 8.981 50.232 22.228 1.00 55.06 110 ASN B CA 1
ATOM 2477 C C . ASN B 1 110 ? 8.486 48.980 21.501 1.00 54.51 110 ASN B C 1
ATOM 2478 O O . ASN B 1 110 ? 9.203 47.999 21.368 1.00 54.53 110 ASN B O 1
ATOM 2483 N N . GLY B 1 111 ? 7.238 49.026 21.052 1.00 53.63 111 GLY B N 1
ATOM 2484 C CA . GLY B 1 111 ? 6.730 48.085 20.084 1.00 53.65 111 GLY B CA 1
ATOM 2485 C C . GLY B 1 111 ? 5.995 46.873 20.592 1.00 54.14 111 GLY B C 1
ATOM 2486 O O . GLY B 1 111 ? 5.716 45.964 19.833 1.00 54.76 111 GLY B O 1
ATOM 2487 N N . TYR B 1 112 ? 5.718 46.821 21.885 1.00 53.84 112 TYR B N 1
ATOM 2488 C CA . TYR B 1 112 ? 5.013 45.690 22.456 1.00 53.13 112 TYR B CA 1
ATOM 2489 C C . TYR B 1 112 ? 3.541 45.915 22.250 1.00 52.40 112 TYR B C 1
ATOM 2490 O O . TYR B 1 112 ? 3.108 47.044 22.333 1.00 52.13 112 TYR B O 1
ATOM 2499 N N . LYS B 1 113 ? 2.791 44.860 21.955 1.00 51.51 113 LYS B N 1
ATOM 2500 C CA . LYS B 1 113 ? 1.336 44.917 22.110 1.00 52.05 113 LYS B CA 1
ATOM 2501 C C . LYS B 1 113 ? 0.978 44.539 23.562 1.00 51.51 113 LYS B C 1
ATOM 2502 O O . LYS B 1 113 ? 1.685 43.733 24.167 1.00 51.17 113 LYS B O 1
ATOM 2508 N N . LEU B 1 114 ? -0.080 45.146 24.110 1.00 49.68 114 LEU B N 1
ATOM 2509 C CA . LEU B 1 114 ? -0.426 44.989 25.525 1.00 49.37 114 LEU B CA 1
ATOM 2510 C C . LEU B 1 114 ? -1.838 44.518 25.705 1.00 48.79 114 LEU B C 1
ATOM 2511 O O . LEU B 1 114 ? -2.731 45.037 25.081 1.00 47.67 114 LEU B O 1
ATOM 2516 N N . ALA B 1 115 ? -1.994 43.537 26.594 1.00 49.02 115 ALA B N 1
ATOM 2517 C CA . ALA B 1 115 ? -3.274 43.026 27.044 1.00 49.30 115 ALA B CA 1
ATOM 2518 C C . ALA B 1 115 ? -3.398 43.165 28.551 1.00 49.33 115 ALA B C 1
ATOM 2519 O O . ALA B 1 115 ? -2.434 42.949 29.291 1.00 49.59 115 ALA B O 1
ATOM 2521 N N . LEU B 1 116 ? -4.591 43.512 28.992 1.00 49.62 116 LEU B N 1
ATOM 2522 C CA . LEU B 1 116 ? -4.901 43.500 30.376 1.00 51.66 116 LEU B CA 1
ATOM 2523 C C . LEU B 1 116 ? -5.719 42.224 30.728 1.00 54.68 116 LEU B C 1
ATOM 2524 O O . LEU B 1 116 ? -6.691 41.847 30.051 1.00 54.69 116 LEU B O 1
ATOM 2529 N N . VAL B 1 117 ? -5.284 41.555 31.785 1.00 57.38 117 VAL B N 1
ATOM 2530 C CA . VAL B 1 117 ? -5.908 40.340 32.225 1.00 60.30 117 VAL B CA 1
ATOM 2531 C C . VAL B 1 117 ? -6.472 40.597 33.615 1.00 61.87 117 VAL B C 1
ATOM 2532 O O . VAL B 1 117 ? -5.714 40.815 34.555 1.00 61.16 117 VAL B O 1
ATOM 2536 N N . SER B 1 118 ? -7.799 40.604 33.741 1.00 64.52 118 SER B N 1
ATOM 2537 C CA . SER B 1 118 ? -8.414 40.739 35.052 1.00 67.89 118 SER B CA 1
ATOM 2538 C C . SER B 1 118 ? -9.881 40.285 35.100 1.00 69.61 118 SER B C 1
ATOM 2539 O O . SER B 1 118 ? -10.430 39.831 34.099 1.00 69.87 118 SER B O 1
ATOM 2542 N N . ASN B 1 119 ? -10.506 40.427 36.275 1.00 72.38 119 ASN B N 1
ATOM 2543 C CA . ASN B 1 119 ? -11.929 40.081 36.485 1.00 74.99 119 ASN B CA 1
ATOM 2544 C C . ASN B 1 119 ? -12.853 41.279 36.592 1.00 75.86 119 ASN B C 1
ATOM 2545 O O . ASN B 1 119 ? -12.728 42.211 35.788 1.00 76.91 119 ASN B O 1
ATOM 2550 N N . ALA B 1 120 ? -13.752 41.229 37.587 1.00 76.79 120 ALA B N 1
ATOM 2551 C CA . ALA B 1 120 ? -14.873 42.179 37.865 1.00 77.30 120 ALA B CA 1
ATOM 2552 C C . ALA B 1 120 ? -14.961 43.404 36.962 1.00 77.86 120 ALA B C 1
ATOM 2553 O O . ALA B 1 120 ? -14.540 44.502 37.367 1.00 77.95 120 ALA B O 1
ATOM 2555 N N . SER B 1 121 ? -15.517 43.243 35.759 1.00 78.01 121 SER B N 1
ATOM 2556 C CA . SER B 1 121 ? -15.279 44.290 34.752 1.00 79.08 121 SER B CA 1
ATOM 2557 C C . SER B 1 121 ? -15.932 45.688 34.972 1.00 78.91 121 SER B C 1
ATOM 2558 O O . SER B 1 121 ? -15.327 46.702 34.562 1.00 79.26 121 SER B O 1
ATOM 2561 N N . PRO B 1 122 ? -17.128 45.766 35.634 1.00 78.71 122 PRO B N 1
ATOM 2562 C CA . PRO B 1 122 ? -17.610 47.149 35.887 1.00 78.10 122 PRO B CA 1
ATOM 2563 C C . PRO B 1 122 ? -16.595 47.970 36.744 1.00 77.28 122 PRO B C 1
ATOM 2564 O O . PRO B 1 122 ? -16.131 49.039 36.303 1.00 77.67 122 PRO B O 1
ATOM 2568 N N . ARG B 1 123 ? -16.247 47.464 37.931 1.00 75.79 123 ARG B N 1
ATOM 2569 C CA . ARG B 1 123 ? -15.145 47.998 38.774 1.00 74.42 123 ARG B CA 1
ATOM 2570 C C . ARG B 1 123 ? -13.917 48.397 37.938 1.00 72.89 123 ARG B C 1
ATOM 2571 O O . ARG B 1 123 ? -13.445 49.553 37.971 1.00 72.50 123 ARG B O 1
ATOM 2579 N N . VAL B 1 124 ? -13.421 47.433 37.165 1.00 70.56 124 VAL B N 1
ATOM 2580 C CA . VAL B 1 124 ? -12.151 47.582 36.489 1.00 68.63 124 VAL B CA 1
ATOM 2581 C C . VAL B 1 124 ? -12.223 48.632 35.397 1.00 68.88 124 VAL B C 1
ATOM 2582 O O . VAL B 1 124 ? -11.283 49.451 35.255 1.00 68.48 124 VAL B O 1
ATOM 2586 N N . LYS B 1 125 ? -13.340 48.631 34.647 1.00 68.83 125 LYS B N 1
ATOM 2587 C CA . LYS B 1 125 ? -13.571 49.619 33.576 1.00 68.65 125 LYS B CA 1
ATOM 2588 C C . LYS B 1 125 ? -13.594 51.027 34.146 1.00 67.62 125 LYS B C 1
ATOM 2589 O O . LYS B 1 125 ? -12.877 51.913 33.670 1.00 66.57 125 LYS B O 1
ATOM 2595 N N . THR B 1 126 ? -14.393 51.213 35.193 1.00 67.24 126 THR B N 1
ATOM 2596 C CA . THR B 1 126 ? -14.430 52.477 35.939 1.00 67.00 126 THR B CA 1
ATOM 2597 C C . THR B 1 126 ? -13.001 52.941 36.217 1.00 66.15 126 THR B C 1
ATOM 2598 O O . THR B 1 126 ? -12.644 54.101 35.903 1.00 67.11 126 THR B O 1
ATOM 2602 N N . LEU B 1 127 ? -12.179 52.032 36.762 1.00 64.24 127 LEU B N 1
ATOM 2603 C CA . LEU B 1 127 ? -10.825 52.389 37.227 1.00 62.04 127 LEU B CA 1
ATOM 2604 C C . LEU B 1 127 ? -9.871 52.611 36.087 1.00 60.93 127 LEU B C 1
ATOM 2605 O O . LEU B 1 127 ? -9.049 53.498 36.143 1.00 60.55 127 LEU B O 1
ATOM 2610 N N . LEU B 1 128 ? -9.969 51.792 35.049 1.00 61.45 128 LEU B N 1
ATOM 2611 C CA . LEU B 1 128 ? -9.258 52.065 33.770 1.00 61.78 128 LEU B CA 1
ATOM 2612 C C . LEU B 1 128 ? -9.532 53.487 33.244 1.00 61.93 128 LEU B C 1
ATOM 2613 O O . LEU B 1 128 ? -8.611 54.221 32.855 1.00 61.35 128 LEU B O 1
ATOM 2618 N N . GLU B 1 129 ? -10.804 53.875 33.271 1.00 63.33 129 GLU B N 1
ATOM 2619 C CA . GLU B 1 129 ? -11.240 55.250 32.922 1.00 64.95 129 GLU B CA 1
ATOM 2620 C C . GLU B 1 129 ? -10.625 56.241 33.871 1.00 63.65 129 GLU B C 1
ATOM 2621 O O . GLU B 1 129 ? -9.924 57.158 33.459 1.00 63.48 129 GLU B O 1
ATOM 2627 N N . LYS B 1 130 ? -10.869 56.018 35.160 1.00 61.91 130 LYS B N 1
ATOM 2628 C CA . LYS B 1 130 ? -10.350 56.902 36.182 1.00 60.57 130 LYS B CA 1
ATOM 2629 C C . LYS B 1 130 ? -8.849 57.193 36.049 1.00 59.53 130 LYS B C 1
ATOM 2630 O O . LYS B 1 130 ? -8.466 58.334 36.056 1.00 58.85 130 LYS B O 1
ATOM 2636 N N . PHE B 1 131 ? -8.008 56.171 35.879 1.00 58.16 131 PHE B N 1
ATOM 2637 C CA . PHE B 1 131 ? -6.565 56.402 35.854 1.00 57.41 131 PHE B CA 1
ATOM 2638 C C . PHE B 1 131 ? -6.022 56.555 34.439 1.00 58.45 131 PHE B C 1
ATOM 2639 O O . PHE B 1 131 ? -4.824 56.724 34.231 1.00 57.63 131 PHE B O 1
ATOM 2647 N N . ASP B 1 132 ? -6.925 56.513 33.466 1.00 59.74 132 ASP B N 1
ATOM 2648 C CA . ASP B 1 132 ? -6.561 56.778 32.086 1.00 61.11 132 ASP B CA 1
ATOM 2649 C C . ASP B 1 132 ? -5.600 55.714 31.578 1.00 60.40 132 ASP B C 1
ATOM 2650 O O . ASP B 1 132 ? -4.580 56.024 30.940 1.00 60.61 132 ASP B O 1
ATOM 2655 N N . LEU B 1 133 ? -5.956 54.457 31.840 1.00 59.90 133 LEU B N 1
ATOM 2656 C CA . LEU B 1 133 ? -5.088 53.318 31.512 1.00 58.98 133 LEU B CA 1
ATOM 2657 C C . LEU B 1 133 ? -5.521 52.630 30.223 1.00 58.07 133 LEU B C 1
ATOM 2658 O O . LEU B 1 133 ? -4.715 52.065 29.501 1.00 57.15 133 LEU B O 1
ATOM 2663 N N . LYS B 1 134 ? -6.805 52.721 29.946 1.00 57.33 134 LYS B N 1
ATOM 2664 C CA . LYS B 1 134 ? -7.403 52.086 28.798 1.00 58.67 134 LYS B CA 1
ATOM 2665 C C . LYS B 1 134 ? -6.693 52.272 27.459 1.00 57.71 134 LYS B C 1
ATOM 2666 O O . LYS B 1 134 ? -6.599 51.334 26.693 1.00 57.73 134 LYS B O 1
ATOM 2672 N N . LYS B 1 135 ? -6.201 53.474 27.184 1.00 57.03 135 LYS B N 1
ATOM 2673 C CA . LYS B 1 135 ? -5.576 53.776 25.896 1.00 56.50 135 LYS B CA 1
ATOM 2674 C C . LYS B 1 135 ? -4.310 52.954 25.596 1.00 55.65 135 LYS B C 1
ATOM 2675 O O . LYS B 1 135 ? -3.873 52.841 24.458 1.00 55.10 135 LYS B O 1
ATOM 2681 N N . TYR B 1 136 ? -3.728 52.348 26.614 1.00 54.56 136 TYR B N 1
ATOM 2682 C CA . TYR B 1 136 ? -2.524 51.556 26.359 1.00 53.90 136 TYR B CA 1
ATOM 2683 C C . TYR B 1 136 ? -2.765 50.136 25.864 1.00 52.56 136 TYR B C 1
ATOM 2684 O O . TYR B 1 136 ? -1.867 49.534 25.399 1.00 52.81 136 TYR B O 1
ATOM 2693 N N . PHE B 1 137 ? -3.965 49.605 25.988 1.00 52.20 137 PHE B N 1
ATOM 2694 C CA . PHE B 1 137 ? -4.179 48.201 25.757 1.00 52.47 137 PHE B CA 1
ATOM 2695 C C . PHE B 1 137 ? -4.710 47.873 24.365 1.00 54.02 137 PHE B C 1
ATOM 2696 O O . PHE B 1 137 ? -5.693 48.409 23.940 1.00 54.68 137 PHE B O 1
ATOM 2704 N N . ASP B 1 138 ? -4.051 46.974 23.658 1.00 55.75 138 ASP B N 1
ATOM 2705 C CA . ASP B 1 138 ? -4.641 46.380 22.478 1.00 57.10 138 ASP B CA 1
ATOM 2706 C C . ASP B 1 138 ? -5.722 45.347 22.766 1.00 57.79 138 ASP B C 1
ATOM 2707 O O . ASP B 1 138 ? -6.512 45.028 21.888 1.00 58.11 138 ASP B O 1
ATOM 2712 N N . ALA B 1 139 ? -5.783 44.816 23.976 1.00 58.32 139 ALA B N 1
ATOM 2713 C CA . ALA B 1 139 ? -6.848 43.861 24.282 1.00 58.94 139 ALA B CA 1
ATOM 2714 C C . ALA B 1 139 ? -7.093 43.897 25.764 1.00 60.05 139 ALA B C 1
ATOM 2715 O O . ALA B 1 139 ? -6.175 44.130 26.536 1.00 59.14 139 ALA B O 1
ATOM 2717 N N . LEU B 1 140 ? -8.357 43.718 26.128 1.00 62.79 140 LEU B N 1
ATOM 2718 C CA . LEU B 1 140 ? -8.819 43.561 27.499 1.00 65.58 140 LEU B CA 1
ATOM 2719 C C . LEU B 1 140 ? -9.388 42.154 27.623 1.00 67.25 140 LEU B C 1
ATOM 2720 O O . LEU B 1 140 ? -10.287 41.780 26.876 1.00 68.06 140 LEU B O 1
ATOM 2725 N N . ALA B 1 141 ? -8.828 41.360 28.532 1.00 68.66 141 ALA B N 1
ATOM 2726 C CA . ALA B 1 141 ? -9.332 40.026 28.827 1.00 69.25 141 ALA B CA 1
ATOM 2727 C C . ALA B 1 141 ? -9.980 40.156 30.194 1.00 70.51 141 ALA B C 1
ATOM 2728 O O . ALA B 1 141 ? -9.427 39.719 31.214 1.00 70.30 141 ALA B O 1
ATOM 2730 N N . LEU B 1 142 ? -11.118 40.845 30.223 1.00 72.05 142 LEU B N 1
ATOM 2731 C CA . LEU B 1 142 ? -11.893 41.011 31.456 1.00 73.43 142 LEU B CA 1
ATOM 2732 C C . LEU B 1 142 ? -12.925 39.867 31.580 1.00 74.75 142 LEU B C 1
ATOM 2733 O O . LEU B 1 142 ? -13.701 39.797 32.550 1.00 76.56 142 LEU B O 1
ATOM 2735 N N . PRO B 1 153 ? -11.464 32.580 32.617 1.00 81.61 153 PRO B N 1
ATOM 2736 C CA . PRO B 1 153 ? -12.289 32.206 31.444 1.00 81.60 153 PRO B CA 1
ATOM 2737 C C . PRO B 1 153 ? -11.565 32.231 30.072 1.00 81.29 153 PRO B C 1
ATOM 2738 O O . PRO B 1 153 ? -10.449 32.797 29.941 1.00 80.11 153 PRO B O 1
ATOM 2740 N N . LYS B 1 154 ? -12.232 31.629 29.069 1.00 80.63 154 LYS B N 1
ATOM 2741 C CA . LYS B 1 154 ? -11.793 31.681 27.655 1.00 80.68 154 LYS B CA 1
ATOM 2742 C C . LYS B 1 154 ? -11.339 33.062 27.073 1.00 80.20 154 LYS B C 1
ATOM 2743 O O . LYS B 1 154 ? -10.518 33.093 26.136 1.00 79.75 154 LYS B O 1
ATOM 2745 N N . ILE B 1 155 ? -11.862 34.184 27.597 1.00 79.53 1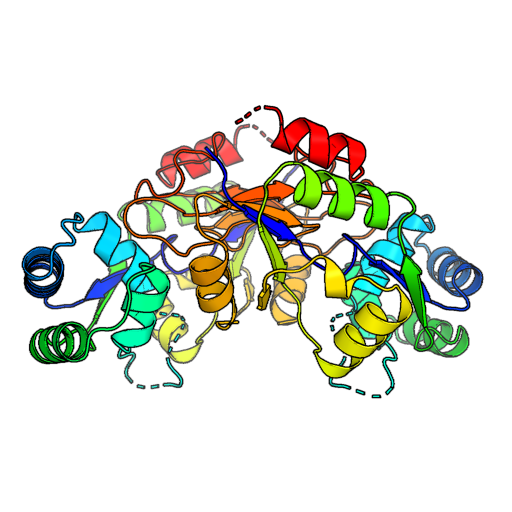55 ILE B N 1
ATOM 2746 C CA . ILE B 1 155 ? -11.524 35.507 27.015 1.00 79.23 155 ILE B CA 1
ATOM 2747 C C . ILE B 1 155 ? -9.998 35.713 26.994 1.00 77.54 155 ILE B C 1
ATOM 2748 O O . ILE B 1 155 ? -9.443 36.218 26.014 1.00 77.69 155 ILE B O 1
ATOM 2753 N N . PHE B 1 156 ? -9.340 35.230 28.039 1.00 75.53 156 PHE B N 1
ATOM 2754 C CA . PHE B 1 156 ? -7.908 35.340 28.211 1.00 74.15 156 PHE B CA 1
ATOM 2755 C C . PHE B 1 156 ? -7.123 34.740 27.020 1.00 72.70 156 PHE B C 1
ATOM 2756 O O . PHE B 1 156 ? -6.153 35.340 26.514 1.00 72.78 156 PHE B O 1
ATOM 2764 N N . GLY B 1 157 ? -7.566 33.619 26.499 1.00 70.09 157 GLY B N 1
ATOM 2765 C CA . GLY B 1 157 ? -6.940 33.127 25.273 1.00 68.45 157 GLY B CA 1
ATOM 2766 C C . GLY B 1 157 ? -7.290 33.906 24.018 1.00 67.38 157 GLY B C 1
ATOM 2767 O O . GLY B 1 157 ? -6.592 33.850 23.010 1.00 66.88 157 GLY B O 1
ATOM 2768 N N . PHE B 1 158 ? -8.403 34.620 24.032 1.00 66.68 158 PHE B N 1
ATOM 2769 C CA . PHE B 1 158 ? -8.704 35.414 22.849 1.00 66.64 158 PHE B CA 1
ATOM 2770 C C . PHE B 1 158 ? -7.823 36.667 22.802 1.00 64.55 158 PHE B C 1
ATOM 2771 O O . PHE B 1 158 ? -7.289 36.999 21.752 1.00 63.37 158 PHE B O 1
ATOM 2779 N N . ALA B 1 159 ? -7.626 37.295 23.966 1.00 62.80 159 ALA B N 1
ATOM 2780 C CA . ALA B 1 159 ? -6.672 38.381 24.138 1.00 62.21 159 ALA B CA 1
ATOM 2781 C C . ALA B 1 159 ? -5.295 38.007 23.596 1.00 62.17 159 ALA B C 1
ATOM 2782 O O . ALA B 1 159 ? -4.684 38.763 22.828 1.00 62.17 159 ALA B O 1
ATOM 2784 N N . LEU B 1 160 ? -4.839 36.820 23.982 1.00 62.23 160 LEU B N 1
ATOM 2785 C CA . LEU B 1 160 ? -3.545 36.304 23.598 1.00 61.94 160 LEU B CA 1
ATOM 2786 C C . LEU B 1 160 ? -3.403 36.200 22.129 1.00 61.85 160 LEU B C 1
ATOM 2787 O O . LEU B 1 160 ? -2.403 36.631 21.592 1.00 63.47 160 LEU B O 1
ATOM 2792 N N . ALA B 1 161 ? -4.389 35.626 21.457 1.00 61.98 161 ALA B N 1
ATOM 2793 C CA . ALA B 1 161 ? -4.309 35.493 20.002 1.00 62.35 161 ALA B CA 1
ATOM 2794 C C . ALA B 1 161 ? -4.222 36.883 19.329 1.00 62.40 161 ALA B C 1
ATOM 2795 O O . ALA B 1 161 ? -3.423 37.083 18.402 1.00 63.11 161 ALA B O 1
ATOM 2797 N N . LYS B 1 162 ? -5.034 37.824 19.810 1.00 61.02 162 LYS B N 1
ATOM 2798 C CA . LYS B 1 162 ? -5.050 39.190 19.309 1.00 60.70 162 LYS B CA 1
ATOM 2799 C C . LYS B 1 162 ? -3.690 39.890 19.439 1.00 60.42 162 LYS B C 1
ATOM 2800 O O . LYS B 1 162 ? -3.233 40.495 18.488 1.00 61.99 162 LYS B O 1
ATOM 2806 N N . VAL B 1 163 ? -3.022 39.807 20.590 1.00 57.84 163 VAL B N 1
ATOM 2807 C CA . VAL B 1 163 ? -1.788 40.564 20.768 1.00 54.69 163 VAL B CA 1
ATOM 2808 C C . VAL B 1 163 ? -0.548 39.817 20.256 1.00 54.78 163 VAL B C 1
ATOM 2809 O O . VAL B 1 163 ? 0.550 40.387 20.181 1.00 52.76 163 VAL B O 1
ATOM 2813 N N . GLY B 1 164 ? -0.717 38.542 19.925 1.00 54.19 164 GLY B N 1
ATOM 2814 C CA . GLY B 1 164 ? 0.382 37.739 19.437 1.00 55.16 164 GLY B CA 1
ATOM 2815 C C . GLY B 1 164 ? 1.276 37.119 20.508 1.00 55.98 164 GLY B C 1
ATOM 2816 O O . GLY B 1 164 ? 1.272 37.514 21.671 1.00 55.61 164 GLY B O 1
ATOM 2817 N N . TYR B 1 165 ? 2.076 36.150 20.100 1.00 56.34 165 TYR B N 1
ATOM 2818 C CA . TYR B 1 165 ? 2.925 35.430 21.029 1.00 56.98 165 TYR B CA 1
ATOM 2819 C C . TYR B 1 165 ? 4.222 35.109 20.297 1.00 56.47 165 TYR B C 1
ATOM 2820 O O . TYR B 1 165 ? 4.266 35.191 19.076 1.00 56.84 165 TYR B O 1
ATOM 2829 N N . PRO B 1 166 ? 5.290 34.741 21.027 1.00 55.80 166 PRO B N 1
ATOM 2830 C CA . PRO B 1 166 ? 5.357 34.543 22.483 1.00 54.88 166 PRO B CA 1
ATOM 2831 C C . PRO B 1 166 ? 5.073 35.865 23.202 1.00 54.59 166 PRO B C 1
ATOM 2832 O O . PRO B 1 166 ? 5.351 36.973 22.666 1.00 55.20 166 PRO B O 1
ATOM 2836 N N . ALA B 1 167 ? 4.462 35.754 24.362 1.00 52.16 167 ALA B N 1
ATOM 2837 C CA . ALA B 1 167 ? 4.148 36.907 25.140 1.00 51.68 167 ALA B CA 1
ATOM 2838 C C . ALA B 1 167 ? 4.720 36.704 26.564 1.00 51.61 167 ALA B C 1
ATOM 2839 O O . ALA B 1 167 ? 5.132 35.586 26.928 1.00 52.16 167 ALA B O 1
ATOM 2841 N N . VAL B 1 168 ? 4.780 37.777 27.341 1.00 50.44 168 VAL B N 1
ATOM 2842 C CA . VAL B 1 168 ? 5.323 37.751 28.699 1.00 49.27 168 VAL B CA 1
ATOM 2843 C C . VAL B 1 168 ? 4.167 38.160 29.555 1.00 48.86 168 VAL B C 1
ATOM 2844 O O . VAL B 1 168 ? 3.436 39.087 29.196 1.00 49.34 168 VAL B O 1
ATOM 2848 N N . HIS B 1 169 ? 3.993 37.478 30.677 1.00 47.90 169 HIS B N 1
ATOM 2849 C CA . HIS B 1 169 ? 2.907 37.759 31.586 1.00 47.32 169 HIS B CA 1
ATOM 2850 C C . HIS B 1 169 ? 3.519 38.304 32.855 1.00 46.79 169 HIS B C 1
ATOM 2851 O O . HIS B 1 169 ? 4.255 37.623 33.551 1.00 47.35 169 HIS B O 1
ATOM 2858 N N . VAL B 1 170 ? 3.248 39.561 33.124 1.00 47.05 170 VAL B N 1
ATOM 2859 C CA . VAL B 1 170 ? 3.690 40.202 34.342 1.00 46.75 170 VAL B CA 1
ATOM 2860 C C . VAL B 1 170 ? 2.515 40.160 35.303 1.00 47.81 170 VAL B C 1
ATOM 2861 O O . VAL B 1 170 ? 1.443 40.655 34.979 1.00 47.73 170 VAL B O 1
ATOM 2865 N N . GLY B 1 171 ? 2.732 39.562 36.474 1.00 49.62 171 GLY B N 1
ATOM 2866 C CA . GLY B 1 171 ? 1.658 39.370 37.441 1.00 52.08 171 GLY B CA 1
ATOM 2867 C C . GLY B 1 171 ? 2.147 39.199 38.846 1.00 53.97 171 GLY B C 1
ATOM 2868 O O . GLY B 1 171 ? 3.337 38.928 39.082 1.00 53.57 171 GLY B O 1
ATOM 2869 N N . ASP B 1 172 ? 1.241 39.444 39.776 1.00 57.08 172 ASP B N 1
ATOM 2870 C CA . ASP B 1 172 ? 1.537 39.412 41.215 1.00 61.10 172 ASP B CA 1
ATOM 2871 C C . ASP B 1 172 ? 1.264 37.998 41.638 1.00 63.57 172 ASP B C 1
ATOM 2872 O O . ASP B 1 172 ? 1.469 37.654 42.780 1.00 64.72 172 ASP B O 1
ATOM 2877 N N . ILE B 1 173 ? 0.683 37.254 40.693 1.00 66.71 173 ILE B N 1
ATOM 2878 C CA . ILE B 1 173 ? 0.609 35.819 40.624 1.00 69.97 173 ILE B CA 1
ATOM 2879 C C . ILE B 1 173 ? -0.763 35.162 40.223 1.00 72.00 173 ILE B C 1
ATOM 2880 O O . ILE B 1 173 ? -1.464 34.577 41.043 1.00 72.89 173 ILE B O 1
ATOM 2882 N N . TYR B 1 174 ? -1.162 35.504 38.988 1.00 74.28 174 TYR B N 1
ATOM 2883 C CA . TYR B 1 174 ? -1.633 34.690 37.810 1.00 75.64 174 TYR B CA 1
ATOM 2884 C C . TYR B 1 174 ? -0.742 33.446 37.416 1.00 75.59 174 TYR B C 1
ATOM 2885 O O . TYR B 1 174 ? -1.211 32.436 36.877 1.00 75.04 174 TYR B O 1
ATOM 2894 N N . GLU B 1 175 ? 0.574 33.620 37.620 1.00 75.26 175 GLU B N 1
ATOM 2895 C CA . GLU B 1 175 ? 1.645 32.690 37.307 1.00 74.43 175 GLU B CA 1
ATOM 2896 C C . GLU B 1 175 ? 1.460 32.032 35.937 1.00 74.38 175 GLU B C 1
ATOM 2897 O O . GLU B 1 175 ? 1.046 32.739 34.975 1.00 76.57 175 GLU B O 1
ATOM 2903 N N . LEU B 1 176 ? 1.742 30.725 35.833 1.00 72.11 176 LEU B N 1
ATOM 2904 C CA . LEU B 1 176 ? 2.008 30.016 34.547 1.00 69.76 176 LEU B CA 1
ATOM 2905 C C . LEU B 1 176 ? 0.823 29.721 33.672 1.00 67.71 176 LEU B C 1
ATOM 2906 O O . LEU B 1 176 ? -0.046 28.996 34.077 1.00 67.90 176 LEU B O 1
ATOM 2911 N N . ASP B 1 177 ? 0.805 30.249 32.456 1.00 65.89 177 ASP B N 1
ATOM 2912 C CA . ASP B 1 177 ? -0.322 30.018 31.576 1.00 64.18 177 ASP B CA 1
ATOM 2913 C C . ASP B 1 177 ? -0.110 28.786 30.736 1.00 62.83 177 ASP B C 1
ATOM 2914 O O . ASP B 1 177 ? 1.007 28.296 30.578 1.00 62.20 177 ASP B O 1
ATOM 2919 N N . TYR B 1 178 ? -1.197 28.264 30.195 1.00 62.11 178 TYR B N 1
ATOM 2920 C CA . TYR B 1 178 ? -1.121 26.938 29.610 1.00 61.20 178 TYR B CA 1
ATOM 2921 C C . TYR B 1 178 ? -1.829 26.819 28.245 1.00 59.05 178 TYR B C 1
ATOM 2922 O O . TYR B 1 178 ? -2.273 25.741 27.841 1.00 59.04 178 TYR B O 1
ATOM 2931 N N . ILE B 1 179 ? -1.921 27.933 27.542 1.00 56.24 179 ILE B N 1
ATOM 2932 C CA . ILE B 1 179 ? -2.294 27.928 26.145 1.00 54.17 179 ILE B CA 1
ATOM 2933 C C . ILE B 1 179 ? -1.037 27.585 25.306 1.00 53.57 179 ILE B C 1
ATOM 2934 O O . ILE B 1 179 ? 0.051 28.121 25.563 1.00 52.73 179 ILE B O 1
ATOM 2939 N N . GLY B 1 180 ? -1.153 26.676 24.336 1.00 52.31 180 GLY B N 1
ATOM 2940 C CA . GLY B 1 180 ? -0.014 26.431 23.457 1.00 52.51 180 GLY B CA 1
ATOM 2941 C C . GLY B 1 180 ? -0.026 25.047 22.931 1.00 53.48 180 GLY B C 1
ATOM 2942 O O . GLY B 1 180 ? -0.722 24.186 23.473 1.00 54.21 180 GLY B O 1
ATOM 2943 N N . ALA B 1 181 ? 0.713 24.802 21.855 1.00 53.78 181 ALA B N 1
ATOM 2944 C CA . ALA B 1 181 ? 0.682 23.463 21.243 1.00 52.83 181 ALA B CA 1
ATOM 2945 C C . ALA B 1 181 ? 1.885 22.676 21.662 1.00 53.22 181 ALA B C 1
ATOM 2946 O O . ALA B 1 181 ? 1.769 21.807 22.531 1.00 54.01 181 ALA B O 1
ATOM 2948 N N . LYS B 1 182 ? 3.045 22.949 21.076 1.00 52.83 182 LYS B N 1
ATOM 2949 C CA . LYS B 1 182 ? 4.251 22.280 21.556 1.00 52.60 182 LYS B CA 1
ATOM 2950 C C . LYS B 1 182 ? 4.799 22.816 22.874 1.00 51.97 182 LYS B C 1
ATOM 2951 O O . LYS B 1 182 ? 5.527 22.105 23.551 1.00 53.04 182 LYS B O 1
ATOM 2957 N N . ARG B 1 183 ? 4.479 24.047 23.221 1.00 51.27 183 ARG B N 1
ATOM 2958 C CA . ARG B 1 183 ? 5.236 24.822 24.182 1.00 52.92 183 ARG B CA 1
ATOM 2959 C C . ARG B 1 183 ? 4.287 25.864 24.680 1.00 51.86 183 ARG B C 1
ATOM 2960 O O . ARG B 1 183 ? 3.407 26.313 23.925 1.00 50.67 183 ARG B O 1
ATOM 2968 N N . SER B 1 184 ? 4.473 26.295 25.929 1.00 51.94 184 SER B N 1
ATOM 2969 C CA . SER B 1 184 ? 3.699 27.424 26.469 1.00 51.92 184 SER B CA 1
ATOM 2970 C C . SER B 1 184 ? 3.932 28.688 25.620 1.00 52.17 184 SER B C 1
ATOM 2971 O O . SER B 1 184 ? 5.076 29.030 25.327 1.00 51.64 184 SER B O 1
ATOM 2974 N N . TYR B 1 185 ? 2.859 29.370 25.239 1.00 52.58 185 TYR B N 1
ATOM 2975 C CA . TYR B 1 185 ? 2.967 30.650 24.495 1.00 53.49 185 TYR B CA 1
ATOM 2976 C C . TYR B 1 185 ? 3.242 31.912 25.350 1.00 52.94 185 TYR B C 1
ATOM 2977 O O . TYR B 1 185 ? 3.261 33.019 24.829 1.00 53.52 185 TYR B O 1
ATOM 2986 N N . VAL B 1 186 ? 3.415 31.752 26.649 1.00 51.84 186 VAL B N 1
ATOM 2987 C CA . VAL B 1 186 ? 3.459 32.863 27.556 1.00 51.30 186 VAL B CA 1
ATOM 2988 C C . VAL B 1 186 ? 4.474 32.520 28.634 1.00 52.11 186 VAL B C 1
ATOM 2989 O O . VAL B 1 186 ? 4.321 31.507 29.297 1.00 52.47 186 VAL B O 1
ATOM 2993 N N . ASP B 1 187 ? 5.508 33.349 28.780 1.00 51.19 187 ASP B N 1
ATOM 2994 C CA . ASP B 1 187 ? 6.461 33.217 29.846 1.00 51.69 187 ASP B CA 1
ATOM 2995 C C . ASP B 1 187 ? 6.125 34.237 30.954 1.00 51.12 187 ASP B C 1
ATOM 2996 O O . ASP B 1 187 ? 5.793 35.382 30.658 1.00 51.46 187 ASP B O 1
ATOM 3001 N N . PRO B 1 188 ? 6.160 33.813 32.223 1.00 49.60 188 PRO B N 1
ATOM 3002 C CA . PRO B 1 188 ? 5.798 34.716 33.314 1.00 48.96 188 PRO B CA 1
ATOM 3003 C C . PRO B 1 188 ? 6.923 35.549 33.924 1.00 48.43 188 PRO B C 1
ATOM 3004 O O . PRO B 1 188 ? 8.093 35.156 33.960 1.00 48.07 188 PRO B O 1
ATOM 3008 N N . ILE B 1 189 ? 6.544 36.688 34.459 1.00 47.12 189 ILE B N 1
ATOM 3009 C CA . ILE B 1 189 ? 7.411 37.371 35.384 1.00 47.04 189 ILE B CA 1
ATOM 3010 C C . ILE B 1 189 ? 6.630 37.552 36.651 1.00 45.43 189 ILE B C 1
ATOM 3011 O O . ILE B 1 189 ? 5.552 38.061 36.626 1.00 47.04 189 ILE B O 1
ATOM 3016 N N . LEU B 1 190 ? 7.174 37.155 37.768 1.00 45.85 190 LEU B N 1
ATOM 3017 C CA . LEU B 1 190 ? 6.556 37.455 39.047 1.00 44.67 190 LEU B CA 1
ATOM 3018 C C . LEU B 1 190 ? 6.941 38.836 39.552 1.00 44.09 190 LEU B C 1
ATOM 3019 O O . LEU B 1 190 ? 8.103 39.097 39.851 1.00 44.10 190 LEU B O 1
ATOM 3024 N N . LEU B 1 191 ? 5.947 39.706 39.642 1.00 43.78 191 LEU B N 1
ATOM 3025 C CA . LEU B 1 191 ? 6.140 41.012 40.230 1.00 43.29 191 LEU B CA 1
ATOM 3026 C C . LEU B 1 191 ? 5.637 40.958 41.684 1.00 44.24 191 LEU B C 1
ATOM 3027 O O . LEU B 1 191 ? 4.460 40.670 41.944 1.00 43.83 191 LEU B O 1
ATOM 3032 N N . ASP B 1 192 ? 6.527 41.230 42.619 1.00 46.00 192 ASP B N 1
ATOM 3033 C CA . ASP B 1 192 ? 6.248 41.047 44.028 1.00 47.84 192 ASP B CA 1
ATOM 3034 C C . ASP B 1 192 ? 6.430 42.377 44.729 1.00 49.06 192 ASP B C 1
ATOM 3035 O O . ASP B 1 192 ? 7.512 42.634 45.269 1.00 49.14 192 ASP B O 1
ATOM 3040 N N . ARG B 1 193 ? 5.413 43.243 44.710 1.00 49.52 193 ARG B N 1
ATOM 3041 C CA . ARG B 1 193 ? 5.672 44.606 45.213 1.00 50.76 193 ARG B CA 1
ATOM 3042 C C . ARG B 1 193 ? 5.854 44.644 46.731 1.00 51.71 193 ARG B C 1
ATOM 3043 O O . ARG B 1 193 ? 6.435 45.572 47.266 1.00 51.59 193 ARG B O 1
ATOM 3051 N N . TYR B 1 194 ? 5.301 43.659 47.430 1.00 52.08 194 TYR B N 1
ATOM 3052 C CA . TYR B 1 194 ? 5.155 43.800 48.850 1.00 53.03 194 TYR B CA 1
ATOM 3053 C C . TYR B 1 194 ? 6.005 42.785 49.617 1.00 52.95 194 TYR B C 1
ATOM 3054 O O . TYR B 1 194 ? 5.769 42.553 50.789 1.00 53.50 194 TYR B O 1
ATOM 3063 N N . ASP B 1 195 ? 6.979 42.194 48.930 1.00 52.25 195 ASP B N 1
ATOM 3064 C CA . ASP B 1 195 ? 7.983 41.315 49.523 1.00 52.16 195 ASP B CA 1
ATOM 3065 C C . ASP B 1 195 ? 7.334 40.111 50.177 1.00 51.79 195 ASP B C 1
ATOM 3066 O O . ASP B 1 195 ? 7.635 39.781 51.315 1.00 52.22 195 ASP B O 1
ATOM 3071 N N . PHE B 1 196 ? 6.408 39.494 49.442 1.00 50.66 196 PHE B N 1
ATOM 3072 C CA . PHE B 1 196 ? 5.653 38.377 49.889 1.00 49.16 196 PHE B CA 1
ATOM 3073 C C . PHE B 1 196 ? 6.224 37.012 49.433 1.00 50.21 196 PHE B C 1
ATOM 3074 O O . PHE B 1 196 ? 5.816 35.956 49.930 1.00 50.30 196 PHE B O 1
ATOM 3082 N N . TYR B 1 197 ? 7.078 37.035 48.423 1.00 51.06 197 TYR B N 1
ATOM 3083 C CA . TYR B 1 197 ? 7.628 35.818 47.854 1.00 52.65 197 TYR B CA 1
ATOM 3084 C C . TYR B 1 197 ? 9.138 35.804 47.937 1.00 54.35 197 TYR B C 1
ATOM 3085 O O . TYR B 1 197 ? 9.809 35.740 46.923 1.00 55.04 197 TYR B O 1
ATOM 3094 N N . PRO B 1 198 ? 9.678 35.801 49.152 1.00 56.66 198 PRO B N 1
ATOM 3095 C CA . PRO B 1 198 ? 11.129 35.849 49.201 1.00 58.62 198 PRO B CA 1
ATOM 3096 C C . PRO B 1 198 ? 11.772 34.534 48.712 1.00 61.16 198 PRO B C 1
ATOM 3097 O O . PRO B 1 198 ? 12.969 34.542 48.477 1.00 63.07 198 PRO B O 1
ATOM 3101 N N . ASP B 1 199 ? 11.023 33.435 48.566 1.00 63.04 199 ASP B N 1
ATOM 3102 C CA . ASP B 1 199 ? 11.629 32.167 48.088 1.00 65.52 199 ASP B CA 1
ATOM 3103 C C . ASP B 1 199 ? 11.558 31.944 46.567 1.00 66.49 199 ASP B C 1
ATOM 3104 O O . ASP B 1 199 ? 12.038 30.931 46.080 1.00 66.67 199 ASP B O 1
ATOM 3109 N N . VAL B 1 200 ? 10.948 32.868 45.818 1.00 68.07 200 VAL B N 1
ATOM 3110 C CA . VAL B 1 200 ? 11.049 32.909 44.337 1.00 68.21 200 VAL B CA 1
ATOM 3111 C C . VAL B 1 200 ? 12.098 33.956 43.993 1.00 69.48 200 VAL B C 1
ATOM 3112 O O . VAL B 1 200 ? 11.926 35.129 44.325 1.00 70.23 200 VAL B O 1
ATOM 3116 N N . ARG B 1 201 ? 13.222 33.562 43.396 1.00 70.72 201 ARG B N 1
ATOM 3117 C CA . ARG B 1 201 ? 14.121 34.597 42.819 1.00 71.13 201 ARG B CA 1
ATOM 3118 C C . ARG B 1 201 ? 13.904 34.599 41.306 1.00 69.74 201 ARG B C 1
ATOM 3119 O O . ARG B 1 201 ? 13.202 33.734 40.754 1.00 69.09 201 ARG B O 1
ATOM 3127 N N . ASP B 1 202 ? 14.479 35.578 40.627 1.00 69.44 202 ASP B N 1
ATOM 3128 C CA . ASP B 1 202 ? 14.020 35.886 39.266 1.00 67.72 202 ASP B CA 1
ATOM 3129 C C . ASP B 1 202 ? 12.789 36.795 39.412 1.00 64.78 202 ASP B C 1
ATOM 3130 O O . ASP B 1 202 ? 12.305 37.312 38.420 1.00 65.54 202 ASP B O 1
ATOM 3135 N N . ARG B 1 203 ? 12.281 36.998 40.631 1.00 61.11 203 ARG B N 1
ATOM 3136 C CA . ARG B 1 203 ? 11.136 37.912 40.832 1.00 58.18 203 ARG B CA 1
ATOM 3137 C C . ARG B 1 203 ? 11.570 39.369 40.700 1.00 55.84 203 ARG B C 1
ATOM 3138 O O . ARG B 1 203 ? 12.752 39.661 40.787 1.00 55.83 203 ARG B O 1
ATOM 3146 N N . VAL B 1 204 ? 10.631 40.279 40.480 1.00 53.22 204 VAL B N 1
ATOM 3147 C CA . VAL B 1 204 ? 10.985 41.691 40.433 1.00 50.36 204 VAL B CA 1
ATOM 3148 C C . VAL B 1 204 ? 10.185 42.437 41.457 1.00 50.46 204 VAL B C 1
ATOM 3149 O O . VAL B 1 204 ? 9.071 42.007 41.823 1.00 49.94 204 VAL B O 1
ATOM 3153 N N . LYS B 1 205 ? 10.705 43.567 41.917 1.00 49.55 205 LYS B N 1
ATOM 3154 C CA . LYS B 1 205 ? 9.947 44.325 42.903 1.00 50.63 205 LYS B CA 1
ATOM 3155 C C . LYS B 1 205 ? 9.222 45.609 42.398 1.00 50.42 205 LYS B C 1
ATOM 3156 O O . LYS B 1 205 ? 8.445 46.172 43.124 1.00 50.91 205 LYS B O 1
ATOM 3162 N N . ASN B 1 206 ? 9.421 45.975 41.131 1.00 50.67 206 ASN B N 1
ATOM 3163 C CA . ASN B 1 206 ? 9.120 47.287 40.494 1.00 50.55 206 ASN B CA 1
ATOM 3164 C C . ASN B 1 206 ? 8.692 46.973 39.116 1.00 48.75 206 ASN B C 1
ATOM 3165 O O . ASN B 1 206 ? 9.145 45.985 38.598 1.00 48.64 206 ASN B O 1
ATOM 3170 N N . LEU B 1 207 ? 8.027 47.914 38.465 1.00 47.73 207 LEU B N 1
ATOM 3171 C CA . LEU B 1 207 ? 7.857 47.849 37.030 1.00 47.77 207 LEU B CA 1
ATOM 3172 C C . LEU B 1 207 ? 9.130 48.307 36.285 1.00 48.70 207 LEU B C 1
ATOM 3173 O O . LEU B 1 207 ? 9.296 47.991 35.114 1.00 48.84 207 LEU B O 1
ATOM 3178 N N . ARG B 1 208 ? 10.040 49.009 36.970 1.00 48.43 208 ARG B N 1
ATOM 3179 C CA . ARG B 1 208 ? 11.372 49.265 36.415 1.00 49.62 208 ARG B CA 1
ATOM 3180 C C . ARG B 1 208 ? 12.157 47.992 36.248 1.00 50.17 208 ARG B C 1
ATOM 3181 O O . ARG B 1 208 ? 12.624 47.700 35.144 1.00 51.85 208 ARG B O 1
ATOM 3189 N N . GLU B 1 209 ? 12.328 47.241 37.346 1.00 50.58 209 GLU B N 1
ATOM 3190 C CA . GLU B 1 209 ? 12.866 45.878 37.296 1.00 50.04 209 GLU B CA 1
ATOM 3191 C C . GLU B 1 209 ? 12.099 45.016 36.320 1.00 50.83 209 GLU B C 1
ATOM 3192 O O . GLU B 1 209 ? 12.718 44.311 35.502 1.00 50.97 209 GLU B O 1
ATOM 3198 N N . ALA B 1 210 ? 10.762 45.132 36.324 1.00 50.17 210 ALA B N 1
ATOM 3199 C CA . ALA B 1 210 ? 9.966 44.341 35.374 1.00 50.00 210 ALA B CA 1
ATOM 3200 C C . ALA B 1 210 ? 10.370 44.679 33.944 1.00 50.41 210 ALA B C 1
ATOM 3201 O O . ALA B 1 210 ? 10.588 43.784 33.152 1.00 50.12 210 ALA B O 1
ATOM 3203 N N . LEU B 1 211 ? 10.476 45.971 33.624 1.00 51.42 211 LEU B N 1
ATOM 3204 C CA . LEU B 1 211 ? 10.858 46.393 32.289 1.00 52.53 211 LEU B CA 1
ATOM 3205 C C . LEU B 1 211 ? 12.258 45.880 31.929 1.00 53.36 211 LEU B C 1
ATOM 3206 O O . LEU B 1 211 ? 12.479 45.382 30.829 1.00 53.71 211 LEU B O 1
ATOM 3211 N N . GLN B 1 212 ? 13.203 45.967 32.861 1.00 53.32 212 GLN B N 1
ATOM 3212 C CA . GLN B 1 212 ? 14.548 45.492 32.550 1.00 54.39 212 GLN B CA 1
ATOM 3213 C C . GLN B 1 212 ? 14.601 44.014 32.345 1.00 54.11 212 GLN B C 1
ATOM 3214 O O . GLN B 1 212 ? 15.397 43.562 31.542 1.00 55.59 212 GLN B O 1
ATOM 3220 N N . LYS B 1 213 ? 13.803 43.251 33.087 1.00 53.44 213 LYS B N 1
ATOM 3221 C CA . LYS B 1 213 ? 13.740 41.814 32.877 1.00 53.62 213 LYS B CA 1
ATOM 3222 C C . LYS B 1 213 ? 13.119 41.503 31.497 1.00 52.91 213 LYS B C 1
ATOM 3223 O O . LYS B 1 213 ? 13.604 40.630 30.767 1.00 51.38 213 LYS B O 1
ATOM 3229 N N . ILE B 1 214 ? 12.053 42.211 31.151 1.00 52.66 214 ILE B N 1
ATOM 3230 C CA . ILE B 1 214 ? 11.485 42.078 29.806 1.00 53.57 214 ILE B CA 1
ATOM 3231 C C . ILE B 1 214 ? 12.579 42.271 28.740 1.00 54.84 214 ILE B C 1
ATOM 3232 O O . ILE B 1 214 ? 12.669 41.527 27.763 1.00 54.31 214 ILE B O 1
ATOM 3237 N N . GLU B 1 215 ? 13.453 43.237 28.959 1.00 56.61 215 GLU B N 1
ATOM 3238 C CA . GLU B 1 215 ? 14.414 43.561 27.919 1.00 58.31 215 GLU B CA 1
ATOM 3239 C C . GLU B 1 215 ? 15.503 42.512 27.832 1.00 58.89 215 GLU B C 1
ATOM 3240 O O . GLU B 1 215 ? 15.939 42.198 26.739 1.00 58.58 215 GLU B O 1
ATOM 3246 N N . GLU B 1 216 ? 15.895 41.965 28.978 1.00 60.13 216 GLU B N 1
ATOM 3247 C CA . GLU B 1 216 ? 16.803 40.846 29.067 1.00 63.19 216 GLU B CA 1
ATOM 3248 C C . GLU B 1 216 ? 16.198 39.671 28.291 1.00 62.89 216 GLU B C 1
ATOM 3249 O O . GLU B 1 216 ? 16.798 39.214 27.330 1.00 62.32 216 GLU B O 1
ATOM 3263 N N . ASN B 1 218 ? 14.370 39.341 25.803 1.00 65.43 218 ASN B N 1
ATOM 3264 C CA . ASN B 1 218 ? 14.728 39.221 24.413 1.00 66.77 218 ASN B CA 1
ATOM 3265 C C . ASN B 1 218 ? 15.904 40.035 23.938 1.00 67.67 218 ASN B C 1
ATOM 3266 O O . ASN B 1 218 ? 17.089 39.773 24.264 1.00 67.52 218 ASN B O 1
#

Sequence (397 aa):
KYKAVLVDFGNTLVGFKPVFYEKVYQVLKDNGYDLDLRKVFRAYAKAGINYLEHVDPKDFLYILGIYPSERLVKELKEADIRDGEAFLYDDTLEFLEGLKSNGYKLALVSNASPRVKTLLEKFDLKKYFDALAPKIFGFALAKVGYPAVHVGDIYELDYIGAKRSYVDPILLDRYDFYPDVRDRVKNLREALQKIEENKYKAVLVDFGNTLVGFKPVFYEKVYQVLKDNGYDLDLRKVFRAYAKAGINYLEHVDPKDFLYILGIYPSERLVKELKEADIRDGEAFLYDDTLEFLEGLKSNGYKLALVSNASPRVKTLLEKFDLKKYFDALALPKIFGFALAKVGYPAVHVGDIYELDYIGAKRSYVDPILLDRYDFYPDVRDRVKNLREALQKIEEN

InterPro domains:
  IPR006439 HAD hydrolase, subfamily IA [TIGR01549] (95-183)
  IPR023214 HAD superfamily [G3DSA:3.40.50.1000] (92-220)
  IPR036412 HAD-like superfamily [SSF56784] (2-217)
  IPR051828 HAD-like hydrolase domain-containing protein [PTHR46191] (2-200)

Secondary structure (DSSP, 8-state):
---EEEE-SBTTTEEEEETTHHHHHHHHHHTT----HHHHHHHHHH----------HHHHHHHHT----HHHHHHHHHTTTT-EEEEE-TTHHHHHHHHHTTT-EEEE--S-HHHHHHHHHHHT-GGG-SEE---HHHHHHHHH-SSEEEEESS-------SSS-SEEEEEB-TTS--TT--S-BSSHHHHHHHHH--/---EEEE-SBTTTEEEEETTHHHHHHHHHHTT----HHHHHHHHHH----------HHHHHHHHT----HHHHHHHHHTTTT-EEEEE-TTHHHHHHHHHTTT-EEEEE-S-HHHHHHHHHHHT-GGG-SEEE--THHHHHHHHH-SSEEEEESS-------SSS-SEEEEEB-TTS--TT--S-BSSHHHHHHHHH--

CATH classification: 3.40.50.1000 (+1 more: 1.10.150.660)

Foldseek 3Di:
DAQAEEEEDEPAFKWKAAPLQVQLQVLCVVVPHNDDSLLRRNLLSVLLPPCVQFRQVCSSCVSSVHDPPPVSSVSCVVSVRRHMDMDGDPCRVVLLVVCQVVRHAYEYEYPDPVVVVVVCVVVVPVVSHPYYAVVNVVVSDVRRDFLYEYEYQPPDADDDDDPDGGYHYEHAHQRCPCVVDPSHHRHSVRVVVSVVVD/DAQAEEEEPEPTFKWKAAPLLVQLQVLCVVVPHNDDSLLRRNLLSVLLDPDLPFRQVVSSCVSSVHDDDPVSSVSCVVSVRRHMDMDGDPCNVVLLVVCQVVRHAYEYAAEDPVVVVVVCVVVVPVVSHPYYQNVVSVVVSDVRRDFLYEYEYCDPAADDDDDPDGGYHYEHANQSCPCVPDPSHHNDSVSVVVSVVVD

Solvent-accessible surface area: 18948 Å² total

Organism: Sulfurisphaera tokodaii (strain DSM 16993 / JCM 10545 / NBRC 100140 / 7) (NCBI:txid273063)

Nearest PDB structures (foldseek):
  2zg6-assembly1_A  TM=1.004E+00  e=8.966E-42  Sulfurisphaera tokodaii
  2zg6-assembly1_B  TM=1.003E+00  e=5.327E-40  Sulfurisphaera tokodaii
  2fi1-assembly1_A  TM=5.440E-01  e=5.139E-06  Streptococcus pneumoniae TIGR4
  2go7-assembly3_C  TM=4.886E-01  e=5.483E-06  Streptococcus pneumoniae TIGR4
  3qub-assembly1_A  TM=4.841E-01  e=8.907E-05  Bacteroides thetaiotaomicron

B-factor: mean 59.5, std 10.7, range [38.6, 96.94]

Radius of gyration: 21.78 Å; Cα contacts (8 Å, |Δi|>4): 770; chains: 2; bounding box: 38×53×60 Å